Protein AF-A0A8H7IG07-F1 (afdb_monomer)

Foldseek 3Di:
DPDPVPPQPPDWDKDKDKDKDKDAQLVVLLVVCQPPLWADWDKDDQDPVNFWIKTKTCALSPPNRQAIWIKIFTDDDPVQCVPDDVSWGWDDFFKKKKKWKAAPVRPDTQFMDIDGRDIDIPVRRMDTDSHRDGCCSRAVVDPRCPVRRIIIIMMMMMTDIHRDDPPPPPPADPLVVLLVLLVLCVDQQAAQADEAEDDDPDDDPPPDDDDDDDDDDDDDDDDDDPDPDDPQAQLDPPCVVVQVVPPPDDPDDDDDDDDDDDDDDDDDDDDDDPDDDPDDPDPPPRHHHYDYDYDYLADPLLVSQVVSCVRRVDAAAAARQLQLPVVDPPPPPVPPDPDDDDPPRDDDDDDDDDCPDDCSGSVVVQVVCCVVCVSDRRHYHLLRQCVVDDDPSVVVSLVNLLVSDDLRRLLSVLLGPSCVVDVVSNVSSVVVCVVCVVSNVPDPNNVVSVVCVVVVSGPDDDPPD

Radius of gyration: 32.14 Å; Cα contacts (8 Å, |Δi|>4): 565; chains: 1; bounding box: 87×72×86 Å

Organism: NCBI:txid456999

Solvent-accessible surface area (backbone atoms only — not comparable to full-atom values): 29078 Å² total; per-residue (Å²): 142,86,71,79,81,69,62,72,73,76,53,72,37,62,57,75,48,75,47,79,44,76,48,64,58,42,64,59,52,46,59,73,26,60,92,42,70,47,32,73,76,47,71,54,73,68,36,84,87,58,35,32,30,44,39,35,19,63,15,42,36,48,81,93,30,48,16,21,19,44,29,46,32,52,43,77,46,70,69,44,53,74,70,18,69,92,69,56,29,65,54,87,68,34,30,35,37,34,45,35,35,25,39,75,86,62,84,43,77,73,48,74,51,74,49,70,75,42,64,41,26,66,91,41,30,66,51,69,35,61,74,57,46,47,43,50,72,66,38,71,66,38,64,68,30,56,78,67,25,29,35,25,43,36,40,39,39,31,45,55,72,38,64,74,73,91,72,79,80,74,77,77,71,60,66,68,58,50,48,56,58,53,52,48,74,76,31,67,68,77,32,50,62,39,81,43,63,74,79,82,73,93,71,94,76,92,80,83,89,89,82,90,82,82,89,82,88,78,91,86,83,88,86,91,77,98,78,81,83,90,78,84,61,91,60,50,81,61,53,62,72,68,52,68,69,67,79,64,80,82,76,88,71,88,81,88,80,83,94,76,91,83,82,90,83,86,88,82,85,89,74,91,72,82,80,75,72,82,77,76,78,76,81,80,72,81,38,58,78,61,46,81,42,80,44,84,93,57,42,65,62,52,47,51,40,49,52,44,21,76,78,60,79,48,81,52,65,43,82,62,68,49,70,32,66,80,57,63,71,86,82,58,62,85,77,73,62,93,67,90,79,63,98,78,82,72,87,82,87,78,84,90,76,80,84,72,71,61,70,54,36,67,71,32,43,51,58,51,45,45,75,76,37,75,94,50,79,73,54,24,56,35,66,52,44,39,72,73,41,64,71,70,62,19,51,52,22,48,52,51,56,63,72,64,58,42,76,61,23,41,49,54,46,62,73,12,64,62,27,68,74,33,62,74,57,33,49,53,51,49,54,51,45,65,76,43,35,81,58,30,77,70,32,67,43,39,53,50,51,52,52,40,53,75,67,68,74,54,95,88,73,78,80,88,126

Mean predicted aligned error: 20.65 Å

InterPro domains:
  IPR002083 MATH/TRAF domain [PF22486] (20-157)
  IPR002083 MATH/TRAF domain [PS50144] (16-157)
  IPR002083 MATH/TRAF domain [cd00121] (26-158)
  IPR008974 TRAF-like [G3DSA:2.60.210.10] (15-159)

pLDDT: mean 71.37, std 25.33, range [23.66, 98.62]

Nearest PDB structures (foldseek):
  7liq-assembly1_A  TM=7.367E-01  e=9.498E-09  Homo sapiens
  6i7a-assembly2_G  TM=7.525E-01  e=2.546E-08  Homo sapiens
  2cr2-assembly1_A  TM=7.106E-01  e=3.544E-09  Homo sapiens
  2f1y-assembly1_A  TM=7.865E-01  e=1.369E-07  Homo sapiens
  7d3d-assembly2_B  TM=7.011E-01  e=7.232E-08  Homo sapiens

Structure (mmCIF, N/CA/C/O backbone):
data_AF-A0A8H7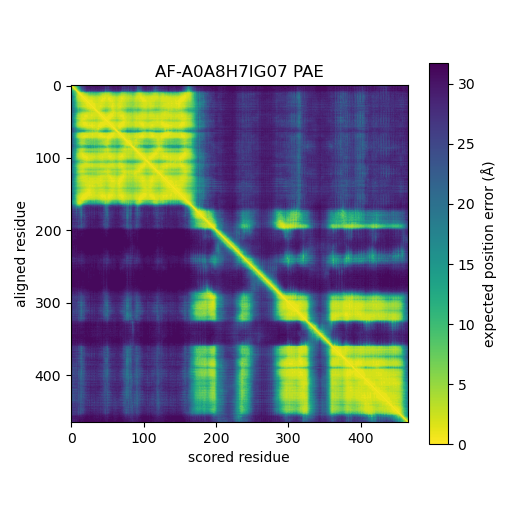IG07-F1
#
_entry.id   AF-A0A8H7IG07-F1
#
loop_
_atom_site.group_PDB
_atom_site.id
_atom_site.type_symbol
_atom_site.label_atom_id
_atom_site.label_alt_id
_atom_site.label_comp_id
_atom_site.label_asym_id
_atom_site.label_entity_id
_atom_site.label_seq_id
_atom_site.pdbx_PDB_ins_code
_atom_site.Cartn_x
_atom_site.Cartn_y
_atom_site.Cartn_z
_atom_site.occupancy
_atom_site.B_iso_or_equiv
_atom_site.auth_seq_id
_atom_site.auth_comp_id
_atom_site.auth_asym_id
_atom_site.auth_atom_id
_atom_site.pdbx_PDB_model_num
ATOM 1 N N . MET A 1 1 ? -15.011 0.284 -35.427 1.00 37.91 1 MET A N 1
ATOM 2 C CA . MET A 1 1 ? -14.727 0.721 -34.041 1.00 37.91 1 MET A CA 1
ATOM 3 C C . MET A 1 1 ? -16.047 0.909 -33.303 1.00 37.91 1 MET A C 1
ATOM 5 O O . MET A 1 1 ? -16.880 1.595 -33.872 1.00 37.91 1 MET A O 1
ATOM 9 N N . ASN A 1 2 ? -16.248 0.264 -32.139 1.00 42.66 2 ASN A N 1
ATOM 10 C CA . ASN A 1 2 ? -17.258 0.547 -31.077 1.00 42.66 2 ASN A CA 1
ATOM 11 C C . ASN A 1 2 ? -17.817 -0.690 -30.333 1.00 42.66 2 ASN A C 1
ATOM 13 O O . ASN A 1 2 ? -18.790 -0.558 -29.605 1.00 42.66 2 ASN A O 1
ATOM 17 N N . GLN A 1 3 ? -17.201 -1.876 -30.432 1.00 34.91 3 GLN A N 1
ATOM 18 C CA . GLN A 1 3 ? -17.557 -3.014 -29.554 1.00 34.91 3 GLN A CA 1
ATOM 19 C C . GLN A 1 3 ? -16.507 -3.352 -28.482 1.00 34.91 3 GLN A C 1
ATOM 21 O O . GLN A 1 3 ? -16.844 -4.011 -27.507 1.00 34.91 3 GLN A O 1
ATOM 26 N N . ALA A 1 4 ? -15.271 -2.851 -28.588 1.00 35.69 4 ALA A N 1
ATOM 27 C CA . ALA A 1 4 ? -14.198 -3.187 -27.641 1.00 35.69 4 ALA A CA 1
ATOM 28 C C . ALA A 1 4 ? -14.240 -2.404 -26.308 1.00 35.69 4 ALA A C 1
ATOM 30 O O . ALA A 1 4 ? -13.655 -2.853 -25.333 1.00 35.69 4 ALA A O 1
ATOM 31 N N . ASN A 1 5 ? -14.955 -1.273 -26.234 1.00 36.12 5 ASN A N 1
ATOM 32 C CA . ASN A 1 5 ? -15.073 -0.488 -24.994 1.00 36.12 5 ASN A CA 1
ATOM 33 C C . ASN A 1 5 ? -16.273 -0.884 -24.113 1.00 36.12 5 ASN A C 1
ATOM 35 O O . ASN A 1 5 ? -16.402 -0.358 -23.013 1.00 36.12 5 ASN A O 1
ATOM 39 N N . SER A 1 6 ? -17.148 -1.792 -24.565 1.00 37.44 6 SER A N 1
ATOM 40 C CA . SER A 1 6 ? -18.324 -2.221 -23.785 1.00 37.44 6 SER A CA 1
ATOM 41 C C . SER A 1 6 ? -18.088 -3.456 -22.913 1.00 37.44 6 SER A C 1
ATOM 43 O O . SER A 1 6 ? -18.926 -3.748 -22.068 1.00 37.44 6 SER A O 1
ATOM 45 N N . THR A 1 7 ? -16.977 -4.176 -23.083 1.00 41.03 7 THR A N 1
ATOM 46 C CA . THR A 1 7 ? -16.694 -5.421 -22.343 1.00 41.03 7 THR A CA 1
ATOM 47 C C . THR A 1 7 ? -15.873 -5.207 -21.066 1.00 41.03 7 THR A C 1
ATOM 49 O O . THR A 1 7 ? -15.825 -6.090 -20.217 1.00 41.03 7 THR A O 1
ATOM 52 N N . MET A 1 8 ? -15.264 -4.029 -20.869 1.00 48.16 8 MET A N 1
ATOM 53 C CA . MET A 1 8 ? -14.426 -3.731 -19.692 1.00 48.16 8 MET A CA 1
ATOM 54 C C . MET A 1 8 ? -15.207 -3.511 -18.382 1.00 48.16 8 MET A C 1
ATOM 56 O O . MET A 1 8 ? -14.598 -3.402 -17.321 1.00 48.16 8 MET A O 1
ATOM 60 N N . THR A 1 9 ? -16.540 -3.453 -18.432 1.00 55.50 9 THR A N 1
ATOM 61 C CA . THR A 1 9 ? -17.418 -3.295 -17.259 1.00 55.50 9 THR A CA 1
ATOM 62 C C . THR A 1 9 ? -18.153 -4.570 -16.845 1.00 55.50 9 THR A C 1
ATOM 64 O O . THR A 1 9 ? -18.842 -4.542 -15.829 1.00 55.50 9 THR A O 1
ATOM 67 N N . GLU A 1 10 ? -18.041 -5.676 -17.590 1.00 77.69 10 GLU A N 1
ATOM 68 C CA . GLU A 1 10 ? -18.831 -6.888 -17.312 1.00 77.69 10 GLU A CA 1
ATOM 69 C C . GLU A 1 10 ? -18.384 -7.607 -16.031 1.00 77.69 10 GLU A C 1
ATOM 71 O O . GLU A 1 10 ? -19.215 -8.093 -15.265 1.00 77.69 10 GLU A O 1
ATOM 76 N N . PHE A 1 11 ? -17.078 -7.628 -15.762 1.00 81.31 11 PHE A N 1
ATOM 77 C CA . PHE A 1 11 ? -16.510 -8.321 -14.611 1.00 81.31 11 PHE A CA 1
ATOM 78 C C . PHE A 1 11 ? -15.809 -7.325 -13.693 1.00 81.31 11 PHE A C 1
ATOM 80 O O . PHE A 1 11 ? -14.910 -6.599 -14.116 1.00 81.31 11 PHE A O 1
ATOM 87 N N . GLN A 1 12 ? -16.213 -7.308 -12.424 1.00 85.44 12 GLN A N 1
ATOM 88 C CA . GLN A 1 12 ? -15.554 -6.542 -11.373 1.00 85.44 12 GLN A CA 1
ATOM 89 C C . GLN A 1 12 ? -15.166 -7.465 -10.222 1.00 85.44 12 GLN A C 1
ATOM 91 O O . GLN A 1 12 ? -15.944 -8.313 -9.791 1.00 85.44 12 GLN A O 1
ATOM 96 N N . GLU A 1 13 ? -13.960 -7.269 -9.716 1.00 85.00 13 GLU A N 1
ATOM 97 C CA . GLU A 1 13 ? -13.409 -7.921 -8.544 1.00 85.00 13 GLU A CA 1
ATOM 98 C C . GLU A 1 13 ? -13.219 -6.881 -7.437 1.00 85.00 13 GLU A C 1
ATOM 100 O O . GLU A 1 13 ? -12.776 -5.757 -7.673 1.00 85.00 13 GLU A O 1
ATOM 105 N N . SER A 1 14 ? -13.539 -7.258 -6.204 1.00 89.25 14 SER A N 1
ATOM 106 C CA . SER A 1 14 ? -13.213 -6.481 -5.010 1.00 89.25 14 SER A CA 1
ATOM 107 C C . SER A 1 14 ? -12.652 -7.414 -3.954 1.00 89.25 14 SER A C 1
ATOM 109 O O . SER A 1 14 ? -13.151 -8.528 -3.788 1.00 89.25 14 SER A O 1
ATOM 111 N N . GLN A 1 15 ? -11.663 -6.951 -3.198 1.00 90.12 15 GLN A N 1
ATOM 112 C CA . GLN A 1 15 ? -11.088 -7.721 -2.106 1.00 90.12 15 GLN A CA 1
ATOM 113 C C . GLN A 1 15 ? -11.613 -7.208 -0.774 1.00 90.12 15 GLN A C 1
ATOM 115 O O . GLN A 1 15 ? -11.520 -6.016 -0.474 1.00 90.12 15 GLN A O 1
ATOM 120 N N . THR A 1 16 ? -12.115 -8.129 0.045 1.00 95.12 16 THR A N 1
ATOM 121 C CA . THR A 1 16 ? -12.517 -7.848 1.421 1.00 95.12 16 THR A CA 1
ATOM 122 C C . THR A 1 16 ? -11.581 -8.555 2.389 1.00 95.12 16 THR A C 1
ATOM 124 O O . THR A 1 16 ? -11.369 -9.762 2.296 1.00 95.12 16 THR A O 1
ATOM 127 N N . VAL A 1 17 ? -11.055 -7.808 3.356 1.00 96.06 17 VAL A N 1
ATOM 128 C CA . VAL A 1 17 ? -10.328 -8.351 4.504 1.00 96.06 17 VAL A CA 1
ATOM 129 C C . VAL A 1 17 ? -11.085 -8.030 5.785 1.00 96.06 17 VAL A C 1
ATOM 131 O O . VAL A 1 17 ? -11.533 -6.900 5.983 1.00 96.06 17 VAL A O 1
ATOM 134 N N . THR A 1 18 ? -11.195 -9.022 6.665 1.00 97.56 18 THR A N 1
ATOM 135 C CA . THR A 1 18 ? -11.856 -8.879 7.963 1.00 97.56 18 THR A CA 1
ATOM 136 C C . THR A 1 18 ? -10.893 -9.252 9.082 1.00 97.56 18 THR A C 1
ATOM 138 O O . THR A 1 18 ? -10.340 -10.349 9.093 1.00 97.56 18 THR A O 1
ATOM 141 N N . LEU A 1 19 ? -10.705 -8.339 10.032 1.00 98.12 19 LEU A N 1
ATOM 142 C CA . LEU A 1 19 ? -10.056 -8.598 11.311 1.00 98.12 19 LEU A CA 1
ATOM 143 C C . LEU A 1 19 ? -11.124 -8.736 12.393 1.00 98.12 19 LEU A C 1
ATOM 145 O O . LEU A 1 19 ? -11.940 -7.836 12.576 1.00 98.12 19 LEU A O 1
ATOM 149 N N . GLU A 1 20 ? -11.044 -9.805 13.177 1.00 97.88 20 GLU A N 1
ATOM 150 C CA . GLU A 1 20 ? -11.753 -9.919 14.448 1.00 97.88 20 GLU A CA 1
ATOM 151 C C . GLU A 1 20 ? -10.750 -9.869 15.598 1.00 97.88 20 GLU A C 1
ATOM 153 O O . GLU A 1 20 ? -9.912 -10.756 15.762 1.00 97.88 20 GLU A O 1
ATOM 158 N N . TRP A 1 21 ? -10.832 -8.824 16.413 1.00 98.38 21 TRP A N 1
ATOM 159 C CA . TRP A 1 21 ? -9.922 -8.601 17.524 1.00 98.38 21 TRP A CA 1
ATOM 160 C C . TRP A 1 21 ? -10.671 -8.649 18.852 1.00 98.38 21 TRP A C 1
ATOM 162 O O . TRP A 1 21 ? -11.457 -7.761 19.178 1.00 98.38 21 TRP A O 1
ATOM 172 N N . THR A 1 22 ? -10.405 -9.688 19.646 1.00 98.31 22 THR A N 1
ATOM 173 C CA . THR A 1 22 ? -10.890 -9.760 21.031 1.00 98.31 22 THR A CA 1
ATOM 174 C C . THR A 1 22 ? -10.006 -8.897 21.926 1.00 98.31 22 THR A C 1
ATOM 176 O O . THR A 1 22 ? -8.850 -9.243 22.179 1.00 98.31 22 THR A O 1
ATOM 179 N N . VAL A 1 23 ? -10.553 -7.794 22.430 1.00 97.88 23 VAL A N 1
ATOM 180 C CA . VAL A 1 23 ? -9.875 -6.935 23.406 1.00 97.88 23 VAL A CA 1
ATOM 181 C C . VAL A 1 23 ? -10.180 -7.467 24.796 1.00 97.88 23 VAL A C 1
ATOM 183 O O . VAL A 1 23 ? -11.347 -7.583 25.160 1.00 97.88 23 VAL A O 1
ATOM 186 N N . ARG A 1 24 ? -9.137 -7.799 25.559 1.00 97.38 24 ARG A N 1
ATOM 187 C CA . ARG A 1 24 ? -9.229 -8.325 26.930 1.00 97.38 24 ARG A CA 1
ATOM 188 C C . ARG A 1 24 ? -8.694 -7.324 27.946 1.00 97.38 24 ARG A C 1
ATOM 190 O O . ARG A 1 24 ? -8.076 -6.331 27.563 1.00 97.38 24 ARG A O 1
ATOM 197 N N . ASN A 1 25 ? -8.896 -7.626 29.227 1.00 97.06 25 ASN A N 1
ATOM 198 C CA . ASN A 1 25 ? -8.464 -6.801 30.356 1.00 97.06 25 ASN A CA 1
ATOM 199 C C . ASN A 1 25 ? -9.086 -5.397 30.299 1.00 97.06 25 ASN A C 1
ATOM 201 O O . ASN A 1 25 ? -8.432 -4.390 30.588 1.00 97.06 25 ASN A O 1
ATOM 205 N N . LEU A 1 26 ? -10.349 -5.319 29.867 1.00 97.12 26 LEU A N 1
ATOM 206 C CA . LEU A 1 26 ? -11.045 -4.054 29.652 1.00 97.12 26 LEU A CA 1
ATOM 207 C C . LEU A 1 26 ? -11.116 -3.228 30.931 1.00 97.12 26 LEU A C 1
ATOM 209 O O . LEU A 1 26 ? -10.896 -2.019 30.877 1.00 97.12 26 LEU A O 1
ATOM 213 N N . LYS A 1 27 ? -11.350 -3.864 32.081 1.00 96.38 27 LYS A N 1
ATOM 214 C CA . LYS A 1 27 ? -11.355 -3.211 33.388 1.00 96.38 27 LYS A CA 1
ATOM 215 C C . LYS A 1 27 ? -10.092 -2.388 33.597 1.00 96.38 27 LYS A C 1
ATOM 217 O O . LYS A 1 27 ? -10.182 -1.190 33.860 1.00 96.38 27 LYS A O 1
ATOM 222 N N . GLN A 1 28 ? -8.935 -3.020 33.414 1.00 97.06 28 GLN A N 1
ATOM 223 C CA . GLN A 1 28 ? -7.634 -2.384 33.582 1.00 97.06 28 GLN A CA 1
ATOM 224 C C . GLN A 1 28 ? -7.436 -1.253 32.566 1.00 97.06 28 GLN A C 1
ATOM 226 O O . GLN A 1 28 ? -7.008 -0.163 32.937 1.00 97.06 28 GLN A O 1
ATOM 231 N N . LEU A 1 29 ? -7.786 -1.480 31.295 1.00 96.25 29 LEU A N 1
ATOM 232 C CA . LEU A 1 29 ? -7.673 -0.464 30.244 1.00 96.25 29 LEU A CA 1
ATOM 233 C C . LEU A 1 29 ? -8.526 0.777 30.543 1.00 96.25 29 LEU A C 1
ATOM 235 O O . LEU A 1 29 ? -8.069 1.908 30.369 1.00 96.25 29 LEU A O 1
ATOM 239 N N . PHE A 1 30 ? -9.757 0.585 31.019 1.00 95.31 30 PHE A N 1
ATOM 240 C CA . PHE A 1 30 ? -10.647 1.688 31.358 1.00 95.31 30 PHE A CA 1
ATOM 241 C C . PHE A 1 30 ? -10.229 2.399 32.645 1.00 95.31 30 PHE A C 1
ATOM 243 O O . PHE A 1 30 ? -10.248 3.628 32.667 1.00 95.31 30 PHE A O 1
ATOM 250 N N . GLU A 1 31 ? -9.828 1.669 33.687 1.00 94.12 31 GLU A N 1
ATOM 251 C CA . GLU A 1 31 ? -9.377 2.243 34.960 1.00 94.12 31 GLU A CA 1
ATOM 252 C C . GLU A 1 31 ? -8.090 3.053 34.803 1.00 94.12 31 GLU A C 1
ATOM 254 O O . GLU A 1 31 ? -8.051 4.195 35.256 1.00 94.12 31 GLU A O 1
ATOM 259 N N . ASN A 1 32 ? -7.098 2.527 34.079 1.00 94.19 32 ASN A N 1
ATOM 260 C CA . ASN A 1 32 ? -5.829 3.221 33.833 1.00 94.19 32 ASN A CA 1
ATOM 261 C C . ASN A 1 32 ? -6.001 4.519 33.037 1.00 94.19 32 ASN A C 1
ATOM 263 O O . ASN A 1 32 ? -5.160 5.403 33.117 1.00 94.19 32 ASN A O 1
ATOM 267 N N . SER A 1 33 ? -7.089 4.636 32.277 1.00 92.50 33 SER A N 1
ATOM 268 C CA . SER A 1 33 ? -7.378 5.826 31.477 1.00 92.50 33 SER A CA 1
ATOM 269 C C . SER A 1 33 ? -8.215 6.890 32.198 1.00 92.50 33 SER A C 1
ATOM 271 O O . SER A 1 33 ? -8.574 7.903 31.589 1.00 92.50 33 SER A O 1
ATOM 273 N N . LYS A 1 34 ? -8.601 6.663 33.464 1.00 88.56 34 LYS A N 1
ATOM 274 C CA . LYS A 1 34 ? -9.370 7.635 34.256 1.00 88.56 34 LYS A CA 1
ATOM 275 C C . LYS A 1 34 ? -8.500 8.842 34.597 1.00 88.56 34 LYS A C 1
ATOM 277 O O . LYS A 1 34 ? -7.366 8.696 35.029 1.00 88.56 34 LYS A O 1
ATOM 282 N N . GLY A 1 35 ? -9.053 10.040 34.425 1.00 85.56 35 GLY A N 1
ATOM 283 C CA . GLY A 1 35 ? -8.333 11.295 34.664 1.00 85.56 35 GLY A CA 1
ATOM 284 C C . GLY A 1 35 ? -7.355 11.686 33.551 1.00 85.56 35 GLY A C 1
ATOM 285 O O . GLY A 1 35 ? -6.919 12.833 33.515 1.00 85.56 35 GLY A O 1
ATOM 286 N N . GLU A 1 36 ? -7.053 10.789 32.606 1.00 88.75 36 GLU A N 1
ATOM 287 C CA . GLU A 1 36 ? -6.271 11.135 31.420 1.00 88.75 36 GLU A CA 1
ATOM 288 C C . GLU A 1 36 ? -7.107 11.989 30.455 1.00 88.75 36 GLU A C 1
ATOM 290 O O . GLU A 1 36 ? -8.288 11.712 30.216 1.00 88.75 36 GLU A O 1
ATOM 295 N N . GLN A 1 37 ? -6.479 12.997 29.839 1.00 88.69 37 GLN A N 1
ATOM 296 C CA . GLN A 1 37 ? -7.124 13.770 28.773 1.00 88.69 37 GLN A CA 1
ATOM 297 C C . GLN A 1 37 ? -7.402 12.926 27.529 1.00 88.69 37 GLN A C 1
ATOM 299 O O . GLN A 1 37 ? -8.303 13.262 26.784 1.00 88.69 37 GLN A O 1
ATOM 304 N N . LYS A 1 38 ? -6.638 11.859 27.284 1.00 92.88 38 LYS A N 1
ATOM 305 C CA . LYS A 1 38 ? -6.854 10.850 26.239 1.00 92.88 38 LYS A CA 1
ATOM 306 C C . LYS A 1 38 ? -6.009 9.635 26.600 1.00 92.88 38 LYS A C 1
ATOM 308 O O . LYS A 1 38 ? -4.894 9.809 27.086 1.00 92.88 38 LYS A O 1
ATOM 313 N N . SER A 1 39 ? -6.509 8.426 26.358 1.00 95.50 39 SER A N 1
ATOM 314 C CA . SER A 1 39 ? -5.756 7.227 26.722 1.00 95.50 39 SER A CA 1
ATOM 315 C C . SER A 1 39 ? -4.550 7.016 25.825 1.00 95.50 39 SER A C 1
ATOM 317 O O . SER A 1 39 ? -4.529 7.430 24.661 1.00 95.50 39 SER A O 1
ATOM 319 N N . LYS A 1 40 ? -3.596 6.224 26.315 1.00 95.62 40 LYS A N 1
ATOM 320 C CA . LYS A 1 40 ? -2.674 5.514 25.425 1.00 95.62 40 LYS A CA 1
ATOM 321 C C . LYS A 1 40 ? -3.453 4.646 24.432 1.00 95.62 40 LYS A C 1
ATOM 323 O O . LYS A 1 40 ? -4.551 4.161 24.719 1.00 95.62 40 LYS A O 1
ATOM 328 N N . VAL A 1 41 ? -2.875 4.482 23.246 1.00 96.56 41 VAL A N 1
ATOM 329 C CA . VAL A 1 41 ? -3.438 3.637 22.192 1.00 96.56 41 VAL A CA 1
ATOM 330 C C . VAL A 1 41 ? -3.149 2.169 22.484 1.00 96.56 41 VAL A C 1
ATOM 332 O O . VAL A 1 41 ? -2.024 1.806 22.821 1.00 96.56 41 VAL A O 1
ATOM 335 N N . VAL A 1 42 ? -4.157 1.324 22.309 1.00 97.94 42 VAL A N 1
ATOM 336 C CA . VAL A 1 42 ? -4.013 -0.128 22.227 1.00 97.94 42 VAL A CA 1
ATOM 337 C C . VAL A 1 42 ? -4.100 -0.503 20.754 1.00 97.94 42 VAL A C 1
ATOM 339 O O . VAL A 1 42 ? -5.028 -0.090 20.060 1.00 97.94 42 VAL A O 1
ATOM 342 N N . LYS A 1 43 ? -3.122 -1.255 20.258 1.00 98.00 43 LYS A N 1
ATOM 343 C CA . LYS A 1 43 ? -3.005 -1.587 18.836 1.00 98.00 43 LYS A CA 1
ATOM 344 C C . LYS A 1 43 ? -3.364 -3.048 18.597 1.00 98.00 43 LYS A C 1
ATOM 346 O O . LYS A 1 43 ? -2.975 -3.907 19.387 1.00 98.00 43 LYS A O 1
ATOM 351 N N . SER A 1 44 ? -4.061 -3.333 17.502 1.00 98.19 44 SER A N 1
ATOM 352 C CA . SER A 1 44 ? -4.215 -4.707 17.023 1.00 98.19 44 SER A CA 1
ATOM 353 C C . SER A 1 44 ? -2.908 -5.233 16.420 1.00 98.19 44 SER A C 1
ATOM 355 O O . SER A 1 44 ? -1.970 -4.476 16.146 1.00 98.19 44 SER A O 1
ATOM 357 N N . ALA A 1 45 ? -2.880 -6.532 16.115 1.00 95.62 45 ALA A N 1
ATOM 358 C CA . ALA A 1 45 ? -1.927 -7.058 15.144 1.00 95.62 45 ALA A CA 1
ATOM 359 C C . ALA A 1 45 ? -2.091 -6.344 13.790 1.00 95.62 45 ALA A C 1
ATOM 361 O O . ALA A 1 45 ? -3.183 -5.864 13.458 1.00 95.62 45 ALA A O 1
ATOM 362 N N . ILE A 1 46 ? -1.007 -6.281 13.021 1.00 93.50 46 ILE A N 1
ATOM 363 C CA . ILE A 1 46 ? -1.051 -5.804 11.639 1.00 93.50 46 ILE A CA 1
ATOM 364 C C . ILE A 1 46 ? -1.644 -6.925 10.774 1.00 93.50 46 ILE A C 1
ATOM 366 O O . ILE A 1 46 ? -1.297 -8.093 10.948 1.00 93.50 46 ILE A O 1
ATOM 370 N N . PHE A 1 47 ? -2.553 -6.592 9.860 1.00 94.62 47 PHE A N 1
ATOM 371 C CA . PHE A 1 47 ? -3.301 -7.562 9.059 1.00 94.62 47 PHE A CA 1
ATOM 372 C C . PHE A 1 47 ? -3.450 -7.123 7.595 1.00 94.62 47 PHE A C 1
ATOM 374 O O . PHE A 1 47 ? -2.974 -6.063 7.182 1.00 94.62 47 PHE A O 1
ATOM 381 N N . GLY A 1 48 ? -4.061 -7.990 6.780 1.00 91.12 48 GLY A N 1
ATOM 382 C CA . GLY A 1 48 ? -4.274 -7.755 5.348 1.00 91.12 48 GLY A CA 1
ATOM 383 C C . GLY A 1 48 ? -2.981 -7.629 4.541 1.00 91.12 48 GLY A C 1
ATOM 384 O O . GLY A 1 48 ? -2.926 -6.821 3.616 1.00 91.12 48 GLY A O 1
ATOM 385 N N . GLY A 1 49 ? -1.951 -8.403 4.901 1.00 86.44 49 GLY A N 1
ATOM 386 C CA . GLY A 1 49 ? -0.639 -8.380 4.244 1.00 86.44 49 GLY A CA 1
ATOM 387 C C . GLY A 1 49 ? 0.278 -7.259 4.736 1.00 86.44 49 GLY A C 1
ATOM 388 O O . GLY A 1 49 ? 1.000 -6.676 3.942 1.00 86.44 49 GLY A O 1
ATOM 389 N N . GLY A 1 50 ? 0.212 -6.907 6.025 1.00 88.62 50 GLY A N 1
ATOM 390 C CA . GLY A 1 50 ? 1.051 -5.841 6.590 1.00 88.62 50 GLY A CA 1
ATOM 391 C C . GLY A 1 50 ? 0.512 -4.425 6.362 1.00 88.62 50 GLY A C 1
ATOM 392 O O . GLY A 1 50 ? 1.206 -3.455 6.631 1.00 88.62 50 GLY A O 1
ATOM 393 N N . ARG A 1 51 ? -0.716 -4.307 5.850 1.00 92.06 51 ARG A N 1
ATOM 394 C CA . ARG A 1 51 ? -1.278 -3.066 5.302 1.00 92.06 51 ARG A CA 1
ATOM 395 C C . ARG A 1 51 ? -2.130 -2.271 6.280 1.00 92.06 51 ARG A C 1
ATOM 397 O O . ARG A 1 51 ? -2.331 -1.076 6.061 1.00 92.06 51 ARG A O 1
ATOM 404 N N . TRP A 1 52 ? -2.668 -2.932 7.300 1.00 96.38 52 TRP A N 1
ATOM 405 C CA . TRP A 1 52 ? -3.713 -2.377 8.153 1.00 96.38 52 TRP A CA 1
ATOM 406 C C . TRP A 1 52 ? -3.456 -2.679 9.621 1.00 96.38 52 TRP A C 1
ATOM 408 O O . TRP A 1 52 ? -3.029 -3.779 9.970 1.00 96.38 52 TRP A O 1
ATOM 418 N N . GLN A 1 53 ? -3.784 -1.728 10.488 1.00 97.94 53 GLN A N 1
ATOM 419 C CA . GLN A 1 53 ? -3.781 -1.903 11.936 1.00 97.94 53 GLN A CA 1
ATOM 420 C C . GLN A 1 53 ? -4.951 -1.132 12.551 1.00 97.94 53 GLN A C 1
ATOM 422 O O . GLN A 1 53 ? -5.255 -0.015 12.147 1.00 97.94 53 GLN A O 1
ATOM 427 N N . VAL A 1 54 ? -5.617 -1.713 13.546 1.00 98.50 54 VAL A N 1
ATOM 428 C CA . VAL A 1 54 ? -6.676 -1.034 14.298 1.00 98.50 54 VAL A CA 1
ATOM 429 C C . VAL A 1 54 ? -6.077 -0.371 15.533 1.00 98.50 54 VAL A C 1
ATOM 431 O O . VAL A 1 54 ? -5.342 -0.997 16.300 1.00 98.50 54 VAL A O 1
ATOM 434 N N . LEU A 1 55 ? -6.418 0.899 15.733 1.00 98.50 55 LEU A N 1
ATOM 435 C CA . LEU A 1 55 ? -6.039 1.699 16.890 1.00 98.50 55 LEU A CA 1
ATOM 436 C C . LEU A 1 55 ? -7.263 1.904 17.782 1.00 98.50 55 LEU A C 1
ATOM 438 O O . LEU A 1 55 ? -8.229 2.562 17.391 1.00 98.50 55 LEU A O 1
ATOM 442 N N . PHE A 1 56 ? -7.207 1.362 18.991 1.00 98.44 56 PHE A N 1
ATOM 443 C CA . PHE A 1 56 ? -8.250 1.487 19.998 1.00 98.44 56 PHE A CA 1
ATOM 444 C C . PHE A 1 56 ? -7.805 2.425 21.118 1.00 98.44 56 PHE A C 1
ATOM 446 O O . PHE A 1 56 ? -6.737 2.256 21.705 1.00 98.44 56 PHE A O 1
ATOM 453 N N . TYR A 1 57 ? -8.648 3.401 21.437 1.00 97.75 57 TYR A N 1
ATOM 454 C CA . TYR A 1 57 ? -8.457 4.290 22.578 1.00 97.75 57 TYR A CA 1
ATOM 455 C C . TYR A 1 57 ? -9.573 4.038 23.597 1.00 97.75 57 TYR A C 1
ATOM 457 O O . TYR A 1 57 ? -10.715 4.436 23.339 1.00 97.75 57 TYR A O 1
ATOM 465 N N . PRO A 1 58 ? -9.270 3.406 24.750 1.00 97.19 58 PRO A N 1
ATOM 466 C CA . PRO A 1 58 ? -10.216 3.265 25.857 1.00 97.19 58 PRO A CA 1
ATOM 467 C C . PRO A 1 58 ? -10.802 4.597 26.339 1.00 97.19 58 PRO A C 1
ATOM 469 O O . PRO A 1 58 ? -11.931 4.623 26.819 1.00 97.19 58 PRO A O 1
ATOM 472 N N . ASN A 1 59 ? -10.048 5.691 26.201 1.00 95.81 59 ASN A N 1
ATOM 473 C CA . ASN A 1 59 ? -10.474 7.055 26.484 1.00 95.81 59 ASN A CA 1
ATOM 474 C C . ASN A 1 59 ? -10.232 7.947 25.269 1.00 95.81 59 ASN A C 1
ATOM 476 O O . ASN A 1 59 ? -9.084 8.243 24.936 1.00 95.81 59 ASN A O 1
ATOM 480 N N . SER A 1 60 ? -11.306 8.426 24.647 1.00 92.44 60 SER A N 1
ATOM 481 C CA . SER A 1 60 ? -11.215 9.344 23.511 1.00 92.44 60 SER A CA 1
ATOM 482 C C . SER A 1 60 ? -10.747 10.755 23.867 1.00 92.44 60 SER A C 1
ATOM 484 O O . SER A 1 60 ? -10.307 11.486 22.982 1.00 92.44 60 SER A O 1
ATOM 486 N N . GLY A 1 61 ? -10.885 11.151 25.133 1.00 88.56 61 GLY A N 1
ATOM 487 C CA . GLY A 1 61 ? -10.706 12.521 25.600 1.00 88.56 61 GLY A CA 1
ATOM 488 C C . GLY A 1 61 ? -11.901 13.448 25.428 1.00 88.56 61 GLY A C 1
ATOM 489 O O . GLY A 1 61 ? -11.875 14.588 25.883 1.00 88.56 61 GLY A O 1
ATOM 490 N N . HIS A 1 62 ? -12.985 12.963 24.823 1.00 84.06 62 HIS A N 1
ATOM 491 C CA . HIS A 1 62 ? -14.221 13.727 24.692 1.00 84.06 62 HIS A CA 1
ATOM 492 C C . HIS A 1 62 ? -15.161 13.503 25.878 1.00 84.06 62 HIS A C 1
ATOM 494 O O . HIS A 1 62 ? -15.253 12.389 26.394 1.00 84.06 62 HIS A O 1
ATOM 500 N N . GLU A 1 63 ? -15.889 14.556 26.270 1.00 82.88 63 GLU A N 1
ATOM 501 C CA . GLU A 1 63 ? -16.885 14.542 27.359 1.00 82.88 63 GLU A CA 1
ATOM 502 C C . GLU A 1 63 ? -16.341 13.914 28.655 1.00 82.88 63 GLU A C 1
ATOM 504 O O . GLU A 1 63 ? -16.892 12.946 29.176 1.00 82.88 63 GLU A O 1
ATOM 509 N N . GLY A 1 64 ? -15.189 14.399 29.138 1.00 78.50 64 GLY A N 1
ATOM 510 C CA . GLY A 1 64 ? -14.546 13.847 30.341 1.00 78.50 64 GLY A CA 1
ATOM 511 C C . GLY A 1 64 ? -14.085 12.392 30.179 1.00 78.50 64 GLY A C 1
ATOM 512 O O . GLY A 1 64 ? -13.924 11.669 31.160 1.00 78.50 64 GLY A O 1
ATOM 513 N N . GLY A 1 65 ? -13.911 11.947 28.934 1.00 81.06 65 GLY A N 1
ATOM 514 C CA . GLY A 1 65 ? -13.552 10.586 28.582 1.00 81.06 65 GLY A CA 1
ATOM 515 C C . GLY A 1 65 ? -14.735 9.628 28.480 1.00 81.06 65 GLY A C 1
ATOM 516 O O . GLY A 1 65 ? -14.526 8.427 28.540 1.00 81.06 65 GLY A O 1
ATOM 517 N N . GLY A 1 66 ? -15.969 10.087 28.286 1.00 92.00 66 GLY A N 1
ATOM 518 C CA . GLY A 1 66 ? -17.146 9.210 28.202 1.00 92.00 66 GLY A CA 1
ATOM 519 C C . GLY A 1 66 ? -17.169 8.211 27.031 1.00 92.00 66 GLY A C 1
ATOM 520 O O . GLY A 1 66 ? -18.005 7.304 27.029 1.00 92.00 66 GLY A O 1
ATOM 521 N N . TYR A 1 67 ? -16.264 8.330 26.053 1.00 96.44 67 TYR A N 1
ATOM 522 C CA . TYR A 1 67 ? -16.258 7.516 24.832 1.00 96.44 67 TYR A CA 1
ATOM 523 C C . TYR A 1 67 ? -14.960 6.743 24.630 1.00 96.44 67 TYR A C 1
ATOM 525 O O . TYR A 1 67 ? -13.892 7.143 25.099 1.00 96.44 67 TYR A O 1
ATOM 533 N N . ILE A 1 68 ? -15.079 5.670 23.853 1.00 97.56 68 ILE A N 1
ATOM 534 C CA . ILE A 1 68 ? -13.960 5.022 23.177 1.00 97.56 68 ILE A CA 1
ATOM 535 C C . ILE A 1 68 ? -13.790 5.563 21.756 1.00 97.56 68 ILE A C 1
ATOM 537 O O . ILE A 1 68 ? -14.762 5.996 21.127 1.00 97.56 68 ILE A O 1
ATOM 541 N N . SER A 1 69 ? -12.572 5.464 21.228 1.00 98.06 69 SER A N 1
ATOM 542 C CA . SER A 1 69 ? -12.281 5.736 19.816 1.00 98.06 69 SER A CA 1
ATOM 543 C C . SER A 1 69 ? -11.746 4.503 19.102 1.00 98.06 69 SER A C 1
ATOM 545 O O . SER A 1 69 ? -11.003 3.714 19.689 1.00 98.06 69 SER A O 1
ATOM 547 N N . LEU A 1 70 ? -12.073 4.390 17.816 1.00 98.44 70 LEU A N 1
ATOM 548 C CA . LEU A 1 70 ? -11.507 3.398 16.905 1.00 98.44 70 LEU A CA 1
ATOM 549 C C . LEU A 1 70 ? -11.022 4.088 15.638 1.00 98.44 70 LEU A C 1
ATOM 551 O O . LEU A 1 70 ? -11.760 4.880 15.050 1.00 98.44 70 LEU A O 1
ATOM 555 N N . TYR A 1 71 ? -9.804 3.755 15.222 1.00 98.31 71 TYR A N 1
ATOM 556 C CA . TYR A 1 71 ? -9.214 4.218 13.973 1.00 98.31 71 TYR A CA 1
ATOM 557 C C . TYR A 1 71 ? -8.616 3.057 13.197 1.00 98.31 71 TYR A C 1
ATOM 559 O O . TYR A 1 71 ? -8.058 2.125 13.776 1.00 98.31 71 TYR A O 1
ATOM 567 N N . LEU A 1 72 ? -8.721 3.145 11.879 1.00 98.25 72 LEU A N 1
ATOM 568 C CA . LEU A 1 72 ? -7.964 2.337 10.947 1.00 98.25 72 LEU A CA 1
ATOM 569 C C . LEU A 1 72 ? -6.668 3.082 10.618 1.00 98.25 72 LEU A C 1
ATOM 571 O O . LEU A 1 72 ? -6.716 4.214 10.135 1.00 98.25 72 LEU A O 1
ATOM 575 N N . SER A 1 73 ? -5.535 2.449 10.910 1.00 97.31 73 SER A N 1
ATOM 576 C CA . SER A 1 73 ? -4.202 2.849 10.459 1.00 97.31 73 SER A CA 1
ATOM 577 C C . SER A 1 73 ? -3.862 2.089 9.186 1.00 97.31 73 SER A C 1
ATOM 579 O O . SER A 1 73 ? -3.962 0.859 9.136 1.00 97.31 73 SER A O 1
ATOM 581 N N . CYS A 1 74 ? -3.460 2.829 8.165 1.00 95.38 74 CYS A N 1
ATOM 582 C CA . CYS A 1 74 ? -2.875 2.313 6.945 1.00 95.38 74 CYS A CA 1
ATOM 583 C C . CYS A 1 74 ? -1.352 2.360 7.073 1.00 95.38 74 CYS A C 1
ATOM 585 O O . CYS A 1 74 ? -0.752 3.435 7.067 1.00 95.38 74 CYS A O 1
ATOM 587 N N . GLU A 1 75 ? -0.739 1.183 7.159 1.00 88.88 75 GLU A N 1
ATOM 588 C CA . GLU A 1 75 ? 0.713 1.036 7.195 1.00 88.88 75 GLU A CA 1
ATOM 589 C C . GLU A 1 75 ? 1.240 0.954 5.755 1.00 88.88 75 GLU A C 1
ATOM 591 O O . GLU A 1 75 ? 0.775 0.088 5.000 1.00 88.88 75 GLU A O 1
ATOM 596 N N . PRO A 1 76 ? 2.168 1.836 5.336 1.00 88.62 76 PRO A N 1
ATOM 597 C CA . PRO A 1 76 ? 2.747 1.764 4.002 1.00 88.62 76 PRO A CA 1
ATOM 598 C C . PRO A 1 76 ? 3.616 0.511 3.859 1.00 88.62 76 PRO A C 1
ATOM 600 O O . PRO A 1 76 ? 4.466 0.220 4.708 1.00 88.62 76 PRO A O 1
ATOM 603 N N . THR A 1 77 ? 3.406 -0.214 2.764 1.00 84.62 77 THR A N 1
ATOM 604 C CA . THR A 1 77 ? 4.233 -1.353 2.343 1.00 84.62 77 THR A CA 1
ATOM 605 C C . THR A 1 77 ? 5.652 -0.900 1.991 1.00 84.62 77 THR A C 1
ATOM 607 O O . THR A 1 77 ? 5.889 0.289 1.774 1.00 84.62 77 THR A O 1
ATOM 610 N N . SER A 1 78 ? 6.609 -1.832 1.936 1.00 79.50 78 SER A N 1
ATOM 611 C CA . SER A 1 78 ? 7.983 -1.520 1.514 1.00 79.50 78 SER A CA 1
ATOM 612 C C . SER A 1 78 ? 8.002 -0.869 0.130 1.00 79.50 78 SER A C 1
ATOM 614 O O . SER A 1 78 ? 8.556 0.214 -0.014 1.00 79.50 78 SER A O 1
ATOM 616 N N . ASP A 1 79 ? 7.267 -1.431 -0.829 1.00 78.69 79 ASP A N 1
ATOM 617 C CA . ASP A 1 79 ? 7.136 -0.886 -2.182 1.00 78.69 79 ASP A CA 1
ATOM 618 C C . ASP A 1 79 ? 6.545 0.537 -2.196 1.00 78.69 79 ASP A C 1
ATOM 620 O O . ASP A 1 79 ? 6.996 1.397 -2.949 1.00 78.69 79 ASP A O 1
ATOM 624 N N . GLU A 1 80 ? 5.529 0.816 -1.367 1.00 83.94 80 GLU A N 1
ATOM 625 C CA . GLU A 1 80 ? 4.946 2.163 -1.239 1.00 83.94 80 GLU A CA 1
ATOM 626 C C . GLU A 1 80 ? 5.933 3.153 -0.605 1.00 83.94 80 GLU A C 1
ATOM 628 O O . GLU A 1 80 ? 5.906 4.332 -0.952 1.00 83.94 80 GLU A O 1
ATOM 633 N N . LYS A 1 81 ? 6.801 2.697 0.310 1.00 81.62 81 LYS A N 1
ATOM 634 C CA . LYS A 1 81 ? 7.866 3.522 0.903 1.00 81.62 81 LYS A CA 1
ATOM 635 C C . LYS A 1 81 ? 8.982 3.807 -0.096 1.00 81.62 81 LYS A C 1
ATOM 637 O O . LYS A 1 81 ? 9.438 4.940 -0.157 1.00 81.62 81 LYS A O 1
ATOM 642 N N . GLU A 1 82 ? 9.392 2.812 -0.877 1.00 80.50 82 GLU A N 1
ATOM 643 C CA . GLU A 1 82 ? 10.432 2.952 -1.903 1.00 80.50 82 GLU A CA 1
ATOM 644 C C . GLU A 1 82 ? 9.994 3.897 -3.026 1.00 80.50 82 GLU A C 1
ATOM 646 O O . GLU A 1 82 ? 10.773 4.731 -3.477 1.00 80.50 82 GLU A O 1
ATOM 651 N N . LYS A 1 83 ? 8.716 3.844 -3.418 1.00 76.94 83 LYS A N 1
ATOM 652 C CA . LYS A 1 83 ? 8.132 4.764 -4.408 1.00 76.94 83 LYS A CA 1
ATOM 653 C C . LYS A 1 83 ? 7.825 6.158 -3.848 1.00 76.94 83 LYS A C 1
ATOM 655 O O . LYS A 1 83 ? 7.453 7.055 -4.606 1.00 76.94 83 LYS A O 1
ATOM 660 N N . ALA A 1 84 ? 7.915 6.364 -2.533 1.00 81.88 84 ALA A N 1
ATOM 661 C CA . ALA A 1 84 ? 7.524 7.622 -1.910 1.00 81.88 84 ALA A CA 1
ATOM 662 C C . ALA A 1 84 ? 8.586 8.712 -2.106 1.00 81.88 84 ALA A C 1
ATOM 664 O O . ALA A 1 84 ? 9.614 8.735 -1.432 1.00 81.88 84 ALA A O 1
ATOM 665 N N . MET A 1 85 ? 8.277 9.713 -2.929 1.00 71.44 85 MET A N 1
ATOM 666 C CA . MET A 1 85 ? 9.094 10.925 -3.042 1.00 71.44 85 MET A CA 1
ATOM 667 C C . MET A 1 85 ? 9.041 11.719 -1.725 1.00 71.44 85 MET A C 1
ATOM 669 O O . MET A 1 85 ? 7.970 12.155 -1.292 1.00 71.44 85 MET A O 1
ATOM 673 N N . ASN A 1 86 ? 10.185 11.906 -1.061 1.00 77.75 86 ASN A N 1
ATOM 674 C CA . ASN A 1 86 ? 10.299 12.586 0.240 1.00 77.75 86 ASN A CA 1
ATOM 675 C C . ASN A 1 86 ? 9.383 11.998 1.338 1.00 77.75 86 ASN A C 1
ATOM 677 O O . ASN A 1 86 ? 8.820 12.739 2.146 1.00 77.75 86 ASN A O 1
ATOM 681 N N . GLY A 1 87 ? 9.168 10.675 1.339 1.00 78.75 87 GLY A N 1
ATOM 682 C CA . GLY A 1 87 ? 8.327 9.985 2.330 1.00 78.75 87 GLY A CA 1
ATOM 683 C C . GLY A 1 87 ? 6.815 10.195 2.160 1.00 78.75 87 GLY A C 1
ATOM 684 O O . GLY A 1 87 ? 6.025 9.755 2.999 1.00 78.75 87 GLY A O 1
ATOM 685 N N . LYS A 1 88 ? 6.385 10.847 1.072 1.00 87.75 88 LYS A N 1
ATOM 686 C CA . LYS A 1 88 ? 4.980 11.164 0.782 1.00 87.75 88 LYS A CA 1
ATOM 687 C C . LYS A 1 88 ? 4.261 10.026 0.052 1.00 87.75 88 LYS A C 1
ATOM 689 O O . LYS A 1 88 ? 3.863 10.174 -1.0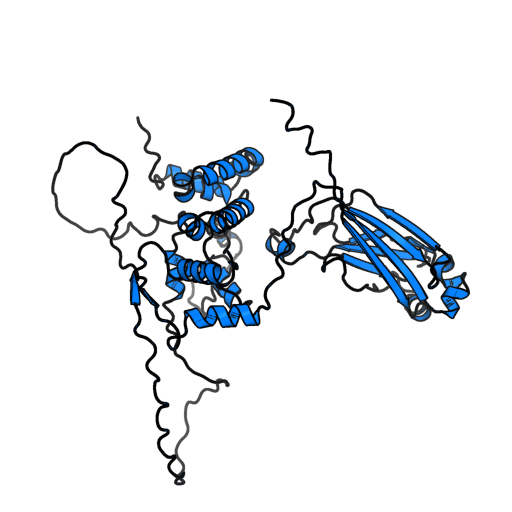98 1.00 87.75 88 LYS A O 1
ATOM 694 N N . TRP A 1 89 ? 4.076 8.893 0.721 1.00 89.88 89 TRP A N 1
ATOM 695 C CA . TRP A 1 89 ? 3.384 7.738 0.141 1.00 89.88 89 TRP A CA 1
ATOM 696 C C . TRP A 1 89 ? 1.871 7.971 -0.017 1.00 89.88 89 TRP A C 1
ATOM 698 O O . TRP A 1 89 ? 1.240 8.697 0.761 1.00 89.88 89 TRP A O 1
ATOM 708 N N . GLN A 1 90 ? 1.269 7.301 -0.997 1.00 89.44 90 GLN A N 1
ATOM 709 C CA . GLN A 1 90 ? -0.177 7.233 -1.183 1.00 89.44 90 GLN A CA 1
ATOM 710 C C . GLN A 1 90 ? -0.561 5.818 -1.604 1.00 89.44 90 GLN A C 1
ATOM 712 O O . GLN A 1 90 ? 0.075 5.245 -2.484 1.00 89.44 90 GLN A O 1
ATOM 717 N N . ARG A 1 91 ? -1.595 5.263 -0.968 1.00 90.19 91 ARG A N 1
ATOM 718 C CA . ARG A 1 91 ? -2.133 3.959 -1.344 1.00 90.19 91 ARG A CA 1
ATOM 719 C C . ARG A 1 91 ? -3.136 4.132 -2.468 1.00 90.19 91 ARG A C 1
ATOM 721 O O . ARG A 1 91 ? -4.060 4.940 -2.364 1.00 90.19 91 ARG A O 1
ATOM 728 N N . GLU A 1 92 ? -2.950 3.351 -3.518 1.00 86.62 92 GLU A N 1
ATOM 729 C CA . GLU A 1 92 ? -3.856 3.333 -4.654 1.00 86.62 92 GLU A CA 1
ATOM 730 C C . GLU A 1 92 ? -5.229 2.763 -4.262 1.00 86.62 92 GLU A C 1
ATOM 732 O O . GLU A 1 92 ? -5.346 1.855 -3.428 1.00 86.62 92 GLU A O 1
ATOM 737 N N . GLY A 1 93 ? -6.273 3.312 -4.882 1.00 87.81 93 GLY A N 1
ATOM 738 C CA . GLY A 1 93 ? -7.652 2.876 -4.712 1.00 87.81 93 GLY A CA 1
ATOM 739 C C . GLY A 1 93 ? -8.408 3.578 -3.587 1.00 87.81 93 GLY A C 1
ATOM 740 O O . GLY A 1 93 ? -7.861 4.314 -2.762 1.00 87.81 93 GLY A O 1
ATOM 741 N N . LEU A 1 94 ? -9.716 3.339 -3.581 1.00 91.31 94 LEU A N 1
ATOM 742 C CA . LEU A 1 94 ? -10.625 3.802 -2.543 1.00 91.31 94 LEU A CA 1
ATOM 743 C C . LEU A 1 94 ? -11.092 2.610 -1.719 1.00 91.31 94 LEU A C 1
ATOM 745 O O . LEU A 1 94 ? -11.284 1.514 -2.240 1.00 91.31 94 LEU A O 1
ATOM 749 N N . TYR A 1 95 ? -11.303 2.830 -0.428 1.00 94.56 95 TYR A N 1
ATOM 750 C CA . TYR A 1 95 ? -11.660 1.769 0.500 1.00 94.56 95 TYR A CA 1
ATOM 751 C C . TYR A 1 95 ? -12.974 2.102 1.195 1.00 94.56 95 TYR A C 1
ATOM 753 O O . TYR A 1 95 ? -13.179 3.215 1.690 1.00 94.56 95 TYR A O 1
ATOM 761 N N . LYS A 1 96 ? -13.860 1.107 1.255 1.00 95.88 96 LYS A N 1
ATOM 762 C CA . LYS A 1 96 ? -14.942 1.061 2.235 1.00 95.88 96 LYS A CA 1
ATOM 763 C C . LYS A 1 96 ? -14.417 0.326 3.458 1.00 95.88 96 LYS A C 1
ATOM 765 O O . LYS A 1 96 ? -13.839 -0.748 3.313 1.00 95.88 96 LYS A O 1
ATOM 770 N N . PHE A 1 97 ? -14.653 0.842 4.655 1.00 97.31 97 PHE A N 1
ATOM 771 C CA . PHE A 1 97 ? -14.408 0.053 5.856 1.00 97.31 97 PHE A CA 1
ATOM 772 C C . PHE A 1 97 ? -15.458 0.267 6.931 1.00 97.31 97 PHE A C 1
ATOM 774 O O . PHE A 1 97 ? -16.065 1.331 7.039 1.00 97.31 97 PHE A O 1
ATOM 781 N N . THR A 1 98 ? -15.641 -0.766 7.741 1.00 98.25 98 THR A N 1
ATOM 782 C CA . THR A 1 98 ? -16.641 -0.839 8.797 1.00 98.25 98 THR A CA 1
ATOM 783 C C . THR A 1 98 ? -15.961 -1.271 10.085 1.00 98.25 98 THR A C 1
ATOM 785 O O . THR A 1 98 ? -15.193 -2.234 10.092 1.00 98.25 98 THR A O 1
ATOM 788 N N . PHE A 1 99 ? -16.257 -0.569 11.176 1.00 98.62 99 PHE A N 1
ATOM 789 C CA . PHE A 1 99 ? -16.015 -1.057 12.527 1.00 98.62 99 PHE A CA 1
ATOM 790 C C . PHE A 1 99 ? -17.336 -1.472 13.154 1.00 98.62 99 PHE A C 1
ATOM 792 O O . PHE A 1 99 ? -18.282 -0.685 13.198 1.00 98.62 99 PHE A O 1
ATOM 799 N N . GLU A 1 100 ? -17.363 -2.674 13.705 1.00 98.31 100 GLU A N 1
ATOM 800 C CA . GLU A 1 100 ? -18.446 -3.167 14.541 1.00 98.31 100 GLU A CA 1
ATOM 801 C C . GLU A 1 100 ? -17.882 -3.610 15.895 1.00 98.31 100 GLU A C 1
ATOM 803 O O . GLU A 1 100 ? -16.858 -4.288 15.970 1.00 98.31 100 GLU A O 1
ATOM 808 N N . LEU A 1 101 ? -18.556 -3.233 16.980 1.00 98.06 101 LEU A N 1
ATOM 809 C CA . LEU A 1 101 ? -18.226 -3.679 18.327 1.00 98.06 101 LEU A CA 1
ATOM 810 C C . LEU A 1 101 ? -19.268 -4.681 18.807 1.00 98.06 101 LEU A C 1
ATOM 812 O O . LEU A 1 101 ? -20.450 -4.351 18.871 1.00 98.06 101 LEU A O 1
ATOM 816 N N . ARG A 1 102 ? -18.836 -5.882 19.189 1.00 96.94 102 ARG A N 1
ATOM 817 C CA . ARG A 1 102 ? -19.724 -6.982 19.585 1.00 96.94 102 ARG A CA 1
ATOM 818 C C . ARG A 1 102 ? -19.345 -7.582 20.929 1.00 96.94 102 ARG A C 1
ATOM 820 O O . ARG A 1 102 ? -18.212 -7.462 21.394 1.00 96.94 102 ARG A O 1
ATOM 827 N N . SER A 1 103 ? -20.287 -8.290 21.538 1.00 94.38 103 SER A N 1
ATOM 828 C CA . SER A 1 103 ? -19.999 -9.213 22.638 1.00 94.38 103 SER A CA 1
ATOM 829 C C . SER A 1 103 ? -19.122 -10.384 22.164 1.00 94.38 103 SER A C 1
ATOM 831 O O . SER A 1 103 ? -19.071 -10.687 20.972 1.00 94.38 103 SER A O 1
ATOM 833 N N . ILE A 1 104 ? -18.456 -11.093 23.084 1.00 94.06 104 ILE A N 1
ATOM 834 C CA . ILE A 1 104 ? -17.568 -12.224 22.730 1.00 94.06 104 ILE A CA 1
ATOM 835 C C . ILE A 1 104 ? -18.314 -13.349 22.016 1.00 94.06 104 ILE A C 1
ATOM 837 O O . ILE A 1 104 ? -17.821 -13.904 21.040 1.00 94.06 104 ILE A O 1
ATOM 841 N N . ASN A 1 105 ? -19.528 -13.663 22.467 1.00 90.25 105 ASN A N 1
ATOM 842 C CA . ASN A 1 105 ? -20.389 -14.645 21.806 1.00 90.25 105 ASN A CA 1
ATOM 843 C C . ASN A 1 105 ? -20.988 -14.131 20.482 1.00 90.25 105 ASN A C 1
ATOM 845 O O . ASN A 1 105 ? -21.781 -14.835 19.867 1.00 90.25 105 ASN A O 1
ATOM 849 N N . LYS A 1 106 ? -20.666 -12.894 20.076 1.00 87.75 106 LYS A N 1
ATOM 850 C CA . LYS A 1 106 ? -21.166 -12.191 18.888 1.00 87.75 106 LYS A CA 1
ATOM 851 C C . LYS A 1 106 ? -22.690 -12.031 18.822 1.00 87.75 106 LYS A C 1
ATOM 853 O O . LYS A 1 106 ? -23.194 -11.564 17.805 1.00 87.75 106 LYS A O 1
ATOM 858 N N . GLY A 1 107 ? -23.425 -12.350 19.888 1.00 85.75 107 GLY A N 1
ATOM 859 C CA . GLY A 1 107 ? -24.888 -12.249 19.938 1.00 85.75 107 GLY A CA 1
ATOM 860 C C . GLY A 1 107 ? -25.417 -10.820 20.098 1.00 85.75 107 GLY A C 1
ATOM 861 O O . GLY A 1 107 ? -26.566 -10.558 19.761 1.00 85.75 107 GLY A O 1
ATOM 862 N N . THR A 1 108 ? -24.591 -9.886 20.577 1.00 92.56 108 THR A N 1
ATOM 863 C CA . THR A 1 108 ? -24.959 -8.476 20.764 1.00 92.56 108 THR A CA 1
ATOM 864 C C . THR A 1 108 ? -23.995 -7.584 19.990 1.00 92.56 108 THR A C 1
ATOM 866 O O . THR A 1 108 ? -22.782 -7.724 20.141 1.00 92.56 108 THR A O 1
ATOM 869 N N . SER A 1 109 ? -24.532 -6.663 19.186 1.00 95.88 109 SER A N 1
ATOM 870 C CA . SER A 1 109 ? -23.785 -5.575 18.543 1.00 95.88 109 SER A CA 1
ATOM 871 C C . SER A 1 109 ? -24.032 -4.289 19.328 1.00 95.88 109 SER A C 1
ATOM 873 O O . SER A 1 109 ? -25.181 -3.909 19.548 1.00 95.88 109 SER A O 1
ATOM 875 N N . PHE A 1 110 ? -22.966 -3.658 19.815 1.00 96.12 110 PHE A N 1
ATOM 876 C CA . PHE A 1 110 ? -23.045 -2.447 20.632 1.00 96.12 110 PHE A CA 1
ATOM 877 C C . PHE A 1 110 ? -23.034 -1.181 19.784 1.00 96.12 110 PHE A C 1
ATOM 879 O O . PHE A 1 110 ? -23.713 -0.213 20.114 1.00 96.12 110 PHE A O 1
ATOM 886 N N . ASN A 1 111 ? -22.229 -1.167 18.720 1.00 97.75 111 ASN A N 1
ATOM 887 C CA . ASN A 1 111 ? -22.245 -0.099 17.735 1.00 97.75 111 ASN A CA 1
ATOM 888 C C . ASN A 1 111 ? -21.586 -0.543 16.429 1.00 97.75 111 ASN A C 1
ATOM 890 O O . ASN A 1 111 ? -20.618 -1.302 16.456 1.00 97.75 111 ASN A O 1
ATOM 894 N N . THR A 1 112 ? -22.060 0.005 15.313 1.00 98.06 112 THR A N 1
ATOM 895 C CA . THR A 1 112 ? -21.463 -0.168 13.987 1.00 98.06 112 THR A CA 1
ATOM 896 C C . THR A 1 112 ? -21.338 1.191 13.310 1.00 98.06 112 THR A C 1
ATOM 898 O O . THR A 1 112 ? -22.295 1.963 13.290 1.00 98.06 112 THR A O 1
ATOM 901 N N . LYS A 1 113 ? -20.166 1.493 12.748 1.00 98.00 113 LYS A N 1
ATOM 902 C CA . LYS A 1 113 ? -19.962 2.657 11.876 1.00 98.00 113 LYS A CA 1
ATOM 903 C C . LYS A 1 113 ? -19.155 2.257 10.656 1.00 98.00 113 LYS A C 1
ATOM 905 O O . LYS A 1 113 ? -18.281 1.398 10.734 1.00 98.00 113 LYS A O 1
ATOM 910 N N . GLU A 1 114 ? -19.435 2.911 9.542 1.00 97.44 114 GLU A N 1
ATOM 911 C CA . GLU A 1 114 ? -18.773 2.652 8.272 1.00 97.44 114 GLU A CA 1
ATOM 912 C C . GLU A 1 114 ? -18.409 3.946 7.557 1.00 97.44 114 GLU A C 1
ATOM 914 O O . GLU A 1 114 ? -19.023 4.996 7.764 1.00 97.44 114 GLU A O 1
ATOM 919 N N . ALA A 1 115 ? -17.374 3.850 6.737 1.00 94.81 115 ALA A N 1
ATOM 920 C CA . ALA A 1 115 ? -16.823 4.938 5.964 1.00 94.81 115 ALA A CA 1
ATOM 921 C C . ALA A 1 115 ? -16.656 4.473 4.512 1.00 94.81 115 ALA A C 1
ATOM 923 O O . ALA A 1 115 ? -16.296 3.321 4.257 1.00 94.81 115 ALA A O 1
ATOM 924 N N . TYR A 1 116 ? -16.934 5.368 3.567 1.00 92.75 116 TYR A N 1
ATOM 925 C CA . TYR A 1 116 ? -16.973 5.080 2.135 1.00 92.75 116 TYR A CA 1
ATOM 926 C C . TYR A 1 116 ? -15.938 5.911 1.392 1.00 92.75 116 TYR A C 1
ATOM 928 O O . TYR A 1 116 ? -15.645 7.033 1.797 1.00 92.75 116 TYR A O 1
ATOM 936 N N . ASN A 1 117 ? -15.447 5.384 0.270 1.00 88.81 117 ASN A N 1
ATOM 937 C CA . ASN A 1 117 ? -14.590 6.110 -0.666 1.00 88.81 117 ASN A CA 1
ATOM 938 C C . ASN A 1 117 ? -13.369 6.770 0.001 1.00 88.81 117 ASN A C 1
ATOM 940 O O . ASN A 1 117 ? -12.988 7.886 -0.347 1.00 88.81 117 ASN A O 1
ATOM 944 N N . HIS A 1 118 ? -12.762 6.092 0.979 1.00 90.88 118 HIS A N 1
ATOM 945 C CA . HIS A 1 118 ? -11.613 6.631 1.699 1.00 90.88 118 HIS A CA 1
ATOM 946 C C . HIS A 1 118 ? -10.299 6.296 1.004 1.00 90.88 118 HIS A C 1
ATOM 948 O O . HIS A 1 118 ? -10.037 5.138 0.686 1.00 90.88 118 HIS A O 1
ATOM 954 N N . ALA A 1 119 ? -9.455 7.314 0.837 1.00 92.06 119 ALA A N 1
ATOM 955 C CA . ALA A 1 119 ? -8.076 7.180 0.388 1.00 92.06 119 ALA A CA 1
ATOM 956 C C . ALA A 1 119 ? -7.109 7.337 1.571 1.00 92.06 119 ALA A C 1
ATOM 958 O O . ALA A 1 119 ? -7.290 8.205 2.433 1.00 92.06 119 ALA A O 1
ATOM 959 N N . PHE A 1 120 ? -6.052 6.526 1.579 1.00 93.81 120 PHE A N 1
ATOM 960 C CA . PHE A 1 120 ? -5.012 6.559 2.604 1.00 93.81 120 PHE A CA 1
ATOM 961 C C . PHE A 1 120 ? -3.698 7.069 2.018 1.00 93.81 120 PHE A C 1
ATOM 963 O O . PHE A 1 120 ? -3.301 6.713 0.909 1.00 93.81 120 PHE A O 1
ATOM 970 N N . SER A 1 121 ? -3.027 7.935 2.768 1.00 92.62 121 SER A N 1
ATOM 971 C CA . SER A 1 121 ? -1.774 8.566 2.358 1.00 92.62 121 SER A CA 1
ATOM 972 C C . SER A 1 121 ? -0.948 8.955 3.573 1.00 92.62 121 SER A C 1
ATOM 974 O O . SER A 1 121 ? -1.438 8.913 4.701 1.00 92.62 121 SER A O 1
ATOM 976 N N . TRP A 1 122 ? 0.261 9.457 3.348 1.00 88.56 122 TRP A N 1
ATOM 977 C CA . TRP A 1 122 ? 1.099 10.041 4.393 1.00 88.56 122 TRP A CA 1
ATOM 978 C C . TRP A 1 122 ? 0.398 11.138 5.221 1.00 88.56 122 TRP A C 1
ATOM 980 O O . TRP A 1 122 ? 0.700 11.288 6.403 1.00 88.56 122 TRP A O 1
ATOM 990 N N . LYS A 1 123 ? -0.558 11.890 4.645 1.00 89.75 123 LYS A N 1
ATOM 991 C CA . LYS A 1 123 ? -1.357 12.893 5.384 1.00 89.75 123 LYS A CA 1
ATOM 992 C C . LYS A 1 123 ? -2.514 12.274 6.161 1.00 89.75 123 LYS A C 1
ATOM 994 O O . LYS A 1 123 ? -2.936 12.812 7.180 1.00 89.75 123 LYS A O 1
ATOM 999 N N . THR A 1 124 ? -3.060 11.177 5.652 1.00 91.12 124 THR A N 1
ATOM 1000 C CA . THR A 1 124 ? -4.304 10.553 6.120 1.00 91.12 124 THR A CA 1
ATOM 1001 C C . THR A 1 124 ? -4.095 9.070 6.394 1.00 91.12 124 THR A C 1
ATOM 1003 O O . THR A 1 124 ? -4.879 8.229 5.967 1.00 91.12 124 THR A O 1
ATOM 1006 N N . ALA A 1 125 ? -3.013 8.740 7.102 1.00 93.12 125 ALA A N 1
ATOM 1007 C CA . ALA A 1 125 ? -2.675 7.354 7.419 1.00 93.12 125 ALA A CA 1
ATOM 1008 C C . ALA A 1 125 ? -3.672 6.749 8.415 1.00 93.12 125 ALA A C 1
ATOM 1010 O O . ALA A 1 125 ? -3.996 5.571 8.333 1.00 93.12 125 ALA A O 1
ATOM 1011 N N . ASN A 1 126 ? -4.187 7.580 9.326 1.00 95.50 126 ASN A N 1
ATOM 1012 C CA . ASN A 1 126 ? -5.130 7.188 10.362 1.00 95.50 126 ASN A CA 1
ATOM 1013 C C . ASN A 1 126 ? -6.484 7.847 10.120 1.00 95.50 126 ASN A C 1
ATOM 1015 O O . ASN A 1 126 ? -6.568 9.075 10.052 1.00 95.50 126 ASN A O 1
ATOM 1019 N N . TRP A 1 127 ? -7.549 7.052 10.067 1.00 96.44 127 TRP A N 1
ATOM 1020 C CA . TRP A 1 127 ? -8.910 7.575 9.977 1.00 96.44 127 TRP A CA 1
ATOM 1021 C C . TRP A 1 127 ? -9.879 6.755 10.819 1.00 96.44 127 TRP A C 1
ATOM 1023 O O . TRP A 1 127 ? -9.771 5.536 10.908 1.00 96.44 127 TRP A O 1
ATOM 1033 N N . GLY A 1 128 ? -10.834 7.414 11.468 1.00 96.88 128 GLY A N 1
ATOM 1034 C CA . GLY A 1 128 ? -11.800 6.736 12.320 1.00 96.88 128 GLY A CA 1
ATOM 1035 C C . GLY A 1 128 ? -12.672 7.692 13.106 1.00 96.88 128 GLY A C 1
ATOM 1036 O O . GLY A 1 128 ? -12.764 8.881 12.807 1.00 96.88 128 GLY A O 1
ATOM 1037 N N . TRP A 1 129 ? -13.296 7.165 14.153 1.00 97.62 129 TRP A N 1
ATOM 1038 C CA . TRP A 1 129 ? -14.255 7.903 14.963 1.00 97.62 129 TRP A CA 1
ATOM 1039 C C . TRP A 1 129 ? -13.701 8.148 16.361 1.00 97.62 129 TRP A C 1
ATOM 1041 O O . TRP A 1 129 ? -13.548 7.217 17.154 1.00 97.62 129 TRP A O 1
ATOM 1051 N N . ALA A 1 130 ? -13.468 9.423 16.684 1.00 95.31 130 ALA A N 1
ATOM 1052 C CA . ALA A 1 130 ? -13.069 9.851 18.025 1.00 95.31 130 ALA A CA 1
ATOM 1053 C C . ALA A 1 130 ? -14.136 9.492 19.073 1.00 95.31 130 ALA A C 1
ATOM 1055 O O . ALA A 1 130 ? -13.822 8.993 20.148 1.00 95.31 130 ALA A O 1
ATOM 1056 N N . GLN A 1 131 ? -15.410 9.675 18.737 1.00 96.31 131 GLN A N 1
ATOM 1057 C CA . GLN A 1 131 ? -16.545 9.230 19.540 1.00 96.31 131 GLN A CA 1
ATOM 1058 C C . GLN A 1 131 ? -17.187 8.025 18.848 1.00 96.31 131 GLN A C 1
ATOM 1060 O O . GLN A 1 131 ? -18.213 8.133 18.165 1.00 96.31 131 GLN A O 1
ATOM 1065 N N . PHE A 1 132 ? -16.526 6.868 18.944 1.00 97.94 132 PHE A N 1
ATOM 1066 C CA . PHE A 1 132 ? -17.054 5.650 18.344 1.00 97.94 132 PHE A CA 1
ATOM 1067 C C . PHE A 1 132 ? -18.253 5.150 19.148 1.00 97.94 132 PHE A C 1
ATOM 1069 O O . PHE A 1 132 ? -19.340 5.066 18.593 1.00 97.94 132 PHE A O 1
ATOM 1076 N N . ALA A 1 133 ? -18.097 4.891 20.449 1.00 97.44 133 ALA A N 1
ATOM 1077 C CA . ALA A 1 133 ? -19.185 4.446 21.322 1.00 97.44 133 ALA A CA 1
ATOM 1078 C C . ALA A 1 133 ? -18.983 4.929 22.766 1.00 97.44 133 ALA A C 1
ATOM 1080 O O . ALA A 1 133 ? -17.853 5.186 23.187 1.00 97.44 133 ALA A O 1
ATOM 1081 N N . ARG A 1 134 ? -20.073 5.054 23.535 1.00 96.50 134 ARG A N 1
ATOM 1082 C CA . ARG A 1 134 ? -20.006 5.419 24.960 1.00 96.50 134 ARG A CA 1
ATOM 1083 C C . ARG A 1 134 ? -19.446 4.255 25.771 1.00 96.50 134 ARG A C 1
ATOM 1085 O O . ARG A 1 134 ? -19.926 3.134 25.622 1.00 96.50 134 ARG A O 1
ATOM 1092 N N . ARG A 1 135 ? -18.499 4.521 26.678 1.00 95.25 135 ARG A N 1
ATOM 1093 C CA . ARG A 1 135 ? -17.931 3.500 27.584 1.00 95.25 135 ARG A CA 1
ATOM 1094 C C . ARG A 1 135 ? -19.000 2.795 28.402 1.00 95.25 135 ARG A C 1
ATOM 1096 O O . ARG A 1 135 ? -18.925 1.590 28.617 1.00 95.25 135 ARG A O 1
ATOM 1103 N N . ASP A 1 136 ? -19.987 3.565 28.845 1.00 94.69 136 ASP A N 1
ATOM 1104 C CA . ASP A 1 136 ? -21.112 3.048 29.611 1.00 94.69 136 ASP A CA 1
ATOM 1105 C C . ASP A 1 136 ? -21.865 1.961 28.837 1.00 94.69 136 ASP A C 1
ATOM 1107 O O . ASP A 1 136 ? -21.983 0.835 29.309 1.00 94.69 136 ASP A O 1
ATOM 1111 N N . ALA A 1 137 ? -22.233 2.247 27.587 1.00 95.38 137 ALA A N 1
ATOM 1112 C CA . ALA A 1 137 ? -22.979 1.325 26.738 1.00 95.38 137 ALA A CA 1
ATOM 1113 C C . ALA A 1 137 ? -22.197 0.054 26.365 1.00 95.38 137 ALA A C 1
ATOM 1115 O O . ALA A 1 137 ? -22.801 -0.999 26.183 1.00 95.38 137 ALA A O 1
ATOM 1116 N N . VAL A 1 138 ? -20.868 0.143 26.236 1.00 95.31 138 VAL A N 1
ATOM 1117 C CA . VAL A 1 138 ? -20.044 -0.973 25.735 1.00 95.31 138 VAL A CA 1
ATOM 1118 C C . VAL A 1 138 ? -19.377 -1.796 26.832 1.00 95.31 138 VAL A C 1
ATOM 1120 O O . VAL A 1 138 ? -18.981 -2.925 26.569 1.00 95.31 138 VAL A O 1
ATOM 1123 N N . TYR A 1 139 ? -19.228 -1.249 28.042 1.00 95.25 139 TYR A N 1
ATOM 1124 C CA . TYR A 1 139 ? -18.528 -1.915 29.142 1.00 95.25 139 TYR A CA 1
ATOM 1125 C C . TYR A 1 139 ? -19.294 -1.860 30.465 1.00 95.25 139 TYR A C 1
ATOM 1127 O O . TYR A 1 139 ? -19.519 -2.907 31.058 1.00 95.25 139 TYR A O 1
ATOM 1135 N N . TYR A 1 140 ? -19.721 -0.690 30.954 1.00 94.69 140 TYR A N 1
ATOM 1136 C CA . TYR A 1 140 ? -20.287 -0.608 32.313 1.00 94.69 140 TYR A CA 1
ATOM 1137 C C . TYR A 1 140 ? -21.720 -1.156 32.421 1.00 94.69 140 TYR A C 1
ATOM 1139 O O . TYR A 1 140 ? -22.022 -1.875 33.379 1.00 94.69 140 TYR A O 1
ATOM 1147 N N . ALA A 1 141 ? -22.582 -0.900 31.439 1.00 95.56 141 ALA A N 1
ATOM 1148 C CA . ALA A 1 141 ? -23.950 -1.408 31.424 1.00 95.56 141 ALA A CA 1
ATOM 1149 C C . ALA A 1 141 ? -24.030 -2.928 31.143 1.00 95.56 141 ALA A C 1
ATOM 1151 O O . ALA A 1 141 ? -24.717 -3.628 31.895 1.00 95.56 141 ALA A O 1
ATOM 1152 N N . PRO A 1 142 ? -23.319 -3.504 30.146 1.00 94.12 142 PRO A N 1
ATOM 1153 C CA . PRO A 1 142 ? -23.446 -4.929 29.836 1.00 94.12 142 PRO A CA 1
ATOM 1154 C C . PRO A 1 142 ? -22.735 -5.830 30.863 1.00 94.12 142 PRO A C 1
ATOM 1156 O O . PRO A 1 142 ? -21.508 -5.936 30.890 1.00 94.12 142 PRO A O 1
ATOM 1159 N N . ASN A 1 143 ? -23.507 -6.561 31.679 1.00 93.38 143 ASN A N 1
ATOM 1160 C CA . ASN A 1 143 ? -22.967 -7.512 32.667 1.00 93.38 143 ASN A CA 1
ATOM 1161 C C . ASN A 1 143 ? -22.051 -8.575 32.036 1.00 93.38 143 ASN A C 1
ATOM 1163 O O . ASN A 1 143 ? -21.032 -8.938 32.618 1.00 93.38 143 ASN A O 1
ATOM 1167 N N . THR A 1 144 ? -22.398 -9.066 30.844 1.00 93.19 144 THR A N 1
ATOM 1168 C CA . THR A 1 144 ? -21.638 -10.106 30.135 1.00 93.19 144 THR A CA 1
ATOM 1169 C C . THR A 1 144 ? -20.230 -9.644 29.773 1.00 93.19 144 THR A C 1
ATOM 1171 O O . THR A 1 144 ? -19.279 -10.385 30.007 1.00 93.19 144 THR A O 1
ATOM 1174 N N . VAL A 1 145 ? -20.080 -8.406 29.291 1.00 95.38 145 VAL A N 1
ATOM 1175 C CA . VAL A 1 145 ? -18.773 -7.818 28.956 1.00 95.38 145 VAL A CA 1
ATOM 1176 C C . VAL A 1 145 ? -17.922 -7.635 30.208 1.00 95.38 145 VAL A C 1
ATOM 1178 O O . VAL A 1 145 ? -16.740 -7.955 30.169 1.00 95.38 145 VAL A O 1
ATOM 1181 N N . ARG A 1 146 ? -18.501 -7.189 31.334 1.00 95.50 146 ARG A N 1
ATOM 1182 C CA . ARG A 1 146 ? -17.755 -7.060 32.602 1.00 95.50 146 ARG A CA 1
ATOM 1183 C C . ARG A 1 146 ? -17.309 -8.399 33.170 1.00 95.50 146 ARG A C 1
ATOM 1185 O O . ARG A 1 146 ? -16.187 -8.502 33.645 1.00 95.50 146 ARG A O 1
ATOM 1192 N N . MET A 1 147 ? -18.174 -9.413 33.135 1.00 95.38 147 MET A N 1
ATOM 1193 C CA . MET A 1 147 ? -17.833 -10.750 33.638 1.00 95.38 147 MET A CA 1
ATOM 1194 C C . MET A 1 147 ? -16.755 -11.425 32.791 1.00 95.38 147 MET A C 1
ATOM 1196 O O . MET A 1 147 ? -15.892 -12.107 33.330 1.00 95.38 147 MET A O 1
ATOM 1200 N N . GLN A 1 148 ? -16.805 -11.244 31.471 1.00 95.81 148 GLN A N 1
ATOM 1201 C CA . GLN A 1 148 ? -15.811 -11.803 30.552 1.00 95.81 148 GLN A CA 1
ATOM 1202 C C . GLN A 1 148 ? -14.571 -10.913 30.390 1.00 95.81 148 GLN A C 1
ATOM 1204 O O . GLN A 1 148 ? -13.592 -11.332 29.773 1.00 95.81 148 GLN A O 1
ATOM 1209 N N . ASP A 1 149 ? -14.644 -9.689 30.911 1.00 97.44 149 ASP A N 1
ATOM 1210 C CA . ASP A 1 149 ? -13.656 -8.617 30.809 1.00 97.44 149 ASP A CA 1
ATOM 1211 C C . ASP A 1 149 ? -13.120 -8.389 29.383 1.00 97.44 149 ASP A C 1
ATOM 1213 O O . ASP A 1 149 ? -11.927 -8.153 29.159 1.00 97.44 149 ASP A O 1
ATOM 1217 N N . ALA A 1 150 ? -14.013 -8.525 28.396 1.00 97.50 150 ALA A N 1
ATOM 1218 C CA . ALA A 1 150 ? -13.659 -8.480 26.985 1.00 97.50 150 ALA A CA 1
ATOM 1219 C C . ALA A 1 150 ? -14.849 -8.215 26.046 1.00 97.50 150 ALA A C 1
ATOM 1221 O O . ALA A 1 150 ? -15.992 -8.577 26.323 1.00 97.50 150 ALA A O 1
ATOM 1222 N N . PHE A 1 151 ? -14.545 -7.624 24.889 1.00 97.88 151 PHE A N 1
ATOM 1223 C CA . PHE A 1 151 ? -15.438 -7.481 23.735 1.00 97.88 151 PHE A CA 1
ATOM 1224 C C . PHE A 1 151 ? -14.667 -7.782 22.444 1.00 97.88 151 PHE A C 1
ATOM 1226 O O . PHE A 1 151 ? -13.442 -7.924 22.459 1.00 97.88 151 PHE A O 1
ATOM 1233 N N . VAL A 1 152 ? -15.368 -7.843 21.313 1.00 98.38 152 VAL A N 1
ATOM 1234 C CA . VAL A 1 152 ? -14.765 -8.061 19.992 1.00 98.38 152 VAL A CA 1
ATOM 1235 C C . VAL A 1 152 ? -14.931 -6.813 19.135 1.00 98.38 152 VAL A C 1
ATOM 1237 O O . VAL A 1 152 ? -16.043 -6.319 18.968 1.00 98.38 152 VAL A O 1
ATOM 1240 N N . ILE A 1 153 ? -13.827 -6.315 18.580 1.00 98.62 153 ILE A N 1
ATOM 1241 C CA . ILE A 1 153 ? -13.828 -5.332 17.494 1.00 98.62 153 ILE A CA 1
ATOM 1242 C C . ILE A 1 153 ? -13.726 -6.102 16.184 1.00 98.62 153 ILE A C 1
ATOM 1244 O O . ILE A 1 153 ? -12.765 -6.839 15.971 1.00 98.62 153 ILE A O 1
ATOM 1248 N N . VAL A 1 154 ? -14.692 -5.908 15.301 1.00 98.44 154 VAL A N 1
ATOM 1249 C CA . VAL A 1 154 ? -14.663 -6.411 13.931 1.00 98.44 154 VAL A CA 1
ATOM 1250 C C . VAL A 1 154 ? -14.344 -5.239 13.014 1.00 98.44 154 VAL A C 1
ATOM 1252 O O . VAL A 1 154 ? -15.030 -4.219 13.043 1.00 98.44 154 VAL A O 1
ATOM 1255 N N . CYS A 1 155 ? -13.282 -5.365 12.228 1.00 98.50 155 CYS A N 1
ATOM 1256 C CA . CYS A 1 155 ? -12.907 -4.409 11.196 1.00 98.50 155 CYS A CA 1
ATOM 1257 C C . CYS A 1 155 ? -12.992 -5.096 9.844 1.00 98.50 155 CYS A C 1
ATOM 1259 O O . CYS A 1 155 ? -12.256 -6.047 9.601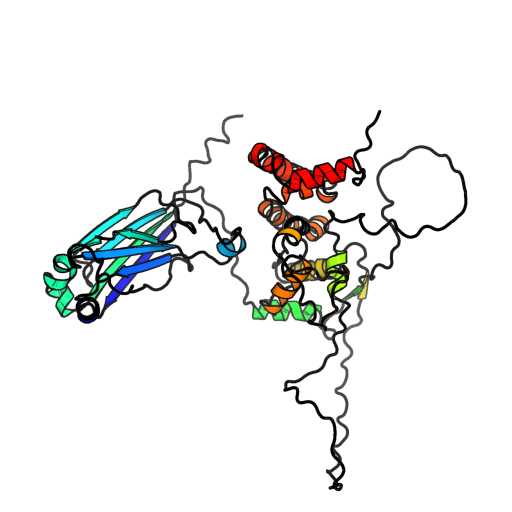 1.00 98.50 155 CYS A O 1
ATOM 1261 N N . GLN A 1 156 ? -13.864 -4.612 8.971 1.00 98.19 156 GLN A N 1
ATOM 1262 C CA . GLN A 1 156 ? -13.984 -5.107 7.607 1.00 98.19 156 GLN A CA 1
ATOM 1263 C C . GLN A 1 156 ? -13.572 -4.003 6.645 1.00 98.19 156 GLN A C 1
ATOM 1265 O O . GLN A 1 156 ? -14.062 -2.885 6.761 1.00 98.19 156 GLN A O 1
ATOM 1270 N N . ILE A 1 157 ? -12.684 -4.304 5.704 1.00 97.25 157 ILE A N 1
ATOM 1271 C CA . ILE A 1 157 ? -12.155 -3.356 4.719 1.00 97.25 157 ILE A CA 1
ATOM 1272 C C . ILE A 1 157 ? -12.372 -3.969 3.346 1.00 97.25 157 ILE A C 1
ATOM 1274 O O . ILE A 1 157 ? -12.002 -5.117 3.126 1.00 97.25 157 ILE A O 1
ATOM 1278 N N . THR A 1 158 ? -12.979 -3.220 2.435 1.00 95.88 158 THR A N 1
ATOM 1279 C CA . THR A 1 158 ? -13.274 -3.642 1.066 1.00 95.88 158 THR A CA 1
ATOM 1280 C C . THR A 1 158 ? -12.686 -2.629 0.095 1.00 95.88 158 THR A C 1
ATOM 1282 O O . THR A 1 158 ? -12.959 -1.432 0.217 1.00 95.88 158 THR A O 1
ATOM 1285 N N . SER A 1 159 ? -11.858 -3.095 -0.839 1.00 91.81 159 SER A N 1
ATOM 1286 C CA . SER A 1 159 ? -11.338 -2.257 -1.921 1.00 91.81 159 SER A CA 1
ATOM 1287 C C . SER A 1 159 ? -12.456 -1.869 -2.889 1.00 91.81 159 SER A C 1
ATOM 1289 O O . SER A 1 159 ? -13.429 -2.607 -3.061 1.00 91.81 159 SER A O 1
ATOM 1291 N N . SER A 1 160 ? -12.314 -0.724 -3.550 1.00 87.12 160 SER A N 1
ATOM 1292 C CA . SER A 1 160 ? -13.166 -0.360 -4.678 1.00 87.12 160 SER A CA 1
ATOM 1293 C C . SER A 1 160 ? -13.115 -1.455 -5.751 1.00 87.12 160 SER A C 1
ATOM 1295 O O . SER A 1 160 ? -12.022 -1.968 -6.011 1.00 87.12 160 SER A O 1
ATOM 1297 N N . PRO A 1 161 ? -14.253 -1.807 -6.375 1.00 85.50 161 PRO A N 1
ATOM 1298 C CA . PRO A 1 161 ? -14.272 -2.783 -7.455 1.00 85.50 161 PRO A CA 1
ATOM 1299 C C . PRO A 1 161 ? -13.364 -2.364 -8.620 1.00 85.50 161 PRO A C 1
ATOM 1301 O O . PRO A 1 161 ? -13.397 -1.209 -9.049 1.00 85.50 161 PRO A O 1
ATOM 1304 N N . SER A 1 162 ? -12.570 -3.299 -9.134 1.00 82.44 162 SER A N 1
ATOM 1305 C CA . SER A 1 162 ? -11.687 -3.127 -10.294 1.00 82.44 162 SER A CA 1
ATOM 1306 C C . SER A 1 162 ? -11.826 -4.307 -11.253 1.00 82.44 162 SER A C 1
ATOM 1308 O O . SER A 1 162 ? -12.332 -5.357 -10.867 1.00 82.44 162 SER A O 1
ATOM 1310 N N . ALA A 1 163 ? -11.391 -4.169 -12.506 1.00 81.19 163 ALA A N 1
ATOM 1311 C CA . ALA A 1 163 ? -11.365 -5.309 -13.424 1.00 81.19 163 ALA A CA 1
ATOM 1312 C C . ALA A 1 163 ? -10.479 -6.440 -12.843 1.00 81.19 163 ALA A C 1
ATOM 1314 O O . ALA A 1 163 ? -9.414 -6.125 -12.300 1.00 81.19 163 ALA A O 1
ATOM 1315 N N . PRO A 1 164 ? -10.889 -7.724 -12.930 1.00 78.88 164 PRO A N 1
ATOM 1316 C CA . PRO A 1 164 ? -10.086 -8.841 -12.447 1.00 78.88 164 PRO A CA 1
ATOM 1317 C C . PRO A 1 164 ? -8.716 -8.848 -13.123 1.00 78.88 164 PRO A C 1
ATOM 1319 O O . PRO A 1 164 ? -8.623 -8.822 -14.352 1.00 78.88 164 PRO A O 1
ATOM 1322 N N . VAL A 1 165 ? -7.652 -8.903 -12.325 1.00 68.50 165 VAL A N 1
ATOM 1323 C CA . VAL A 1 165 ? -6.282 -9.047 -12.828 1.00 68.50 165 VAL A CA 1
ATOM 1324 C C . VAL A 1 165 ? -5.850 -10.501 -12.676 1.00 68.50 165 VAL A C 1
ATOM 1326 O O . VAL A 1 165 ? -5.891 -11.067 -11.585 1.00 68.50 165 VAL A O 1
ATOM 1329 N N . SER A 1 166 ? -5.438 -11.140 -13.771 1.00 55.44 166 SER A N 1
ATOM 1330 C CA . SER A 1 166 ? -4.901 -12.501 -13.730 1.00 55.44 166 SER A CA 1
ATOM 1331 C C . SER A 1 166 ? -3.508 -12.487 -13.093 1.00 55.44 166 SER A C 1
ATOM 1333 O O . SER A 1 166 ? -2.497 -12.382 -13.786 1.00 55.44 166 SER A O 1
ATOM 1335 N N . ASN A 1 167 ? -3.443 -12.577 -11.768 1.00 50.59 167 ASN A N 1
ATOM 1336 C CA . ASN A 1 167 ? -2.181 -12.768 -11.065 1.00 50.59 167 ASN A CA 1
ATOM 1337 C C . ASN A 1 167 ? -1.819 -14.256 -11.130 1.00 50.59 167 ASN A C 1
ATOM 1339 O O . ASN A 1 167 ? -2.382 -15.070 -10.398 1.00 50.59 167 ASN A O 1
ATOM 1343 N N . MET A 1 168 ? -0.887 -14.622 -12.015 1.00 39.22 168 MET A N 1
ATOM 1344 C CA . MET A 1 168 ? -0.214 -15.920 -11.937 1.00 39.22 168 MET A CA 1
ATOM 1345 C C . MET A 1 168 ? 0.465 -15.988 -10.567 1.00 39.22 168 MET A C 1
ATOM 1347 O O . MET A 1 168 ? 1.366 -15.207 -10.265 1.00 39.22 168 MET A O 1
ATOM 1351 N N . ASN A 1 169 ? -0.039 -16.859 -9.698 1.00 39.88 169 ASN A N 1
ATOM 1352 C CA . ASN A 1 169 ? 0.438 -17.015 -8.334 1.00 39.88 169 ASN A CA 1
ATOM 1353 C C . ASN A 1 169 ? 1.831 -17.665 -8.389 1.00 39.88 169 ASN A C 1
ATOM 1355 O O . ASN A 1 169 ? 1.947 -18.888 -8.388 1.00 39.88 169 ASN A O 1
ATOM 1359 N N . VAL A 1 170 ? 2.889 -16.860 -8.503 1.00 43.34 170 VAL A N 1
ATOM 1360 C CA . VAL A 1 170 ? 4.270 -17.350 -8.438 1.00 43.34 170 VAL A CA 1
ATOM 1361 C C . VAL A 1 170 ? 4.524 -17.760 -6.989 1.00 43.34 170 VAL A C 1
ATOM 1363 O O . VAL A 1 170 ? 4.799 -16.928 -6.124 1.00 43.34 170 VAL A O 1
ATOM 1366 N N . GLN A 1 171 ? 4.362 -19.050 -6.689 1.00 42.66 171 GLN A N 1
ATOM 1367 C CA . GLN A 1 171 ? 4.881 -19.633 -5.456 1.00 42.66 171 GLN A CA 1
ATOM 1368 C C . GLN A 1 171 ? 6.382 -19.337 -5.426 1.00 42.66 171 GLN A C 1
ATOM 1370 O O . GLN A 1 171 ? 7.129 -19.851 -6.255 1.00 42.66 171 GLN A O 1
ATOM 1375 N N . SER A 1 172 ? 6.824 -18.462 -4.518 1.00 47.03 172 SER A N 1
ATOM 1376 C CA . SER A 1 172 ? 8.243 -18.134 -4.435 1.00 47.03 172 SER A CA 1
ATOM 1377 C C . SER A 1 172 ? 9.006 -19.366 -3.962 1.00 47.03 172 SER A C 1
ATOM 1379 O O . SER A 1 172 ? 8.750 -19.918 -2.888 1.00 47.03 172 SER A O 1
ATOM 1381 N N . VAL A 1 173 ? 9.918 -19.828 -4.812 1.00 50.72 173 VAL A N 1
ATOM 1382 C CA . VAL A 1 173 ? 10.848 -20.909 -4.500 1.00 50.72 173 VAL A CA 1
ATOM 1383 C C . VAL A 1 173 ? 11.614 -20.529 -3.221 1.00 50.72 173 VAL A C 1
ATOM 1385 O O . VAL A 1 173 ? 12.028 -19.371 -3.089 1.00 50.72 173 VAL A O 1
ATOM 1388 N N . PRO A 1 174 ? 11.791 -21.449 -2.248 1.00 60.09 174 PRO A N 1
ATOM 1389 C CA . PRO A 1 174 ? 12.542 -21.171 -1.028 1.00 60.09 174 PRO A CA 1
ATOM 1390 C C . PRO A 1 174 ? 13.902 -20.537 -1.338 1.00 60.09 174 PRO A C 1
ATOM 1392 O O . PRO A 1 174 ? 14.688 -21.071 -2.114 1.00 60.09 174 PRO A O 1
ATOM 1395 N N . ARG A 1 175 ? 14.178 -19.382 -0.726 1.00 58.44 175 ARG A N 1
ATOM 1396 C CA . ARG A 1 175 ? 15.318 -18.515 -1.084 1.00 58.44 175 ARG A CA 1
ATOM 1397 C C . ARG A 1 175 ? 16.679 -19.195 -0.936 1.00 58.44 175 ARG A C 1
ATOM 1399 O O . ARG A 1 175 ? 17.577 -18.913 -1.714 1.00 58.44 175 ARG A O 1
ATOM 1406 N N . SER A 1 176 ? 16.810 -20.119 0.014 1.00 62.81 176 SER A N 1
ATOM 1407 C CA . SER A 1 176 ? 18.018 -20.932 0.175 1.00 62.81 176 SER A CA 1
ATOM 1408 C C . SER A 1 176 ? 18.278 -21.825 -1.036 1.00 62.81 176 SER A C 1
ATOM 1410 O O . SER A 1 176 ? 19.421 -21.968 -1.443 1.00 62.81 176 SER A O 1
ATOM 1412 N N . LEU A 1 177 ? 17.228 -22.376 -1.651 1.00 65.44 177 LEU A N 1
ATOM 1413 C CA . LEU A 1 177 ? 17.358 -23.197 -2.851 1.00 65.44 177 LEU A CA 1
ATOM 1414 C C . LEU A 1 177 ? 17.815 -22.350 -4.043 1.00 65.44 177 LEU A C 1
ATOM 1416 O O . LEU A 1 177 ? 18.686 -22.764 -4.794 1.00 65.44 177 LEU A O 1
ATOM 1420 N N . MET A 1 178 ? 17.275 -21.139 -4.168 1.00 64.44 178 MET A N 1
ATOM 1421 C CA . MET A 1 178 ? 17.640 -20.184 -5.220 1.00 64.44 178 MET A CA 1
ATOM 1422 C C . MET A 1 178 ? 19.087 -19.707 -5.081 1.00 64.44 178 MET A C 1
ATOM 1424 O O . MET A 1 178 ? 19.799 -19.602 -6.075 1.00 64.44 178 MET A O 1
ATOM 1428 N N . ALA A 1 179 ? 19.536 -19.470 -3.846 1.00 64.81 179 ALA A N 1
ATOM 1429 C CA . ALA A 1 179 ? 20.925 -19.143 -3.547 1.00 64.81 179 ALA A CA 1
ATOM 1430 C C . ALA A 1 179 ? 21.868 -20.318 -3.855 1.00 64.81 179 ALA A C 1
ATOM 1432 O O . ALA A 1 179 ? 22.877 -20.113 -4.518 1.00 64.81 179 ALA A O 1
ATOM 1433 N N . SER A 1 180 ? 21.521 -21.548 -3.452 1.00 67.75 180 SER A N 1
ATOM 1434 C CA . SER A 1 180 ? 22.330 -22.741 -3.746 1.00 67.75 180 SER A CA 1
ATOM 1435 C C . SER A 1 180 ? 22.420 -23.050 -5.243 1.00 67.75 180 SER A C 1
ATOM 1437 O O . SER A 1 180 ? 23.484 -23.419 -5.726 1.00 67.75 180 SER A O 1
ATOM 1439 N N . VAL A 1 181 ? 21.325 -22.886 -5.993 1.00 66.81 181 VAL A N 1
ATOM 1440 C CA . VAL A 1 181 ? 21.339 -23.052 -7.456 1.00 66.81 181 VAL A CA 1
ATOM 1441 C C . VAL A 1 181 ? 22.153 -21.938 -8.116 1.00 66.81 181 VAL A C 1
ATOM 1443 O O . VAL A 1 181 ? 22.945 -22.220 -9.007 1.00 66.81 181 VAL A O 1
ATOM 1446 N N . GLY A 1 182 ? 22.026 -20.694 -7.645 1.00 64.56 182 GLY A N 1
ATOM 1447 C CA . GLY A 1 182 ? 22.846 -19.579 -8.117 1.00 64.56 182 GLY A CA 1
ATOM 1448 C C . GLY A 1 182 ? 24.341 -19.778 -7.852 1.00 64.56 182 GLY A C 1
ATOM 1449 O O . GLY A 1 182 ? 25.144 -19.510 -8.737 1.00 64.56 182 GLY A O 1
ATOM 1450 N N . SER A 1 183 ? 24.727 -20.307 -6.682 1.00 67.44 183 SER A N 1
ATOM 1451 C CA . SER A 1 183 ? 26.139 -20.559 -6.352 1.00 67.44 183 SER A CA 1
ATOM 1452 C C . SER A 1 183 ? 26.785 -21.646 -7.210 1.00 67.44 183 SER A C 1
ATOM 1454 O O . SER A 1 183 ? 28.000 -21.638 -7.361 1.00 67.44 183 SER A O 1
ATOM 1456 N N . LEU A 1 184 ? 25.996 -22.558 -7.797 1.00 67.88 184 LEU A N 1
ATOM 1457 C CA . LEU A 1 184 ? 26.522 -23.565 -8.726 1.00 67.88 184 LEU A CA 1
ATOM 1458 C C . LEU A 1 184 ? 27.042 -22.947 -10.030 1.00 67.88 184 LEU A C 1
ATOM 1460 O O . LEU A 1 184 ? 27.875 -23.568 -10.678 1.00 67.88 184 LEU A O 1
ATOM 1464 N N . LEU A 1 185 ? 26.587 -21.745 -10.410 1.00 66.94 185 LEU A N 1
ATOM 1465 C CA . LEU A 1 185 ? 27.079 -21.059 -11.612 1.00 66.94 185 LEU A CA 1
ATOM 1466 C C . LEU A 1 185 ? 28.571 -20.719 -11.510 1.00 66.94 185 LEU A C 1
ATOM 1468 O O . LEU A 1 185 ? 29.283 -20.779 -12.510 1.00 66.94 185 LEU A O 1
ATOM 1472 N N . ASP A 1 186 ? 29.033 -20.417 -10.296 1.00 66.50 186 ASP A N 1
ATOM 1473 C CA . ASP A 1 186 ? 30.403 -19.990 -10.009 1.00 66.50 186 ASP A CA 1
ATOM 1474 C C . ASP A 1 186 ? 31.251 -21.133 -9.394 1.00 66.50 186 ASP A C 1
ATOM 1476 O O . ASP A 1 186 ? 32.382 -20.892 -8.973 1.00 66.50 186 ASP A O 1
ATOM 1480 N N . ASP A 1 187 ? 30.742 -22.377 -9.328 1.00 71.12 187 ASP A N 1
ATOM 1481 C CA . ASP A 1 187 ? 31.465 -23.510 -8.730 1.00 71.12 187 ASP A CA 1
ATOM 1482 C C . ASP A 1 187 ? 32.377 -24.213 -9.761 1.00 71.12 187 ASP A C 1
ATOM 1484 O O . ASP A 1 187 ? 31.900 -24.970 -10.618 1.00 71.12 187 ASP A O 1
ATOM 1488 N N . PRO A 1 188 ? 33.713 -24.041 -9.672 1.00 69.38 188 PRO A N 1
ATOM 1489 C CA . PRO A 1 188 ? 34.651 -24.609 -10.638 1.00 69.38 188 PRO A CA 1
ATOM 1490 C C . PRO A 1 188 ? 34.688 -26.144 -10.633 1.00 69.38 188 PRO A C 1
ATOM 1492 O O . PRO A 1 188 ? 35.271 -26.734 -11.543 1.00 69.38 188 PRO A O 1
ATOM 1495 N N . ILE A 1 189 ? 34.109 -26.800 -9.621 1.00 74.44 189 ILE A N 1
ATOM 1496 C CA . ILE A 1 189 ? 34.054 -28.262 -9.522 1.00 74.44 189 ILE A CA 1
ATOM 1497 C C . ILE A 1 189 ? 32.980 -28.834 -10.459 1.00 74.44 189 ILE A C 1
ATOM 1499 O O . ILE A 1 189 ? 33.154 -29.944 -10.965 1.00 74.44 189 ILE A O 1
ATOM 1503 N N . TYR A 1 190 ? 31.898 -28.090 -10.716 1.00 72.38 190 TYR A N 1
ATOM 1504 C CA . TYR A 1 190 ? 30.743 -28.576 -11.483 1.00 72.38 190 TYR A CA 1
ATOM 1505 C C . TYR A 1 190 ? 30.554 -27.887 -12.839 1.00 72.38 190 TYR A C 1
ATOM 1507 O O . TYR A 1 190 ? 29.896 -28.464 -13.704 1.00 72.38 190 TYR A O 1
ATOM 1515 N N . SER A 1 191 ? 31.133 -26.702 -13.049 1.00 75.62 191 SER A N 1
ATOM 1516 C CA . SER A 1 191 ? 30.968 -25.941 -14.293 1.00 75.62 191 SER A CA 1
ATOM 1517 C C . SER A 1 191 ? 31.789 -26.511 -15.456 1.00 75.62 191 SER A C 1
ATOM 1519 O O . SER A 1 191 ? 33.015 -26.580 -15.403 1.00 75.62 191 SER A O 1
ATOM 1521 N N . ASP A 1 192 ? 31.109 -26.867 -16.544 1.00 79.44 192 ASP A N 1
ATOM 1522 C CA . ASP A 1 192 ? 31.662 -27.355 -17.815 1.00 79.44 192 ASP A CA 1
ATOM 1523 C C . ASP A 1 192 ? 31.817 -26.251 -18.884 1.00 79.44 192 ASP A C 1
ATOM 1525 O O . ASP A 1 192 ? 32.402 -26.476 -19.950 1.00 79.44 192 ASP A O 1
ATOM 1529 N N . VAL A 1 193 ? 31.351 -25.035 -18.590 1.00 79.19 193 VAL A N 1
ATOM 1530 C CA . VAL A 1 193 ? 31.429 -23.843 -19.448 1.00 79.19 193 VAL A CA 1
ATOM 1531 C C . VAL A 1 193 ? 32.101 -22.695 -18.694 1.00 79.19 193 VAL A C 1
ATOM 1533 O O . VAL A 1 193 ? 31.875 -22.503 -17.502 1.00 79.19 193 VAL A O 1
ATOM 1536 N N . GLU A 1 194 ? 32.922 -21.915 -19.397 1.00 82.06 194 GLU A N 1
ATOM 1537 C CA . GLU A 1 194 ? 33.550 -20.694 -18.888 1.00 82.06 194 GLU A CA 1
ATOM 1538 C C . GLU A 1 194 ? 33.186 -19.514 -19.789 1.00 82.06 194 GLU A C 1
ATOM 1540 O O . GLU A 1 194 ? 33.497 -19.517 -20.980 1.00 82.06 194 GLU A O 1
ATOM 1545 N N . PHE A 1 195 ? 32.525 -18.501 -19.229 1.00 82.12 195 PHE A N 1
ATOM 1546 C CA . PHE A 1 195 ? 32.207 -17.277 -19.958 1.00 82.12 195 PHE A CA 1
ATOM 1547 C C . PHE A 1 195 ? 33.345 -16.271 -19.801 1.00 82.12 195 PHE A C 1
ATOM 1549 O O . PHE A 1 195 ? 33.669 -15.852 -18.693 1.00 82.12 195 PHE A O 1
ATOM 1556 N N . ILE A 1 196 ? 33.944 -15.880 -20.919 1.00 81.94 196 ILE A N 1
ATOM 1557 C CA . ILE A 1 196 ? 35.018 -14.893 -20.977 1.00 81.94 196 ILE A CA 1
ATOM 1558 C C . ILE A 1 196 ? 34.396 -13.568 -21.401 1.00 81.94 196 ILE A C 1
ATOM 1560 O O . ILE A 1 196 ? 33.927 -13.434 -22.531 1.00 81.94 196 ILE A O 1
ATOM 1564 N N . ILE A 1 197 ? 34.407 -12.596 -20.496 1.00 80.75 197 ILE A N 1
ATOM 1565 C CA . ILE A 1 197 ? 33.931 -11.237 -20.754 1.00 80.75 197 ILE A CA 1
ATOM 1566 C C . ILE A 1 197 ? 35.171 -10.347 -20.836 1.00 80.75 197 ILE A C 1
ATOM 1568 O O . ILE A 1 197 ? 35.835 -10.155 -19.816 1.00 80.75 197 ILE A O 1
ATOM 1572 N N . PRO A 1 198 ? 35.562 -9.876 -22.033 1.00 75.81 198 PRO A N 1
ATOM 1573 C CA . PRO A 1 198 ? 36.715 -8.999 -22.174 1.00 75.81 198 PRO A CA 1
ATOM 1574 C C . PRO A 1 198 ? 36.456 -7.699 -21.404 1.00 75.81 198 PRO A C 1
ATOM 1576 O O . PRO A 1 198 ? 35.444 -7.044 -21.640 1.00 75.81 198 PRO A O 1
ATOM 1579 N N . GLN A 1 199 ? 37.359 -7.307 -20.503 1.00 56.88 199 GLN A N 1
ATOM 1580 C CA . GLN A 1 199 ? 37.351 -5.945 -19.968 1.00 56.88 199 GLN A CA 1
ATOM 1581 C C . GLN A 1 199 ? 37.753 -5.002 -21.106 1.00 56.88 199 GLN A C 1
ATOM 1583 O O . GLN A 1 199 ? 38.846 -5.131 -21.661 1.00 56.88 199 GLN A O 1
ATOM 1588 N N . GLY A 1 200 ? 36.845 -4.114 -21.508 1.00 48.69 200 GLY A N 1
ATOM 1589 C CA . GLY A 1 200 ? 37.084 -3.161 -22.585 1.00 48.69 200 GLY A CA 1
ATOM 1590 C C . GLY A 1 200 ? 38.183 -2.167 -22.214 1.00 48.69 200 GLY A C 1
ATOM 1591 O O . GLY A 1 200 ? 37.941 -1.212 -21.487 1.00 48.69 200 GLY A O 1
ATOM 1592 N N . GLY A 1 201 ? 39.390 -2.374 -22.743 1.00 37.75 201 GLY A N 1
ATOM 1593 C CA . GLY A 1 201 ? 40.266 -1.266 -23.112 1.00 37.75 201 GLY A CA 1
ATOM 1594 C C . GLY A 1 201 ? 39.737 -0.687 -24.421 1.00 37.75 201 GLY A C 1
ATOM 1595 O O . GLY A 1 201 ? 39.465 -1.450 -25.347 1.00 37.75 201 GLY A O 1
ATOM 1596 N N . GLY A 1 202 ? 39.520 0.627 -24.463 1.00 41.38 202 GLY A N 1
ATOM 1597 C CA . GLY A 1 202 ? 38.808 1.302 -25.546 1.00 41.38 202 GLY A CA 1
ATOM 1598 C C . GLY A 1 202 ? 39.322 0.968 -26.948 1.00 41.38 202 GLY A C 1
ATOM 1599 O O . GLY A 1 202 ? 40.446 1.305 -27.298 1.00 41.38 202 GLY A O 1
ATOM 1600 N N . GLU A 1 203 ? 38.449 0.383 -27.762 1.00 30.09 203 GLU A N 1
ATOM 1601 C CA . GLU A 1 203 ? 38.409 0.604 -29.204 1.00 30.09 203 GLU A CA 1
ATOM 1602 C C . GLU A 1 203 ? 36.939 0.693 -29.621 1.00 30.09 203 GLU A C 1
ATOM 1604 O O . GLU A 1 203 ? 36.138 -0.218 -29.399 1.00 30.09 203 GLU A O 1
ATOM 1609 N N . GLU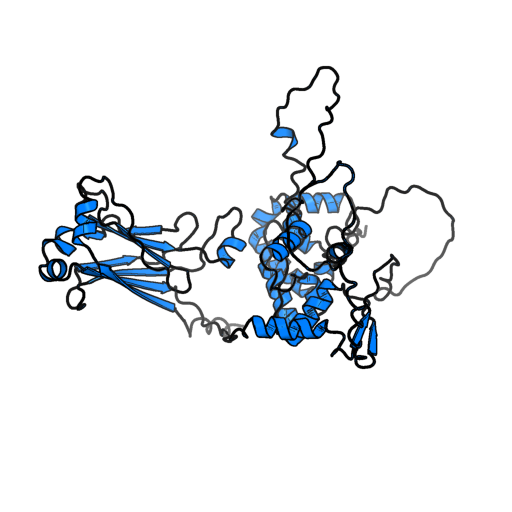 A 1 204 ? 36.587 1.833 -30.207 1.00 44.88 204 GLU A N 1
ATOM 1610 C CA . GLU A 1 204 ? 35.310 2.088 -30.857 1.00 44.88 204 GLU A CA 1
ATOM 1611 C C . GLU A 1 204 ? 35.046 1.027 -31.941 1.00 44.88 204 GLU A C 1
ATOM 1613 O O . GLU A 1 204 ? 35.682 1.016 -32.992 1.00 44.88 204 GLU A O 1
ATOM 1618 N N . MET A 1 205 ? 34.069 0.144 -31.724 1.00 29.95 205 MET A N 1
ATOM 1619 C CA . MET A 1 205 ? 33.524 -0.724 -32.780 1.00 29.95 205 MET A CA 1
ATOM 1620 C C . MET A 1 205 ? 32.014 -0.544 -32.975 1.00 29.95 205 MET A C 1
ATOM 1622 O O . MET A 1 205 ? 31.307 -1.472 -33.365 1.00 29.95 205 MET A O 1
ATOM 1626 N N . PHE A 1 206 ? 31.510 0.685 -32.829 1.00 34.41 206 PHE A N 1
ATOM 1627 C CA . PHE A 1 206 ? 30.230 1.072 -33.433 1.00 34.41 206 PHE A CA 1
ATOM 1628 C C . PHE A 1 206 ? 30.429 1.493 -34.895 1.00 34.41 206 PHE A C 1
ATOM 1630 O O . PHE A 1 206 ? 30.156 2.618 -35.292 1.00 34.41 206 PHE A O 1
ATOM 1637 N N . SER A 1 207 ? 30.885 0.554 -35.724 1.00 31.56 207 SER A N 1
ATOM 1638 C CA . SER A 1 207 ? 30.712 0.639 -37.175 1.00 31.56 207 SER A CA 1
ATOM 1639 C C . SER A 1 207 ? 30.164 -0.682 -37.691 1.00 31.56 207 SER A C 1
ATOM 1641 O O . SER A 1 207 ? 30.877 -1.541 -38.200 1.00 31.56 207 SER A O 1
ATOM 1643 N N . SER A 1 208 ? 28.856 -0.866 -37.528 1.00 29.38 208 SER A N 1
ATOM 1644 C CA . SER A 1 208 ? 28.069 -1.606 -38.512 1.00 29.38 208 SER A CA 1
ATOM 1645 C C . SER A 1 208 ? 26.584 -1.262 -38.388 1.00 29.38 208 SER A C 1
ATOM 1647 O O . SER A 1 208 ? 25.878 -1.745 -37.510 1.00 29.38 208 SER A O 1
ATOM 1649 N N . GLY A 1 209 ? 26.106 -0.443 -39.332 1.00 25.80 209 GLY A N 1
ATOM 1650 C CA . GLY A 1 209 ? 24.723 -0.539 -39.798 1.00 25.80 209 GLY A CA 1
ATOM 1651 C C . GLY A 1 209 ? 23.862 0.722 -39.758 1.00 25.80 209 GLY A C 1
ATOM 1652 O O . GLY A 1 209 ? 22.817 0.674 -39.127 1.00 25.80 209 GLY A O 1
ATOM 1653 N N . PHE A 1 210 ? 24.229 1.788 -40.484 1.00 25.39 210 PHE A N 1
ATOM 1654 C CA . PHE A 1 210 ? 23.355 2.440 -41.487 1.00 25.39 210 PHE A CA 1
ATOM 1655 C C . PHE A 1 210 ? 24.070 3.638 -42.144 1.00 25.39 210 PHE A C 1
ATOM 1657 O O . PHE A 1 210 ? 24.311 4.631 -41.471 1.00 25.39 210 PHE A O 1
ATOM 1664 N N . ALA A 1 211 ? 24.389 3.527 -43.439 1.00 27.02 211 ALA A N 1
ATOM 1665 C CA . ALA A 1 211 ? 24.386 4.578 -44.474 1.00 27.02 211 ALA A CA 1
ATOM 1666 C C . ALA A 1 211 ? 25.422 4.258 -45.564 1.00 27.02 211 ALA A C 1
ATOM 1668 O O . ALA A 1 211 ? 26.632 4.393 -45.407 1.00 27.02 211 ALA A O 1
ATOM 1669 N N . GLU A 1 212 ? 24.891 3.797 -46.685 1.00 26.27 212 GLU A N 1
ATOM 1670 C CA . GLU A 1 212 ? 25.533 3.737 -47.987 1.00 26.27 212 GLU A CA 1
ATOM 1671 C C . GLU A 1 212 ? 25.678 5.174 -48.533 1.00 26.27 212 GLU A C 1
ATOM 1673 O O . GLU A 1 212 ? 24.701 5.921 -48.517 1.00 26.27 212 GLU A O 1
ATOM 1678 N N . GLY A 1 213 ? 26.855 5.559 -49.045 1.00 23.66 213 GLY A N 1
ATOM 1679 C CA . GLY A 1 213 ? 26.974 6.694 -49.975 1.00 23.66 213 GLY A CA 1
ATOM 1680 C C . GLY A 1 213 ? 28.130 7.683 -49.762 1.00 23.66 213 GLY A C 1
ATOM 1681 O O . GLY A 1 213 ? 28.077 8.531 -48.887 1.00 23.66 213 GLY A O 1
ATOM 1682 N N . ALA A 1 214 ? 29.069 7.650 -50.716 1.00 26.41 214 ALA A N 1
ATOM 1683 C CA . ALA A 1 214 ? 29.938 8.745 -51.181 1.00 26.41 214 ALA A CA 1
ATOM 1684 C C . ALA A 1 214 ? 31.224 9.117 -50.396 1.00 26.41 214 ALA A C 1
ATOM 1686 O O . ALA A 1 214 ? 31.253 9.914 -49.471 1.00 26.41 214 ALA A O 1
ATOM 1687 N N . SER A 1 215 ? 32.320 8.573 -50.935 1.00 24.98 215 SER A N 1
ATOM 1688 C CA . SER A 1 215 ? 33.685 9.114 -51.075 1.00 24.98 215 SER A CA 1
ATOM 1689 C C . SER A 1 215 ? 33.888 10.630 -50.882 1.00 24.98 215 SER A C 1
ATOM 1691 O O . SER A 1 215 ? 33.235 11.424 -51.553 1.00 24.98 215 SER A O 1
ATOM 1693 N N . LEU A 1 216 ? 34.926 11.014 -50.125 1.00 25.28 216 LEU A N 1
ATOM 1694 C CA . LEU A 1 216 ? 36.205 11.561 -50.627 1.00 25.28 216 LEU A CA 1
ATOM 1695 C C . LEU A 1 216 ? 37.168 11.791 -49.447 1.00 25.28 216 LEU A C 1
ATOM 1697 O O . LEU A 1 216 ? 36.763 12.267 -48.393 1.00 25.28 216 LEU A O 1
ATOM 1701 N N . GLY A 1 217 ? 38.432 11.398 -49.617 1.00 24.28 217 GLY A N 1
ATOM 1702 C CA . GLY A 1 217 ? 39.451 11.462 -48.569 1.00 24.28 217 GLY A CA 1
ATOM 1703 C C . GLY A 1 217 ? 40.152 12.812 -48.441 1.00 24.28 217 GLY A C 1
ATOM 1704 O O . GLY A 1 217 ? 40.109 13.631 -49.355 1.00 24.28 217 GLY A O 1
ATOM 1705 N N . ALA A 1 218 ? 40.864 12.978 -47.329 1.00 25.86 218 ALA A N 1
ATOM 1706 C CA . ALA A 1 218 ? 42.119 13.715 -47.240 1.00 25.86 218 ALA A CA 1
ATOM 1707 C C . ALA A 1 218 ? 42.794 13.387 -45.899 1.00 25.86 218 ALA A C 1
ATOM 1709 O O . ALA A 1 218 ? 42.190 13.546 -44.841 1.00 25.86 218 ALA A O 1
ATOM 1710 N N . ASP A 1 219 ? 44.043 12.933 -45.979 1.00 25.48 219 ASP A N 1
ATOM 1711 C CA . ASP A 1 219 ? 45.014 12.943 -44.887 1.00 25.48 219 ASP A CA 1
ATOM 1712 C C . ASP A 1 219 ? 45.159 14.360 -44.304 1.00 25.48 219 ASP A C 1
ATOM 1714 O O . ASP A 1 219 ? 45.096 15.321 -45.069 1.00 25.48 219 ASP A O 1
ATOM 1718 N N . LEU A 1 220 ? 45.424 14.490 -42.996 1.00 25.72 220 LEU A N 1
ATOM 1719 C CA . LEU A 1 220 ? 46.549 15.264 -42.441 1.00 25.72 220 LEU A CA 1
ATOM 1720 C C . LEU A 1 220 ? 46.682 15.069 -40.911 1.00 25.72 220 LEU A C 1
ATOM 1722 O O . LEU A 1 220 ? 45.723 14.791 -40.201 1.00 25.72 220 LEU A O 1
ATOM 1726 N N . VAL A 1 221 ? 47.935 15.187 -40.475 1.00 26.73 221 VAL A N 1
ATOM 1727 C CA . VAL A 1 221 ? 48.601 14.748 -39.236 1.00 26.73 221 VAL A CA 1
ATOM 1728 C C . VAL A 1 221 ? 48.396 15.691 -38.026 1.00 26.73 221 VAL A C 1
ATOM 1730 O O . VAL A 1 221 ? 48.323 16.900 -38.219 1.00 26.73 221 VAL A O 1
ATOM 1733 N N . GLU A 1 222 ? 48.340 15.074 -36.831 1.00 27.33 222 GLU A N 1
ATOM 1734 C CA . GLU A 1 222 ? 48.680 15.466 -35.429 1.00 27.33 222 GLU A CA 1
ATOM 1735 C C . GLU A 1 222 ? 48.793 16.956 -35.015 1.00 27.33 222 GLU A C 1
ATOM 1737 O O . GLU A 1 222 ? 49.508 17.721 -35.655 1.00 27.33 222 GLU A O 1
ATOM 1742 N N . ASP A 1 223 ? 48.197 17.336 -33.865 1.00 25.50 223 ASP A N 1
ATOM 1743 C CA . ASP A 1 223 ? 48.924 17.702 -32.616 1.00 25.50 223 ASP A CA 1
ATOM 1744 C C . ASP A 1 223 ? 47.965 18.091 -31.451 1.00 25.50 223 ASP A C 1
ATOM 1746 O O . ASP A 1 223 ? 46.843 18.558 -31.658 1.00 25.50 223 ASP A O 1
ATOM 1750 N N . ASP A 1 224 ? 48.446 17.867 -30.227 1.00 30.39 224 ASP A N 1
ATOM 1751 C CA . ASP A 1 224 ? 47.821 17.856 -28.898 1.00 30.39 224 ASP A CA 1
ATOM 1752 C C . ASP A 1 224 ? 46.962 19.072 -28.476 1.00 30.39 224 ASP A C 1
ATOM 1754 O O . ASP A 1 224 ? 47.399 20.224 -28.461 1.00 30.39 224 ASP A O 1
ATOM 1758 N N . SER A 1 225 ? 45.776 18.788 -27.919 1.00 27.00 225 SER A N 1
ATOM 1759 C CA . SER A 1 225 ? 45.274 19.476 -26.714 1.00 27.00 225 SER A CA 1
ATOM 1760 C C . SER A 1 225 ? 44.242 18.611 -25.983 1.00 27.00 225 SER A C 1
ATOM 1762 O O . SER A 1 225 ? 43.037 18.619 -26.232 1.00 27.00 225 SER A O 1
ATOM 1764 N N . ASP A 1 226 ? 44.778 17.842 -25.048 1.00 32.62 226 ASP A N 1
ATOM 1765 C CA . ASP A 1 226 ? 44.113 16.855 -24.212 1.00 32.62 226 ASP A CA 1
ATOM 1766 C C . ASP A 1 226 ? 43.272 17.520 -23.100 1.00 32.62 226 ASP A C 1
ATOM 1768 O O . ASP A 1 226 ? 43.675 17.572 -21.944 1.00 32.62 226 ASP A O 1
ATOM 1772 N N . VAL A 1 227 ? 42.121 18.120 -23.445 1.00 29.00 227 VAL A N 1
ATOM 1773 C CA . VAL A 1 227 ? 41.081 18.558 -22.482 1.00 29.00 227 VAL A CA 1
ATOM 1774 C C . VAL A 1 227 ? 39.700 18.580 -23.167 1.00 29.00 227 VAL A C 1
ATOM 1776 O O . VAL A 1 227 ? 39.103 19.640 -23.349 1.00 29.00 227 VAL A O 1
ATOM 1779 N N . GLY A 1 228 ? 39.174 17.429 -23.604 1.00 28.19 228 GLY A N 1
ATOM 1780 C CA . GLY A 1 228 ? 37.925 17.426 -24.392 1.00 28.19 228 GLY A CA 1
ATOM 1781 C C . GLY A 1 228 ? 36.940 16.271 -24.207 1.00 28.19 228 GLY A C 1
ATOM 1782 O O . GLY A 1 228 ? 35.751 16.473 -24.436 1.00 28.19 228 GLY A O 1
ATOM 1783 N N . SER A 1 229 ? 37.365 15.089 -23.752 1.00 27.22 229 SER A N 1
ATOM 1784 C CA . SER A 1 229 ? 36.561 13.865 -23.953 1.00 27.22 229 SER A CA 1
ATOM 1785 C C . SER A 1 229 ? 35.835 13.309 -22.711 1.00 27.22 229 SER A C 1
ATOM 1787 O O . SER A 1 229 ? 35.373 12.176 -22.708 1.00 27.22 229 SER A O 1
ATOM 1789 N N . LEU A 1 230 ? 35.699 14.083 -21.627 1.00 28.38 230 LEU A N 1
ATOM 1790 C CA . LEU A 1 230 ? 35.203 13.568 -20.331 1.00 28.38 230 LEU A CA 1
ATOM 1791 C C . LEU A 1 230 ? 33.697 13.765 -20.054 1.00 28.38 230 LEU A C 1
ATOM 1793 O O . LEU A 1 230 ? 33.245 13.518 -18.940 1.00 28.38 230 LEU A O 1
ATOM 1797 N N . TYR A 1 231 ? 32.894 14.196 -21.034 1.00 32.41 231 TYR A N 1
ATOM 1798 C CA . TYR A 1 231 ? 31.458 14.473 -20.824 1.00 32.41 231 TYR A CA 1
ATOM 1799 C C . TYR A 1 231 ? 30.535 14.006 -21.963 1.00 32.41 231 TYR A C 1
ATOM 1801 O O . TYR A 1 231 ? 29.467 14.585 -22.157 1.00 32.41 231 TYR A O 1
ATOM 1809 N N . MET A 1 232 ? 30.911 12.964 -22.709 1.00 34.09 232 MET A N 1
ATOM 1810 C CA . MET A 1 232 ? 30.173 12.520 -23.903 1.00 34.09 232 MET A CA 1
ATOM 1811 C C . MET A 1 232 ? 29.518 11.137 -23.770 1.00 34.09 232 MET A C 1
ATOM 1813 O O . MET A 1 232 ? 29.548 10.380 -24.722 1.00 34.09 232 MET A O 1
ATOM 1817 N N . ASN A 1 233 ? 28.914 10.801 -22.617 1.00 37.59 233 ASN A N 1
ATOM 1818 C CA . ASN A 1 233 ? 28.066 9.595 -22.463 1.00 37.59 233 ASN A CA 1
ATOM 1819 C C . ASN A 1 233 ? 27.095 9.640 -21.255 1.00 37.59 233 ASN A C 1
ATOM 1821 O O . ASN A 1 233 ? 26.650 8.614 -20.746 1.00 37.59 233 ASN A O 1
ATOM 1825 N N . ALA A 1 234 ? 26.731 10.827 -20.751 1.00 38.94 234 ALA A N 1
ATOM 1826 C CA . ALA A 1 234 ? 25.999 10.944 -19.478 1.00 38.94 234 ALA A CA 1
ATOM 1827 C C . ALA A 1 234 ? 24.549 10.401 -19.488 1.00 38.94 234 ALA A C 1
ATOM 1829 O O . ALA A 1 234 ? 23.969 10.218 -18.416 1.00 38.94 234 ALA A O 1
ATOM 1830 N N . HIS A 1 235 ? 23.974 10.126 -20.667 1.00 43.38 235 HIS A N 1
ATOM 1831 C CA . HIS A 1 235 ? 22.555 9.764 -20.825 1.00 43.38 235 HIS A CA 1
ATOM 1832 C C . HIS A 1 235 ? 22.309 8.368 -21.396 1.00 43.38 235 HIS A C 1
ATOM 1834 O O . HIS A 1 235 ? 21.150 7.960 -21.503 1.00 43.38 235 HIS A O 1
ATOM 1840 N N . ASP A 1 236 ? 23.365 7.627 -21.741 1.00 46.16 236 ASP A N 1
ATOM 1841 C CA . ASP A 1 236 ? 23.237 6.191 -21.957 1.00 46.16 236 ASP A CA 1
ATOM 1842 C C . ASP A 1 236 ? 23.499 5.486 -20.621 1.00 46.16 236 ASP A C 1
ATOM 1844 O O . ASP A 1 236 ? 24.467 5.791 -19.919 1.00 46.16 236 ASP A O 1
ATOM 1848 N N . ASP A 1 237 ? 22.620 4.557 -20.241 1.00 52.00 237 ASP A N 1
ATOM 1849 C CA . ASP A 1 237 ? 22.892 3.609 -19.153 1.00 52.00 237 ASP A CA 1
ATOM 1850 C C . ASP A 1 237 ? 23.916 2.590 -19.692 1.00 52.00 237 ASP A C 1
ATOM 1852 O O . ASP A 1 237 ? 23.598 1.404 -19.815 1.00 52.00 237 ASP A O 1
ATOM 1856 N N . SER A 1 238 ? 25.100 3.081 -20.096 1.00 45.94 238 SER A N 1
ATOM 1857 C CA . SER A 1 238 ? 26.256 2.249 -20.409 1.00 45.94 238 SER A CA 1
ATOM 1858 C C . SER A 1 238 ? 26.547 1.434 -19.159 1.00 45.94 238 SER A C 1
ATOM 1860 O O . SER A 1 238 ? 26.664 1.956 -18.047 1.00 45.94 238 SER A O 1
ATOM 1862 N N . ASP A 1 239 ? 26.571 0.133 -19.358 1.00 49.22 239 ASP A N 1
ATOM 1863 C CA . ASP A 1 239 ? 26.819 -0.899 -18.371 1.00 49.22 239 ASP A CA 1
ATOM 1864 C C . ASP A 1 239 ? 28.273 -0.895 -17.853 1.00 49.22 239 ASP A C 1
ATOM 1866 O O . ASP A 1 239 ? 28.603 -1.648 -16.938 1.00 49.22 239 ASP A O 1
ATOM 1870 N N . GLU A 1 240 ? 29.112 0.009 -18.365 1.00 45.38 240 GLU A N 1
ATOM 1871 C CA . GLU A 1 240 ? 30.502 0.234 -17.956 1.00 45.38 240 GLU A CA 1
ATOM 1872 C C . GLU A 1 240 ? 30.644 0.809 -16.534 1.00 45.38 240 GLU A C 1
ATOM 1874 O O . GLU A 1 240 ? 31.552 0.412 -15.810 1.00 45.38 240 GLU A O 1
ATOM 1879 N N . GLU A 1 241 ? 29.728 1.668 -16.059 1.00 43.16 241 GLU A N 1
ATOM 1880 C CA . GLU A 1 241 ? 29.789 2.173 -14.668 1.00 43.16 241 GLU A CA 1
ATOM 1881 C C . GLU A 1 241 ? 29.460 1.082 -13.630 1.00 43.16 241 GLU A C 1
ATOM 1883 O O . GLU A 1 241 ? 29.906 1.161 -12.483 1.00 43.16 241 GLU A O 1
ATOM 1888 N N . ASP A 1 242 ? 28.689 0.060 -14.025 1.00 44.59 242 ASP A N 1
ATOM 1889 C CA . ASP A 1 242 ? 28.422 -1.111 -13.183 1.00 44.59 242 ASP A CA 1
ATOM 1890 C C . ASP A 1 242 ? 29.659 -2.057 -13.164 1.00 44.59 242 ASP A C 1
ATOM 1892 O O . ASP A 1 242 ? 29.813 -2.827 -12.218 1.00 44.59 242 ASP A O 1
ATOM 1896 N N . ALA A 1 243 ? 30.573 -1.962 -14.147 1.00 44.53 243 ALA A N 1
ATOM 1897 C CA . ALA A 1 243 ? 31.814 -2.747 -14.233 1.00 44.53 243 ALA A CA 1
ATOM 1898 C C . ALA A 1 243 ? 32.983 -2.171 -13.402 1.00 44.53 243 ALA A C 1
ATOM 1900 O O . ALA A 1 243 ? 33.849 -2.923 -12.961 1.00 44.53 243 ALA A O 1
ATOM 1901 N N . GLU A 1 244 ? 32.999 -0.863 -13.108 1.00 43.44 244 GLU A N 1
ATOM 1902 C CA . GLU A 1 244 ? 34.016 -0.240 -12.232 1.00 43.44 244 GLU A CA 1
ATOM 1903 C C . GLU A 1 244 ? 33.943 -0.711 -10.762 1.00 43.44 244 GLU A C 1
ATOM 1905 O O . GLU A 1 244 ? 34.836 -0.425 -9.961 1.00 43.44 244 GLU A O 1
ATOM 1910 N N . LEU A 1 245 ? 32.877 -1.419 -10.370 1.00 45.34 245 LEU A N 1
ATOM 1911 C CA . LEU A 1 245 ? 32.714 -1.961 -9.017 1.00 45.34 245 LEU A CA 1
ATOM 1912 C C . LEU A 1 245 ? 33.593 -3.207 -8.770 1.00 45.34 245 LEU A C 1
ATOM 1914 O O . LEU A 1 245 ? 33.871 -3.526 -7.614 1.00 45.34 245 LEU A O 1
ATOM 1918 N N . ASP A 1 246 ? 34.072 -3.853 -9.840 1.00 41.12 246 ASP A N 1
ATOM 1919 C CA . ASP A 1 246 ? 34.861 -5.093 -9.798 1.00 41.12 246 ASP A CA 1
ATOM 1920 C C . ASP A 1 246 ? 36.374 -4.873 -9.563 1.00 41.12 246 ASP A C 1
ATOM 1922 O O . ASP A 1 246 ? 37.089 -5.836 -9.284 1.00 41.12 246 ASP A O 1
ATOM 1926 N N . ASP A 1 247 ? 36.885 -3.632 -9.606 1.00 36.09 247 ASP A N 1
ATOM 1927 C CA . ASP A 1 247 ? 38.327 -3.338 -9.435 1.00 36.09 247 ASP A CA 1
ATOM 1928 C C . ASP A 1 247 ? 38.795 -3.336 -7.957 1.00 36.09 247 ASP A C 1
ATOM 1930 O O . ASP A 1 247 ? 39.933 -2.998 -7.622 1.00 36.09 247 ASP A O 1
ATOM 1934 N N . ILE A 1 248 ? 37.926 -3.750 -7.026 1.00 29.83 248 ILE A N 1
ATOM 1935 C CA . ILE A 1 248 ? 38.310 -4.041 -5.639 1.00 29.83 248 ILE A CA 1
ATOM 1936 C C . ILE A 1 248 ? 38.595 -5.539 -5.527 1.00 29.83 248 ILE A C 1
ATOM 1938 O O . ILE A 1 248 ? 37.704 -6.371 -5.366 1.00 29.83 248 ILE A O 1
ATOM 1942 N N . THR A 1 249 ? 39.882 -5.860 -5.599 1.00 26.83 249 THR A N 1
ATOM 1943 C CA . THR A 1 249 ? 40.459 -7.180 -5.333 1.00 26.83 249 THR A CA 1
ATOM 1944 C C . THR A 1 249 ? 39.896 -7.809 -4.050 1.00 26.83 249 THR A C 1
ATOM 1946 O O . THR A 1 249 ? 40.099 -7.324 -2.936 1.00 26.83 249 THR A O 1
ATOM 1949 N N . TRP A 1 250 ? 39.198 -8.936 -4.205 1.00 28.03 250 TRP A N 1
ATOM 1950 C CA . TRP A 1 250 ? 38.814 -9.818 -3.107 1.00 28.03 250 TRP A CA 1
ATOM 1951 C C . TRP A 1 250 ? 40.046 -10.587 -2.618 1.00 28.03 250 TRP A C 1
ATOM 1953 O O . TRP A 1 250 ? 40.345 -11.679 -3.101 1.00 28.03 250 TRP A O 1
ATOM 1963 N N . GLU A 1 251 ? 40.766 -10.045 -1.635 1.00 24.92 251 GLU A N 1
ATOM 1964 C CA . GLU A 1 251 ? 41.607 -10.896 -0.794 1.00 24.92 251 GLU A CA 1
ATOM 1965 C C . GLU A 1 251 ? 40.696 -11.785 0.057 1.00 24.92 251 GLU A C 1
ATOM 1967 O O . GLU A 1 251 ? 40.029 -11.342 0.995 1.00 24.92 251 GLU A O 1
ATOM 1972 N N . VAL A 1 252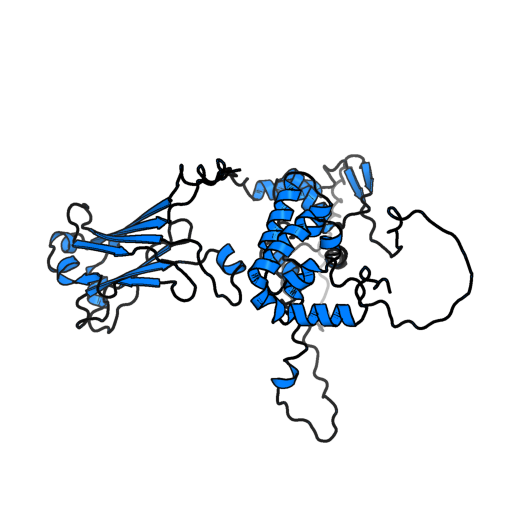 ? 40.661 -13.072 -0.289 1.00 28.94 252 VAL A N 1
ATOM 1973 C CA . VAL A 1 252 ? 40.081 -14.120 0.547 1.00 28.94 252 VAL A CA 1
ATOM 1974 C C . VAL A 1 252 ? 40.872 -14.163 1.852 1.00 28.94 252 VAL A C 1
ATOM 1976 O O . VAL A 1 252 ? 41.949 -14.751 1.917 1.00 28.94 252 VAL A O 1
ATOM 1979 N N . THR A 1 253 ? 40.328 -13.570 2.912 1.00 26.67 253 THR A N 1
ATOM 1980 C CA . THR A 1 253 ? 40.733 -13.900 4.278 1.00 26.67 253 THR A CA 1
ATOM 1981 C C . THR A 1 253 ? 39.507 -14.340 5.060 1.00 26.67 253 THR A C 1
ATOM 1983 O O . THR A 1 253 ? 38.583 -13.590 5.365 1.00 26.67 253 THR A O 1
ATOM 1986 N N . SER A 1 254 ? 39.485 -15.642 5.309 1.00 30.80 254 SER A N 1
ATOM 1987 C CA . SER A 1 254 ? 38.643 -16.269 6.304 1.00 30.80 254 SER A CA 1
ATOM 1988 C C . SER A 1 254 ? 38.971 -15.720 7.691 1.00 30.80 254 SER A C 1
ATOM 1990 O O . SER A 1 254 ? 40.138 -15.674 8.079 1.00 30.80 254 SER A O 1
ATOM 1992 N N . ASP A 1 255 ? 37.903 -15.497 8.445 1.00 26.28 255 ASP A N 1
ATOM 1993 C CA . ASP A 1 255 ? 37.810 -15.544 9.903 1.00 26.28 255 ASP A CA 1
ATOM 1994 C C . ASP A 1 255 ? 37.877 -14.230 10.700 1.00 26.28 255 ASP A C 1
ATOM 1996 O O . ASP A 1 255 ? 38.575 -13.265 10.402 1.00 26.28 255 ASP A O 1
ATOM 2000 N N . ALA A 1 256 ? 37.029 -14.211 11.725 1.00 28.84 256 ALA A N 1
ATOM 2001 C CA . ALA A 1 256 ? 36.629 -13.060 12.512 1.00 28.84 256 ALA A CA 1
ATOM 2002 C C . ALA A 1 256 ? 37.715 -12.530 13.468 1.00 28.84 256 ALA A C 1
ATOM 2004 O O . ALA A 1 256 ? 38.411 -13.303 14.119 1.00 28.84 256 ALA A O 1
ATOM 2005 N N . GLY A 1 257 ? 37.711 -11.210 13.706 1.00 25.70 257 GLY A N 1
ATOM 2006 C CA . GLY A 1 257 ? 38.091 -10.652 15.012 1.00 25.70 257 GLY A CA 1
ATOM 2007 C C . GLY A 1 257 ? 39.001 -9.417 15.020 1.00 25.70 257 GLY A C 1
ATOM 2008 O O . GLY A 1 257 ? 40.178 -9.503 14.716 1.00 25.70 257 GLY A O 1
ATOM 2009 N N . ILE A 1 258 ? 38.432 -8.305 15.504 1.00 27.70 258 ILE A N 1
ATOM 2010 C CA . ILE A 1 258 ? 39.015 -7.314 16.436 1.00 27.70 258 ILE A CA 1
ATOM 2011 C C . ILE A 1 258 ? 40.379 -6.690 16.064 1.00 27.70 258 ILE A C 1
ATOM 2013 O O . ILE A 1 258 ? 41.443 -7.270 16.245 1.00 27.70 258 ILE A O 1
ATOM 2017 N N . ILE A 1 259 ? 40.336 -5.401 15.708 1.00 25.62 259 ILE A N 1
ATOM 2018 C CA . ILE A 1 259 ? 41.502 -4.517 15.570 1.00 25.62 259 ILE A CA 1
ATOM 2019 C C . ILE A 1 259 ? 41.967 -4.047 16.958 1.00 25.62 259 ILE A C 1
ATOM 2021 O O . ILE A 1 259 ? 41.258 -3.290 17.622 1.00 25.62 259 ILE A O 1
ATOM 2025 N N . VAL A 1 260 ? 43.192 -4.402 17.354 1.00 25.16 260 VAL A N 1
ATOM 2026 C CA . VAL A 1 260 ? 43.996 -3.628 18.316 1.00 25.16 260 VAL A CA 1
ATOM 2027 C C . VAL A 1 260 ? 45.398 -3.437 17.734 1.00 25.16 260 VAL A C 1
ATOM 2029 O O . VAL A 1 260 ? 46.054 -4.393 17.334 1.00 25.16 260 VAL A O 1
ATOM 2032 N N . ARG A 1 261 ? 45.815 -2.169 17.649 1.00 29.91 261 ARG A N 1
ATOM 2033 C CA . ARG A 1 261 ? 47.112 -1.695 17.142 1.00 29.91 261 ARG A CA 1
ATOM 2034 C C . ARG A 1 261 ? 48.258 -2.110 18.066 1.00 29.91 261 ARG A C 1
ATOM 2036 O O . ARG A 1 261 ? 48.100 -2.031 19.281 1.00 29.91 261 ARG A O 1
ATOM 2043 N N . VAL A 1 262 ? 49.415 -2.441 17.492 1.00 27.92 262 VAL A N 1
ATOM 2044 C CA . VAL A 1 262 ? 50.667 -2.644 18.233 1.00 27.92 262 VAL A CA 1
ATOM 2045 C C . VAL A 1 262 ? 51.791 -1.869 17.546 1.00 27.92 262 VAL A C 1
ATOM 2047 O O . VAL A 1 262 ? 52.204 -2.231 16.450 1.00 27.92 262 VAL A O 1
ATOM 2050 N N . GLU A 1 263 ? 52.282 -0.826 18.211 1.00 29.45 263 GLU A N 1
ATOM 2051 C CA . GLU A 1 263 ? 53.705 -0.483 18.197 1.00 29.45 263 GLU A CA 1
ATOM 2052 C C . GLU A 1 263 ? 54.250 -0.776 19.604 1.00 29.45 263 GLU A C 1
ATOM 2054 O O . GLU A 1 263 ? 53.589 -0.480 20.601 1.00 29.45 263 GLU A O 1
ATOM 2059 N N . ASP A 1 264 ? 55.438 -1.384 19.615 1.00 32.94 264 ASP A N 1
ATOM 2060 C CA . ASP A 1 264 ? 56.408 -1.556 20.702 1.00 32.94 264 ASP A CA 1
ATOM 2061 C C . ASP A 1 264 ? 56.065 -2.449 21.915 1.00 32.94 264 ASP A C 1
ATOM 2063 O O . ASP A 1 264 ? 55.183 -2.156 22.717 1.00 32.94 264 ASP A O 1
ATOM 2067 N N . VAL A 1 265 ? 56.842 -3.537 22.082 1.00 29.77 265 VAL A N 1
ATOM 2068 C CA . VAL A 1 265 ? 57.719 -3.822 23.249 1.00 29.77 265 VAL A CA 1
ATOM 2069 C C . VAL A 1 265 ? 58.368 -5.223 23.123 1.00 29.77 265 VAL A C 1
ATOM 2071 O O . VAL A 1 265 ? 57.721 -6.264 23.191 1.00 29.77 265 VAL A O 1
ATOM 2074 N N . GLU A 1 266 ? 59.681 -5.194 22.893 1.00 29.02 266 GLU A N 1
ATOM 2075 C CA . GLU A 1 266 ? 60.789 -5.966 23.491 1.00 29.02 266 GLU A CA 1
ATOM 2076 C C . GLU A 1 266 ? 60.559 -7.362 24.152 1.00 29.02 266 GLU A C 1
ATOM 2078 O O . GLU A 1 266 ? 59.993 -7.507 25.230 1.00 29.02 266 GLU A O 1
ATOM 2083 N N . THR A 1 267 ? 61.144 -8.376 23.497 1.00 37.12 267 THR A N 1
ATOM 2084 C CA . THR A 1 267 ? 61.859 -9.592 23.971 1.00 37.12 267 THR A CA 1
ATOM 2085 C C . THR A 1 267 ? 61.540 -10.265 25.325 1.00 37.12 267 THR A C 1
ATOM 2087 O O . THR A 1 267 ? 61.939 -9.785 26.383 1.00 37.12 267 THR A O 1
ATOM 2090 N N . ALA A 1 268 ? 61.059 -11.522 25.274 1.00 28.80 268 ALA A N 1
ATOM 2091 C CA . ALA A 1 268 ? 61.335 -12.580 26.271 1.00 28.80 268 ALA A CA 1
ATOM 2092 C C . ALA A 1 268 ? 61.151 -14.005 25.660 1.00 28.80 268 ALA A C 1
ATOM 2094 O O . ALA A 1 268 ? 60.571 -14.122 24.583 1.00 28.80 268 ALA A O 1
ATOM 2095 N N . PRO A 1 269 ? 61.686 -15.087 26.272 1.00 33.53 269 PRO A N 1
ATOM 2096 C CA . PRO A 1 269 ? 62.380 -16.171 25.564 1.00 33.53 269 PRO A CA 1
ATOM 2097 C C . PRO A 1 269 ? 61.515 -17.342 25.059 1.00 33.53 269 PRO A C 1
ATOM 2099 O O . PRO A 1 269 ? 60.445 -17.651 25.576 1.00 33.53 269 PRO A O 1
ATOM 2102 N N . LEU A 1 270 ? 62.070 -18.031 24.055 1.00 31.72 270 LEU A N 1
ATOM 2103 C CA . LEU A 1 270 ? 61.518 -19.167 23.314 1.00 31.72 270 LEU A CA 1
ATOM 2104 C C . LEU A 1 270 ? 61.227 -20.395 24.198 1.00 31.72 270 LEU A C 1
ATOM 2106 O O . LEU A 1 270 ? 62.142 -21.011 24.745 1.00 31.72 270 LEU A O 1
ATOM 2110 N N . ILE A 1 271 ? 59.962 -20.819 24.231 1.00 35.69 271 ILE A N 1
ATOM 2111 C CA . ILE A 1 271 ? 59.558 -22.188 24.582 1.00 35.69 271 ILE A CA 1
ATOM 2112 C C . ILE A 1 271 ? 59.394 -22.960 23.259 1.00 35.69 271 ILE A C 1
ATOM 2114 O O . ILE A 1 271 ? 58.687 -22.464 22.378 1.00 35.69 271 ILE A O 1
ATOM 2118 N N . PRO A 1 272 ? 60.003 -24.148 23.064 1.00 35.31 272 PRO A N 1
ATOM 2119 C CA . PRO A 1 272 ? 59.812 -24.922 21.841 1.00 35.31 272 PRO A CA 1
ATOM 2120 C C . PRO A 1 272 ? 58.373 -25.449 21.768 1.00 35.31 272 PRO A C 1
ATOM 2122 O O . PRO A 1 272 ? 57.986 -26.345 22.518 1.00 35.31 272 PRO A O 1
ATOM 2125 N N . VAL A 1 273 ? 57.577 -24.888 20.861 1.00 36.22 273 VAL A N 1
ATOM 2126 C CA . VAL A 1 273 ? 56.263 -25.422 20.483 1.00 36.22 273 VAL A CA 1
ATOM 2127 C C . VAL A 1 273 ? 56.490 -26.662 19.602 1.00 36.22 273 VAL A C 1
ATOM 2129 O O . VAL A 1 273 ? 57.321 -26.605 18.690 1.00 36.22 273 VAL A O 1
ATOM 2132 N N . PRO A 1 274 ? 55.804 -27.794 19.844 1.00 34.84 274 PRO A N 1
ATOM 2133 C CA . PRO A 1 274 ? 55.939 -28.988 19.015 1.00 34.84 274 PRO A CA 1
ATOM 2134 C C . PRO A 1 274 ? 55.529 -28.681 17.570 1.00 34.84 274 PRO A C 1
ATOM 2136 O O . PRO A 1 274 ? 54.443 -28.159 17.322 1.00 34.84 274 PRO A O 1
ATOM 2139 N N . SER A 1 275 ? 56.409 -29.015 16.622 1.00 33.81 275 SER A N 1
ATOM 2140 C CA . SER A 1 275 ? 56.190 -28.844 15.187 1.00 33.81 275 SER A CA 1
ATOM 2141 C C . SER A 1 275 ? 54.861 -29.466 14.760 1.00 33.81 275 SER A C 1
ATOM 2143 O O . SER A 1 275 ? 54.691 -30.688 14.778 1.00 33.81 275 SER A O 1
ATOM 2145 N N . ALA A 1 276 ? 53.924 -28.613 14.348 1.00 38.56 276 ALA A N 1
ATOM 2146 C CA . ALA A 1 276 ? 52.765 -29.038 13.590 1.00 38.56 276 ALA A CA 1
ATOM 2147 C C . ALA A 1 276 ? 53.264 -29.731 12.315 1.00 38.56 276 ALA A C 1
ATOM 2149 O O . ALA A 1 276 ? 54.083 -29.188 11.572 1.00 38.56 276 ALA A O 1
ATOM 2150 N N . LYS A 1 277 ? 52.801 -30.963 12.089 1.00 38.16 277 LYS A N 1
ATOM 2151 C CA . LYS A 1 277 ? 53.031 -31.670 10.829 1.00 38.16 277 LYS A CA 1
ATOM 2152 C C . LYS A 1 277 ? 52.520 -30.788 9.679 1.00 38.16 277 LYS A C 1
ATOM 2154 O O . LYS A 1 277 ? 51.446 -30.206 9.840 1.00 38.16 277 LYS A O 1
ATOM 2159 N N . PRO A 1 278 ? 53.232 -30.705 8.542 1.00 40.06 278 PRO A N 1
ATOM 2160 C CA . PRO A 1 278 ? 52.726 -30.008 7.367 1.00 40.06 278 PRO A CA 1
ATOM 2161 C C . PRO A 1 278 ? 51.347 -30.572 7.014 1.00 40.06 278 PRO A C 1
ATOM 2163 O O . PRO A 1 278 ? 51.200 -31.775 6.784 1.00 40.06 278 PRO A O 1
ATOM 2166 N N . GLN A 1 279 ? 50.328 -29.711 7.039 1.00 44.38 279 GLN A N 1
ATOM 2167 C CA . GLN A 1 279 ? 49.025 -30.046 6.488 1.00 44.38 279 GLN A CA 1
ATOM 2168 C C . GLN A 1 279 ? 49.224 -30.268 4.990 1.00 44.38 279 GLN A C 1
ATOM 2170 O O . GLN A 1 279 ? 49.674 -29.382 4.267 1.00 44.38 279 GLN A O 1
ATOM 2175 N N . VAL A 1 280 ? 48.956 -31.493 4.552 1.00 43.66 280 VAL A N 1
ATOM 2176 C CA . VAL A 1 280 ? 48.916 -31.852 3.137 1.00 43.66 280 VAL A CA 1
ATOM 2177 C C . VAL A 1 280 ? 47.826 -30.984 2.491 1.00 43.66 280 VAL A C 1
ATOM 2179 O O . VAL A 1 280 ? 46.708 -30.989 3.013 1.00 43.66 280 VAL A O 1
ATOM 2182 N N . PRO A 1 281 ? 48.107 -30.229 1.410 1.00 49.19 281 PRO A N 1
ATOM 2183 C CA . PRO A 1 281 ? 47.058 -29.523 0.685 1.00 49.19 281 PRO A CA 1
ATOM 2184 C C . PRO A 1 281 ? 46.020 -30.549 0.228 1.00 49.19 281 PRO A C 1
ATOM 2186 O O . PRO A 1 281 ? 46.378 -31.605 -0.302 1.00 49.19 281 PRO A O 1
ATOM 2189 N N . ALA A 1 282 ? 44.742 -30.274 0.496 1.00 48.06 282 ALA A N 1
ATOM 2190 C CA . ALA A 1 282 ? 43.652 -31.126 0.044 1.00 48.06 282 ALA A CA 1
ATOM 2191 C C . ALA A 1 282 ? 43.802 -31.385 -1.469 1.00 48.06 282 ALA A C 1
ATOM 2193 O O . ALA A 1 282 ? 44.186 -30.468 -2.202 1.00 48.06 282 ALA A O 1
ATOM 2194 N N . PRO A 1 283 ? 43.556 -32.616 -1.952 1.00 49.25 283 PRO A N 1
ATOM 2195 C CA . PRO A 1 283 ? 43.684 -32.919 -3.368 1.00 49.25 283 PRO A CA 1
ATOM 2196 C C . PRO A 1 283 ? 42.738 -32.010 -4.157 1.00 49.25 283 PRO A C 1
ATOM 2198 O O . PRO A 1 283 ? 41.524 -32.061 -3.968 1.00 49.25 283 PRO A O 1
ATOM 2201 N N . VAL A 1 284 ? 43.305 -31.173 -5.028 1.00 57.84 284 VAL A N 1
ATOM 2202 C CA . VAL A 1 284 ? 42.553 -30.408 -6.026 1.00 57.84 284 VAL A CA 1
ATOM 2203 C C . VAL A 1 284 ? 41.932 -31.439 -6.961 1.00 57.84 284 VAL A C 1
ATOM 2205 O O . VAL A 1 284 ? 42.622 -32.009 -7.803 1.00 57.84 284 VAL A O 1
ATOM 2208 N N . VAL A 1 285 ? 40.656 -31.759 -6.746 1.00 61.31 285 VAL A N 1
ATOM 2209 C CA . VAL A 1 285 ? 39.894 -32.619 -7.653 1.00 61.31 285 VAL A CA 1
ATOM 2210 C C . VAL A 1 285 ? 39.800 -31.858 -8.978 1.00 61.31 285 VAL A C 1
ATOM 2212 O O . VAL A 1 285 ? 39.233 -30.766 -8.983 1.00 61.31 285 VAL A O 1
ATOM 2215 N N . PRO A 1 286 ? 40.383 -32.357 -10.085 1.00 65.81 286 PRO A N 1
ATOM 2216 C CA . PRO A 1 286 ? 40.284 -31.672 -11.365 1.00 65.81 286 PRO A CA 1
ATOM 2217 C C . PRO A 1 286 ? 38.815 -31.674 -11.794 1.00 65.81 286 PRO A C 1
ATOM 2219 O O . PRO A 1 286 ? 38.232 -32.744 -11.974 1.00 65.81 286 PRO A O 1
ATOM 2222 N N . GLY A 1 287 ? 38.216 -30.487 -11.905 1.00 67.12 287 GLY A N 1
ATOM 2223 C CA . GLY A 1 287 ? 36.884 -30.317 -12.482 1.00 67.12 287 GLY A CA 1
ATOM 2224 C C . GLY A 1 287 ? 36.843 -30.736 -13.960 1.00 67.12 287 GLY A C 1
ATOM 2225 O O . GLY A 1 287 ? 37.882 -31.063 -14.549 1.00 67.12 287 GLY A O 1
ATOM 2226 N N . PRO A 1 288 ? 35.654 -30.749 -14.583 1.00 77.25 288 PRO A N 1
ATOM 2227 C CA . PRO A 1 288 ? 35.524 -31.041 -16.006 1.00 77.25 288 PRO A CA 1
ATOM 2228 C C . PRO A 1 288 ? 36.304 -30.028 -16.865 1.00 77.25 288 PRO A C 1
ATOM 2230 O O . PRO A 1 288 ? 36.574 -28.898 -16.457 1.00 77.25 288 PRO A O 1
ATOM 2233 N N . SER A 1 289 ? 36.683 -30.430 -18.083 1.00 77.38 289 SER A N 1
ATOM 2234 C CA . SER A 1 289 ? 37.285 -29.512 -19.055 1.00 77.38 289 SER A CA 1
ATOM 2235 C C . SER A 1 289 ? 36.288 -28.412 -19.413 1.00 77.38 289 SER A C 1
ATOM 2237 O O . SER A 1 289 ? 35.199 -28.720 -19.897 1.00 77.38 289 SER A O 1
ATOM 2239 N N . LYS A 1 290 ? 36.668 -27.149 -19.216 1.00 80.19 290 LYS A N 1
ATOM 2240 C CA . LYS A 1 290 ? 35.788 -26.011 -19.477 1.00 80.19 290 LYS A CA 1
ATOM 2241 C C . LYS A 1 290 ? 35.745 -25.660 -20.963 1.00 80.19 290 LYS A C 1
ATOM 2243 O O . LYS A 1 290 ? 36.787 -25.558 -21.610 1.00 80.19 290 LYS A O 1
ATOM 2248 N N . THR A 1 291 ? 34.547 -25.431 -21.488 1.00 85.56 291 THR A N 1
ATOM 2249 C CA . THR A 1 291 ? 34.337 -24.883 -22.834 1.00 85.56 291 THR A CA 1
ATOM 2250 C C . THR A 1 291 ? 34.292 -23.354 -22.758 1.00 85.56 291 THR A C 1
ATOM 2252 O O . THR A 1 291 ? 33.377 -22.827 -22.124 1.00 85.56 291 THR A O 1
ATOM 2255 N N . PRO A 1 292 ? 35.235 -22.621 -23.379 1.00 83.00 292 PRO A N 1
ATOM 2256 C CA . PRO A 1 292 ? 35.241 -21.164 -23.327 1.00 83.00 292 PRO A CA 1
ATOM 2257 C C . PRO A 1 292 ? 34.196 -20.561 -24.277 1.00 83.00 292 PRO A C 1
ATOM 2259 O O . PRO A 1 292 ? 34.123 -20.926 -25.453 1.00 83.00 292 PRO A O 1
ATOM 2262 N N . VAL A 1 293 ? 33.426 -19.592 -23.786 1.00 84.69 293 VAL A N 1
ATOM 2263 C CA . VAL A 1 293 ? 32.451 -18.805 -24.553 1.00 84.69 293 VAL A CA 1
ATOM 2264 C C . VAL A 1 293 ? 32.745 -17.327 -24.339 1.00 84.69 293 VAL A C 1
ATOM 2266 O O . VAL A 1 293 ? 32.656 -16.832 -23.221 1.00 84.69 293 VAL A O 1
ATOM 2269 N N . VAL A 1 294 ? 33.091 -16.604 -25.403 1.00 85.38 294 VAL A N 1
ATOM 2270 C CA . VAL A 1 294 ? 33.393 -15.168 -25.308 1.00 85.38 294 VAL A CA 1
ATOM 2271 C C . VAL A 1 294 ? 32.113 -14.352 -25.474 1.00 85.38 294 VAL A C 1
ATOM 2273 O O . VAL A 1 294 ? 31.440 -14.474 -26.497 1.00 85.38 294 VAL A O 1
ATOM 2276 N N . VAL A 1 295 ? 31.803 -13.496 -24.500 1.00 83.31 295 VAL A N 1
ATOM 2277 C CA . VAL A 1 295 ? 30.658 -12.572 -24.521 1.00 83.31 295 VAL A CA 1
ATOM 2278 C C . VAL A 1 295 ? 31.201 -11.153 -24.657 1.00 83.31 295 VAL A C 1
ATOM 2280 O O . VAL A 1 295 ? 31.927 -10.697 -23.782 1.00 83.31 295 VAL A O 1
ATOM 2283 N N . ARG A 1 296 ? 30.905 -10.480 -25.777 1.00 81.56 296 ARG A N 1
ATOM 2284 C CA . ARG A 1 296 ? 31.522 -9.185 -26.134 1.00 81.56 296 ARG A CA 1
ATOM 2285 C C . ARG A 1 296 ? 30.621 -7.972 -25.920 1.00 81.56 296 ARG A C 1
ATOM 2287 O O . ARG A 1 296 ? 31.129 -6.897 -25.650 1.00 81.56 296 ARG A O 1
ATOM 2294 N N . ASP A 1 297 ? 29.308 -8.161 -26.005 1.00 79.31 297 ASP A N 1
ATOM 2295 C CA . ASP A 1 297 ? 28.352 -7.053 -26.148 1.00 79.31 297 ASP A CA 1
ATOM 2296 C C . ASP A 1 297 ? 27.499 -6.835 -24.885 1.00 79.31 297 ASP A C 1
ATOM 2298 O O . ASP A 1 297 ? 26.384 -6.315 -24.955 1.00 79.31 297 ASP A O 1
ATOM 2302 N N . VAL A 1 298 ? 27.971 -7.327 -23.732 1.00 81.31 298 VAL A N 1
ATOM 2303 C CA . VAL A 1 298 ? 27.250 -7.277 -22.453 1.00 81.31 298 VAL A CA 1
ATOM 2304 C C . VAL A 1 298 ? 28.243 -7.197 -21.296 1.00 81.31 298 VAL A C 1
ATOM 2306 O O . VAL A 1 298 ? 29.108 -8.067 -21.175 1.00 81.31 298 VAL A O 1
ATOM 2309 N N . ALA A 1 299 ? 28.072 -6.234 -20.390 1.00 82.62 299 ALA A N 1
ATOM 2310 C CA . ALA A 1 299 ? 28.838 -6.190 -19.149 1.00 82.62 299 ALA A CA 1
ATOM 2311 C C . ALA A 1 299 ? 28.571 -7.402 -18.249 1.00 82.62 299 ALA A C 1
ATOM 2313 O O . ALA A 1 299 ? 27.463 -7.953 -18.195 1.00 82.62 299 ALA A O 1
ATOM 2314 N N . TYR A 1 300 ? 29.577 -7.755 -17.449 1.00 79.94 300 TYR A N 1
ATOM 2315 C CA . TYR A 1 300 ? 29.517 -8.891 -16.534 1.00 79.94 300 TYR A CA 1
ATOM 2316 C C . TYR A 1 300 ? 28.318 -8.844 -15.587 1.00 79.94 300 TYR A C 1
ATOM 2318 O O . TYR A 1 300 ? 27.602 -9.836 -15.485 1.00 79.94 300 TYR A O 1
ATOM 2326 N N . VAL A 1 301 ? 28.030 -7.702 -14.957 1.00 79.69 301 VAL A N 1
ATOM 2327 C CA . VAL A 1 301 ? 26.905 -7.572 -14.012 1.00 79.69 301 VAL A CA 1
ATOM 2328 C C . VAL A 1 301 ? 25.561 -7.857 -14.693 1.00 79.69 301 VAL A C 1
ATOM 2330 O O . VAL A 1 301 ? 24.730 -8.600 -14.162 1.00 79.69 301 VAL A O 1
ATOM 2333 N N . THR A 1 302 ? 25.357 -7.328 -15.902 1.00 87.12 302 THR A N 1
ATOM 2334 C CA . THR A 1 302 ? 24.150 -7.576 -16.705 1.00 87.12 302 THR A CA 1
ATOM 2335 C C . THR A 1 302 ? 24.062 -9.042 -17.123 1.00 87.12 302 THR A C 1
ATOM 2337 O O . THR A 1 302 ? 23.002 -9.659 -16.989 1.00 87.12 302 THR A O 1
ATOM 2340 N N . TYR A 1 303 ? 25.169 -9.627 -17.585 1.00 85.62 303 TYR A N 1
ATOM 2341 C CA . TYR A 1 303 ? 25.207 -11.022 -18.015 1.00 85.62 303 TYR A CA 1
ATOM 2342 C C . TYR A 1 303 ? 24.999 -11.991 -16.844 1.00 85.62 303 TYR A C 1
ATOM 2344 O O . TYR A 1 303 ? 24.225 -12.940 -16.950 1.00 85.62 303 TYR A O 1
ATOM 2352 N N . LYS A 1 304 ? 25.601 -11.711 -15.685 1.00 81.75 304 LYS A N 1
ATOM 2353 C CA . LYS A 1 304 ? 25.411 -12.465 -14.442 1.00 81.75 304 LYS A CA 1
ATOM 2354 C C . LYS A 1 304 ? 23.959 -12.417 -13.982 1.00 81.75 304 LYS A C 1
ATOM 2356 O O . LYS A 1 304 ? 23.397 -13.456 -13.645 1.00 81.75 304 LYS A O 1
ATOM 2361 N N . ALA A 1 305 ? 23.324 -11.245 -14.013 1.00 85.00 305 ALA A N 1
ATOM 2362 C CA . ALA A 1 305 ? 21.904 -11.112 -13.694 1.00 85.00 305 ALA A CA 1
ATOM 2363 C C . ALA A 1 305 ? 21.010 -11.867 -14.693 1.00 85.00 305 ALA A C 1
ATOM 2365 O O . ALA A 1 305 ? 20.021 -12.483 -14.292 1.00 85.00 305 ALA A O 1
ATOM 2366 N N . PHE A 1 306 ? 21.371 -11.867 -15.978 1.00 87.56 306 PHE A N 1
ATOM 2367 C CA . PHE A 1 306 ? 20.685 -12.639 -17.011 1.00 87.56 306 PHE A CA 1
ATOM 2368 C C . PHE A 1 306 ? 20.814 -14.153 -16.790 1.00 87.56 306 PHE A C 1
ATOM 2370 O O . PHE A 1 306 ? 19.804 -14.855 -16.806 1.00 87.56 306 PHE A O 1
ATOM 2377 N N . LEU A 1 307 ? 22.018 -14.660 -16.513 1.00 84.25 307 LEU A N 1
ATOM 2378 C CA . LEU A 1 307 ? 22.226 -16.066 -16.162 1.00 84.25 307 LEU A CA 1
ATOM 2379 C C . LEU A 1 307 ? 21.454 -16.428 -14.895 1.00 84.25 307 LEU A C 1
ATOM 2381 O O . LEU A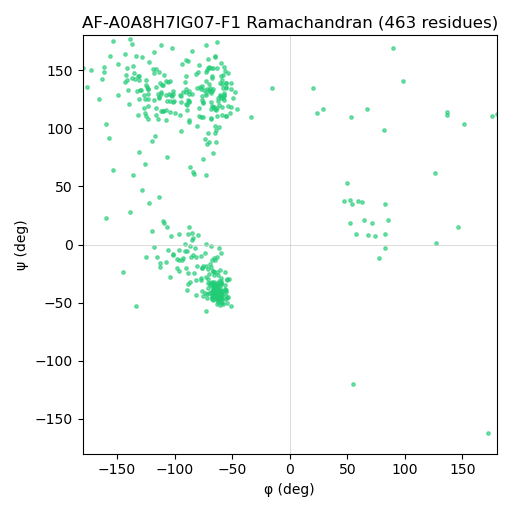 1 307 ? 20.708 -17.400 -14.892 1.00 84.25 307 LEU A O 1
ATOM 2385 N N . TYR A 1 308 ? 21.542 -15.610 -13.846 1.00 81.06 308 TYR A N 1
ATOM 2386 C CA . TYR A 1 308 ? 20.771 -15.824 -12.626 1.00 81.06 308 TYR A CA 1
ATOM 2387 C C . TYR A 1 308 ? 19.270 -15.924 -12.930 1.00 81.06 308 TYR A C 1
ATOM 2389 O O . TYR A 1 308 ? 18.610 -16.852 -12.465 1.00 81.06 308 TYR A O 1
ATOM 2397 N N . TYR A 1 309 ? 18.737 -15.043 -13.781 1.00 85.88 309 TYR A N 1
ATOM 2398 C CA . TYR A 1 309 ? 17.353 -15.116 -14.242 1.00 85.88 309 TYR A CA 1
ATOM 2399 C C . TYR A 1 309 ? 17.035 -16.431 -14.966 1.00 85.88 309 TYR A C 1
ATOM 2401 O O . TYR A 1 309 ? 16.020 -17.044 -14.657 1.00 85.88 309 TYR A O 1
ATOM 2409 N N . LEU A 1 310 ? 17.884 -16.910 -15.879 1.00 84.69 310 LEU A N 1
ATOM 2410 C CA . LEU A 1 310 ? 17.621 -18.162 -16.602 1.00 84.69 310 LEU A CA 1
ATOM 2411 C C . LEU A 1 310 ? 17.479 -19.372 -15.667 1.00 84.69 310 LEU A C 1
ATOM 2413 O O . LEU A 1 310 ? 16.701 -20.280 -15.951 1.00 84.69 310 LEU A O 1
ATOM 2417 N N . TYR A 1 311 ? 18.205 -19.377 -14.549 1.00 77.31 311 TYR A N 1
ATOM 2418 C CA . TYR A 1 311 ? 18.191 -20.480 -13.585 1.00 77.31 311 TYR A CA 1
ATOM 2419 C C . TYR A 1 311 ? 17.112 -20.342 -12.511 1.00 77.31 311 TYR A C 1
ATOM 2421 O O . TYR A 1 311 ? 16.702 -21.336 -11.913 1.00 77.31 311 TYR A O 1
ATOM 2429 N N . THR A 1 312 ? 16.665 -19.119 -12.237 1.00 78.38 312 THR A N 1
ATOM 2430 C CA . THR A 1 312 ? 15.853 -18.817 -11.053 1.00 78.38 312 THR A CA 1
ATOM 2431 C C . THR A 1 312 ? 14.525 -18.126 -11.375 1.00 78.38 312 THR A C 1
ATOM 2433 O O . THR A 1 312 ? 13.682 -17.952 -10.501 1.00 78.38 312 THR A O 1
ATOM 2436 N N . ASP A 1 313 ? 14.329 -17.681 -12.614 1.00 82.62 313 ASP A N 1
ATOM 2437 C CA . ASP A 1 313 ? 13.259 -16.770 -13.043 1.00 82.62 313 ASP A CA 1
ATOM 2438 C C . ASP A 1 313 ? 13.177 -15.470 -12.207 1.00 82.62 313 ASP A C 1
ATOM 2440 O O . ASP A 1 313 ? 12.171 -14.755 -12.197 1.00 82.62 313 ASP A O 1
ATOM 2444 N N . THR A 1 314 ? 14.253 -15.128 -11.490 1.00 82.62 314 THR A N 1
ATOM 2445 C CA . THR A 1 314 ? 14.337 -13.948 -10.626 1.00 82.62 314 THR A CA 1
ATOM 2446 C C . THR A 1 314 ? 15.318 -12.943 -11.204 1.00 82.62 314 THR A C 1
ATOM 2448 O O . THR A 1 314 ? 16.446 -13.277 -11.544 1.00 82.62 314 THR A O 1
ATOM 2451 N N . ILE A 1 315 ? 14.897 -11.684 -11.282 1.00 87.94 315 ILE A N 1
ATOM 2452 C CA . ILE A 1 315 ? 15.761 -10.568 -11.655 1.00 87.94 315 ILE A CA 1
ATOM 2453 C C . ILE A 1 315 ? 15.388 -9.342 -10.833 1.00 87.94 315 ILE A C 1
ATOM 2455 O O . ILE A 1 315 ? 14.218 -9.136 -10.502 1.00 87.94 315 ILE A O 1
ATOM 2459 N N . VAL A 1 316 ? 16.387 -8.534 -10.497 1.00 88.06 316 VAL A N 1
ATOM 2460 C CA . VAL A 1 316 ? 16.198 -7.261 -9.805 1.00 88.06 316 VAL A CA 1
ATOM 2461 C C . VAL A 1 316 ? 16.814 -6.167 -10.663 1.00 88.06 316 VAL A C 1
ATOM 2463 O O . VAL A 1 316 ? 17.923 -6.319 -11.174 1.00 88.06 316 VAL A O 1
ATOM 2466 N N . PHE A 1 317 ? 16.076 -5.075 -10.832 1.00 92.12 317 PHE A N 1
ATOM 2467 C CA . PHE A 1 317 ? 16.523 -3.921 -11.595 1.00 92.12 317 PHE A CA 1
ATOM 2468 C C . PHE A 1 317 ? 16.893 -2.773 -10.661 1.00 92.12 317 PHE A C 1
ATOM 2470 O O . PHE A 1 317 ? 16.202 -2.512 -9.677 1.00 92.12 317 PHE A O 1
ATOM 2477 N N . ALA A 1 318 ? 17.977 -2.083 -10.988 1.00 88.81 318 ALA A N 1
ATOM 2478 C CA . ALA A 1 318 ? 18.367 -0.845 -10.332 1.00 88.81 318 ALA A CA 1
ATOM 2479 C C . ALA A 1 318 ? 17.539 0.349 -10.863 1.00 88.81 318 ALA A C 1
ATOM 2481 O O . ALA A 1 318 ? 17.094 0.320 -12.020 1.00 88.81 318 ALA A O 1
ATOM 2482 N N . PRO A 1 319 ? 17.365 1.429 -10.074 1.00 88.19 319 PRO A N 1
ATOM 2483 C CA . PRO A 1 319 ? 16.722 2.658 -10.543 1.00 88.19 319 PRO A CA 1
ATOM 2484 C C . PRO A 1 319 ? 17.446 3.257 -11.756 1.00 88.19 319 PRO A C 1
ATOM 2486 O O . PRO A 1 319 ? 18.671 3.182 -11.843 1.00 88.19 319 PRO A O 1
ATOM 2489 N N . LEU A 1 320 ? 16.710 3.879 -12.682 1.00 87.12 320 LEU A N 1
ATOM 2490 C CA . LEU A 1 320 ? 17.294 4.489 -13.889 1.00 87.12 320 LEU A CA 1
ATOM 2491 C C . LEU A 1 320 ? 18.328 5.561 -13.514 1.00 87.12 320 LEU A C 1
ATOM 2493 O O . LEU A 1 320 ? 18.079 6.339 -12.590 1.00 87.12 320 LEU A O 1
ATOM 2497 N N . LYS A 1 321 ? 19.446 5.666 -14.249 1.00 83.06 321 LYS A N 1
ATOM 2498 C CA . LYS A 1 321 ? 20.477 6.692 -13.989 1.00 83.06 321 LYS A CA 1
ATOM 2499 C C . LYS A 1 321 ? 19.914 8.111 -14.023 1.00 83.06 321 LYS A C 1
ATOM 2501 O O . LYS A 1 321 ? 20.274 8.931 -13.180 1.00 83.06 321 LYS A O 1
ATOM 2506 N N . SER A 1 322 ? 18.936 8.364 -14.893 1.00 81.94 322 SER A N 1
ATOM 2507 C CA . SER A 1 322 ? 18.207 9.637 -14.979 1.00 81.94 322 SER A CA 1
ATOM 2508 C C . SER A 1 322 ? 17.535 10.075 -13.672 1.00 81.94 322 SER A C 1
ATOM 2510 O O . SER A 1 322 ? 17.340 11.270 -13.460 1.00 81.94 322 SER A O 1
ATOM 2512 N N . GLN A 1 323 ? 17.224 9.151 -12.756 1.00 83.50 323 GLN A N 1
ATOM 2513 C CA . GLN A 1 323 ? 16.658 9.486 -11.442 1.00 83.50 323 GLN A CA 1
ATOM 2514 C C . GL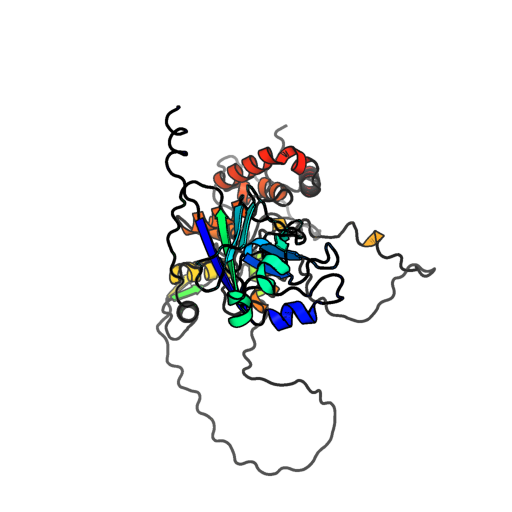N A 1 323 ? 17.683 10.117 -10.489 1.00 83.50 323 GLN A C 1
ATOM 2516 O O . GLN A 1 323 ? 17.295 10.769 -9.523 1.00 83.50 323 GLN A O 1
ATOM 2521 N N . PHE A 1 324 ? 18.980 9.964 -10.764 1.00 82.19 324 PHE A N 1
ATOM 2522 C CA . PHE A 1 324 ? 20.060 10.518 -9.946 1.00 82.19 324 PHE A CA 1
ATOM 2523 C C . PHE A 1 324 ? 20.608 11.847 -10.497 1.00 82.19 324 PHE A C 1
ATOM 2525 O O . PHE A 1 324 ? 21.299 12.563 -9.777 1.00 82.19 324 PHE A O 1
ATOM 2532 N N . LEU A 1 325 ? 20.270 12.223 -11.738 1.00 73.31 325 LEU A N 1
ATOM 2533 C CA . LEU A 1 325 ? 20.812 13.421 -12.401 1.00 73.31 325 LEU A CA 1
ATOM 2534 C C . LEU A 1 325 ? 20.344 14.738 -11.763 1.00 73.31 325 LEU A C 1
ATOM 2536 O O . LEU A 1 325 ? 21.104 15.701 -11.699 1.00 73.31 325 LEU A O 1
ATOM 2540 N N . VAL A 1 326 ? 19.126 14.773 -11.220 1.00 63.25 326 VAL A N 1
ATOM 2541 C CA . VAL A 1 326 ? 18.574 15.967 -10.548 1.00 63.25 326 VAL A CA 1
ATOM 2542 C C . VAL A 1 326 ? 19.067 16.087 -9.094 1.00 63.25 326 VAL A C 1
ATOM 2544 O O . VAL A 1 326 ? 18.932 17.135 -8.465 1.00 63.25 326 VAL A O 1
ATOM 2547 N N . SER A 1 327 ? 19.704 15.040 -8.561 1.00 51.81 327 SER A N 1
ATOM 2548 C CA . SER A 1 327 ? 20.207 14.976 -7.182 1.00 51.81 327 SER A CA 1
ATOM 2549 C C . SER A 1 327 ? 21.598 15.596 -7.001 1.00 51.81 327 SER A C 1
ATOM 2551 O O . SER A 1 327 ? 22.192 15.449 -5.933 1.00 51.81 327 SER A O 1
ATOM 2553 N N . SER A 1 328 ? 22.146 16.295 -8.003 1.00 40.69 328 SER A N 1
ATOM 2554 C CA . SER A 1 328 ? 23.414 17.021 -7.861 1.00 40.69 328 SER A CA 1
ATOM 2555 C C . SER A 1 328 ? 23.162 18.447 -7.332 1.00 40.69 328 SER A C 1
ATOM 2557 O O . SER A 1 328 ? 22.687 19.305 -8.075 1.00 40.69 328 SER A O 1
ATOM 2559 N N . PRO A 1 329 ? 23.456 18.758 -6.051 1.00 39.44 329 PRO A N 1
ATOM 2560 C CA . PRO A 1 329 ? 23.238 20.066 -5.456 1.00 39.44 329 PRO A CA 1
ATOM 2561 C C . PRO A 1 329 ? 24.419 20.980 -5.794 1.00 39.44 329 PRO A C 1
ATOM 2563 O O . PRO A 1 329 ? 25.119 21.458 -4.907 1.00 39.44 329 PRO A O 1
ATOM 2566 N N . SER A 1 330 ? 24.677 21.231 -7.073 1.00 38.00 330 SER A N 1
ATOM 2567 C CA . SER A 1 330 ? 25.714 22.186 -7.482 1.00 38.00 330 SER A CA 1
ATOM 2568 C C . SER A 1 330 ? 25.233 23.644 -7.465 1.00 38.00 330 SER A C 1
ATOM 2570 O O . SER A 1 330 ? 26.047 24.542 -7.649 1.00 38.00 330 SER A O 1
ATOM 2572 N N . ALA A 1 331 ? 23.959 23.919 -7.154 1.00 36.88 331 ALA A N 1
ATOM 2573 C CA . ALA A 1 331 ? 23.436 25.292 -7.112 1.00 36.88 331 ALA A CA 1
ATOM 2574 C C . ALA A 1 331 ? 23.039 25.815 -5.715 1.00 36.88 331 ALA A C 1
ATOM 2576 O O . ALA A 1 331 ? 22.894 27.024 -5.549 1.00 36.88 331 ALA A O 1
ATOM 2577 N N . SER A 1 332 ? 22.876 24.963 -4.692 1.00 34.94 332 SER A N 1
ATOM 2578 C CA . SER A 1 332 ? 22.258 25.391 -3.415 1.00 34.94 332 SER A CA 1
ATOM 2579 C C . SER A 1 332 ? 23.173 25.353 -2.188 1.00 34.94 332 SER A C 1
ATOM 2581 O O . SER A 1 332 ? 22.816 25.913 -1.153 1.00 34.94 332 SER A O 1
ATOM 2583 N N . PHE A 1 333 ? 24.366 24.753 -2.269 1.00 34.34 333 PHE A N 1
ATOM 2584 C CA . PHE A 1 333 ? 25.260 24.662 -1.106 1.00 34.34 333 PHE A CA 1
ATOM 2585 C C . PHE A 1 333 ? 26.000 25.979 -0.807 1.00 34.34 333 PHE A C 1
ATOM 2587 O O . PHE A 1 333 ? 26.246 26.301 0.353 1.00 34.34 333 PHE A O 1
ATOM 2594 N N . ALA A 1 334 ? 26.264 26.801 -1.829 1.00 31.70 334 ALA A N 1
ATOM 2595 C CA . ALA A 1 334 ? 26.943 28.090 -1.666 1.00 31.70 334 ALA A CA 1
ATOM 2596 C C . ALA A 1 334 ? 26.097 29.158 -0.938 1.00 31.70 334 ALA A C 1
ATOM 2598 O O . ALA A 1 334 ? 26.645 30.142 -0.452 1.00 31.70 334 ALA A O 1
ATOM 2599 N N . GLN A 1 335 ? 24.775 28.974 -0.828 1.00 34.12 335 GLN A N 1
ATOM 2600 C CA . GLN A 1 335 ? 23.884 29.920 -0.138 1.00 34.12 335 GLN A CA 1
ATOM 2601 C C . GLN A 1 335 ? 23.584 29.540 1.323 1.00 34.12 335 GLN A C 1
ATOM 2603 O O . GLN A 1 335 ? 23.086 30.382 2.067 1.00 34.12 335 GLN A O 1
ATOM 2608 N N . ALA A 1 336 ? 23.892 28.310 1.755 1.00 32.56 336 ALA A N 1
ATOM 2609 C CA . ALA A 1 336 ? 23.463 27.789 3.058 1.00 32.56 336 ALA A CA 1
ATOM 2610 C C . ALA A 1 336 ? 24.543 27.797 4.159 1.00 32.56 336 ALA A C 1
ATOM 2612 O O . ALA A 1 336 ? 24.219 27.554 5.319 1.00 32.56 336 ALA A O 1
ATOM 2613 N N . LEU A 1 337 ? 25.806 28.106 3.845 1.00 33.22 337 LEU A N 1
ATOM 2614 C CA . LEU A 1 337 ? 26.871 28.241 4.844 1.00 33.22 337 LEU A CA 1
ATOM 2615 C C . LEU A 1 337 ? 27.462 29.651 4.810 1.00 33.22 337 LEU A C 1
ATOM 2617 O O . LEU A 1 337 ? 28.448 29.926 4.135 1.00 33.22 337 LEU A O 1
ATOM 2621 N N . GLN A 1 338 ? 26.860 30.545 5.593 1.00 36.41 338 GLN A N 1
ATOM 2622 C CA . GLN A 1 338 ? 27.510 31.771 6.056 1.00 36.41 338 GLN A CA 1
ATOM 2623 C C . GLN A 1 338 ? 28.648 31.389 7.015 1.00 36.41 338 GLN A C 1
ATOM 2625 O O . GLN A 1 338 ? 28.489 31.427 8.233 1.00 36.41 338 GLN A O 1
ATOM 2630 N N . LEU A 1 339 ? 29.789 30.969 6.470 1.00 34.41 339 LEU A N 1
ATOM 2631 C CA . LEU A 1 339 ? 31.028 30.836 7.232 1.00 34.41 339 LEU A CA 1
ATOM 2632 C C . LEU A 1 339 ? 31.817 32.155 7.140 1.00 34.41 339 LEU A C 1
ATOM 2634 O O . LEU A 1 339 ? 31.842 32.768 6.069 1.00 34.41 339 LEU A O 1
ATOM 2638 N N . PRO A 1 340 ? 32.444 32.626 8.234 1.00 30.53 340 PRO A N 1
ATOM 2639 C CA . PRO A 1 340 ? 33.204 33.867 8.204 1.00 30.53 340 PRO A CA 1
ATOM 2640 C C . PRO A 1 340 ? 34.473 33.700 7.360 1.00 30.53 340 PRO A C 1
ATOM 2642 O O . PRO A 1 340 ? 35.225 32.743 7.532 1.00 30.53 340 PRO A O 1
ATOM 2645 N N . ILE A 1 341 ? 34.706 34.654 6.459 1.00 35.44 341 ILE A N 1
ATOM 2646 C CA . ILE A 1 341 ? 35.891 34.748 5.599 1.00 35.44 341 ILE A CA 1
ATOM 2647 C C . ILE A 1 341 ? 36.984 35.514 6.362 1.00 35.44 341 ILE A C 1
ATOM 2649 O O . ILE A 1 341 ? 36.730 36.605 6.874 1.00 35.44 341 ILE A O 1
ATOM 2653 N N . SER A 1 342 ? 38.199 34.966 6.433 1.00 38.84 342 SER A N 1
ATOM 2654 C CA . SER A 1 342 ? 39.392 35.687 6.906 1.00 38.84 342 SER A CA 1
ATOM 2655 C C . SER A 1 342 ? 39.843 36.718 5.866 1.00 38.84 342 SER A C 1
ATOM 2657 O O . SER A 1 342 ? 39.705 36.482 4.668 1.00 38.84 342 SER A O 1
ATOM 2659 N N . SER A 1 343 ? 40.451 37.825 6.300 1.00 42.34 343 SER A N 1
ATOM 2660 C CA . SER A 1 343 ? 40.793 38.988 5.458 1.00 42.34 343 SER A CA 1
ATOM 2661 C C . SER A 1 343 ? 41.762 38.743 4.289 1.00 42.34 343 SER A C 1
ATOM 2663 O O . SER A 1 343 ? 41.996 39.677 3.534 1.00 42.34 343 SER A O 1
ATOM 2665 N N . ASP A 1 344 ? 42.295 37.530 4.122 1.00 45.72 344 ASP A N 1
ATOM 2666 C CA . ASP A 1 344 ? 43.255 37.171 3.064 1.00 45.72 344 ASP A CA 1
ATOM 2667 C C . ASP A 1 344 ? 42.766 36.058 2.112 1.00 45.72 344 ASP A C 1
ATOM 2669 O O . ASP A 1 344 ? 43.530 35.531 1.311 1.00 45.72 344 ASP A O 1
ATOM 2673 N N . GLY A 1 345 ? 41.479 35.690 2.155 1.00 38.59 345 GLY A N 1
ATOM 2674 C CA . GLY A 1 345 ? 40.831 34.962 1.051 1.00 38.59 345 GLY A CA 1
ATOM 2675 C C . GLY A 1 345 ? 41.272 33.513 0.771 1.00 38.59 345 GLY A C 1
ATOM 2676 O O . GLY A 1 345 ? 40.812 32.948 -0.218 1.00 38.59 345 GLY A O 1
ATOM 2677 N N . ALA A 1 346 ? 42.093 32.872 1.609 1.00 32.47 346 ALA A N 1
ATOM 2678 C CA . ALA A 1 346 ? 42.480 31.465 1.432 1.00 32.47 346 ALA A CA 1
ATOM 2679 C C . ALA A 1 346 ? 41.696 30.507 2.363 1.00 32.47 346 ALA A C 1
ATOM 2681 O O . ALA A 1 346 ? 41.627 30.759 3.572 1.00 32.47 346 ALA A O 1
ATOM 2682 N N . PRO A 1 347 ? 41.128 29.390 1.856 1.00 32.22 347 PRO A N 1
ATOM 2683 C CA . PRO A 1 347 ? 40.498 28.371 2.695 1.00 32.22 347 PRO A CA 1
ATOM 2684 C C . PRO A 1 347 ? 41.547 27.553 3.471 1.00 32.22 347 PRO A C 1
ATOM 2686 O O . PRO A 1 347 ? 42.516 27.049 2.905 1.00 32.22 347 PRO A O 1
ATOM 2689 N N . MET A 1 348 ? 41.344 27.412 4.785 1.00 29.33 348 MET A N 1
ATOM 2690 C CA . MET A 1 348 ? 42.177 26.595 5.675 1.00 29.33 348 MET A CA 1
ATOM 2691 C C . MET A 1 348 ? 41.933 25.096 5.452 1.00 29.33 348 MET A C 1
ATOM 2693 O O . MET A 1 348 ? 40.801 24.619 5.504 1.00 29.33 348 MET A O 1
ATOM 2697 N N . ASN A 1 349 ? 43.025 24.361 5.247 1.00 37.19 349 ASN A N 1
ATOM 2698 C CA . ASN A 1 349 ? 43.077 22.906 5.138 1.00 37.19 349 ASN A CA 1
ATOM 2699 C C . ASN A 1 349 ? 42.755 22.255 6.502 1.00 37.19 349 ASN A C 1
ATOM 2701 O O . ASN A 1 349 ? 43.352 22.627 7.513 1.00 37.19 349 ASN A O 1
ATOM 2705 N N . SER A 1 350 ? 41.835 21.286 6.542 1.00 27.89 350 SER A N 1
ATOM 2706 C CA . SER A 1 350 ? 41.525 20.487 7.739 1.00 27.89 350 SER A CA 1
ATOM 2707 C C . SER A 1 350 ? 41.526 18.991 7.393 1.00 27.89 350 SER A C 1
ATOM 2709 O O . SER A 1 350 ? 41.183 18.634 6.265 1.00 27.89 350 SER A O 1
ATOM 2711 N N . PRO A 1 351 ? 41.966 18.116 8.316 1.00 29.72 351 PRO A N 1
ATOM 2712 C CA . PRO A 1 351 ? 42.503 16.804 7.982 1.00 29.72 351 PRO A CA 1
ATOM 2713 C C . PRO A 1 351 ? 41.419 15.761 7.679 1.00 29.72 351 PRO A C 1
ATOM 2715 O O . PRO A 1 351 ? 40.327 15.781 8.243 1.00 29.72 351 PRO A O 1
ATOM 2718 N N . GLY A 1 352 ? 41.784 14.837 6.785 1.00 31.27 352 GLY A N 1
ATOM 2719 C CA . GLY A 1 352 ? 40.983 13.761 6.198 1.00 31.27 352 GLY A CA 1
ATOM 2720 C C . GLY A 1 352 ? 39.915 13.123 7.087 1.00 31.27 352 GLY A C 1
ATOM 2721 O O . GLY A 1 352 ? 40.208 12.305 7.955 1.00 31.27 352 GLY A O 1
ATOM 2722 N N . ILE A 1 353 ? 38.658 13.408 6.751 1.00 29.67 353 ILE A N 1
ATOM 2723 C CA . ILE A 1 353 ? 37.523 12.512 6.971 1.00 29.67 353 ILE A CA 1
ATOM 2724 C C . ILE A 1 353 ? 37.206 11.917 5.599 1.00 29.67 353 ILE A C 1
ATOM 2726 O O . ILE A 1 353 ? 36.856 12.642 4.668 1.00 29.67 353 ILE A O 1
ATOM 2730 N N . GLY A 1 354 ? 37.412 10.607 5.460 1.00 27.02 354 GLY A N 1
ATOM 2731 C CA . GLY A 1 354 ? 37.194 9.874 4.218 1.00 27.02 354 GLY A CA 1
ATOM 2732 C C . GLY A 1 354 ? 35.777 10.070 3.684 1.00 27.02 354 GLY A C 1
ATOM 2733 O O . GLY A 1 354 ? 34.796 9.993 4.423 1.00 27.02 354 GLY A O 1
ATOM 2734 N N . ILE A 1 355 ? 35.691 10.320 2.381 1.00 31.88 355 ILE A N 1
ATOM 2735 C CA . ILE A 1 355 ? 34.455 10.419 1.610 1.00 31.88 355 ILE A CA 1
ATOM 2736 C C . ILE A 1 355 ? 33.764 9.043 1.638 1.00 31.88 355 ILE A C 1
ATOM 2738 O O . ILE A 1 355 ? 33.990 8.199 0.776 1.00 31.88 355 ILE A O 1
ATOM 2742 N N . MET A 1 356 ? 32.924 8.783 2.645 1.00 30.50 356 MET A N 1
ATOM 2743 C CA . MET A 1 356 ? 31.888 7.752 2.535 1.00 30.50 356 MET A CA 1
ATOM 2744 C C . MET A 1 356 ? 30.902 8.229 1.462 1.00 30.50 356 MET A C 1
ATOM 2746 O O . MET A 1 356 ? 30.336 9.315 1.572 1.00 30.50 356 MET A O 1
ATOM 2750 N N . GLY A 1 357 ? 30.781 7.447 0.385 1.00 33.72 357 GLY A N 1
ATOM 2751 C CA . GLY A 1 357 ? 30.064 7.805 -0.838 1.00 33.72 357 GLY A CA 1
ATOM 2752 C C . GLY A 1 357 ? 28.671 8.381 -0.585 1.00 33.72 357 GLY A C 1
ATOM 2753 O O . GLY A 1 357 ? 27.877 7.815 0.164 1.00 33.72 357 GLY A O 1
ATOM 2754 N N . ARG A 1 358 ? 28.370 9.513 -1.230 1.00 40.75 358 ARG A N 1
ATOM 2755 C CA . ARG A 1 358 ? 27.030 10.110 -1.216 1.00 40.75 358 ARG A CA 1
ATOM 2756 C C . ARG A 1 358 ? 26.011 9.090 -1.739 1.00 40.75 358 ARG A C 1
ATOM 2758 O O . ARG A 1 358 ? 26.167 8.566 -2.844 1.00 40.75 358 ARG A O 1
ATOM 2765 N N . SER A 1 359 ? 24.942 8.879 -0.972 1.00 50.59 359 SER A N 1
ATOM 2766 C CA . SER A 1 359 ? 23.759 8.075 -1.328 1.00 50.59 359 SER A CA 1
ATOM 2767 C C . SER A 1 359 ? 23.008 8.573 -2.570 1.00 50.59 359 SER A C 1
ATOM 2769 O O . SER A 1 359 ? 22.087 7.911 -3.031 1.00 50.59 359 SER A O 1
ATOM 2771 N N . ASP A 1 360 ? 23.391 9.733 -3.105 1.00 62.66 360 ASP A N 1
ATOM 2772 C CA . ASP A 1 360 ? 22.699 10.433 -4.193 1.00 62.66 360 ASP A CA 1
ATOM 2773 C C . ASP A 1 360 ? 23.111 9.946 -5.594 1.00 62.66 360 ASP A C 1
ATOM 2775 O O . ASP A 1 360 ? 22.684 10.518 -6.592 1.00 62.66 360 ASP A O 1
ATOM 2779 N N . SER A 1 361 ? 23.965 8.922 -5.680 1.00 76.06 361 SER A N 1
ATOM 2780 C CA . SER A 1 361 ? 24.459 8.347 -6.937 1.00 76.06 361 SER A CA 1
ATOM 2781 C C . SER A 1 361 ? 24.011 6.897 -7.096 1.00 76.06 361 SER A C 1
ATOM 2783 O O . SER A 1 361 ? 23.878 6.173 -6.107 1.00 76.06 361 SER A O 1
ATOM 2785 N N . ARG A 1 362 ? 23.851 6.445 -8.346 1.00 77.88 362 ARG A N 1
ATOM 2786 C CA . ARG A 1 362 ? 23.515 5.050 -8.672 1.00 77.88 362 ARG A CA 1
ATOM 2787 C C . ARG A 1 362 ? 24.499 4.061 -8.035 1.00 77.88 362 ARG A C 1
ATOM 2789 O O . ARG A 1 362 ? 24.074 3.112 -7.383 1.00 77.88 362 ARG A O 1
ATOM 2796 N N . ARG A 1 363 ? 25.803 4.345 -8.117 1.00 79.56 363 ARG A N 1
ATOM 2797 C CA . ARG A 1 363 ? 26.861 3.550 -7.471 1.00 79.56 363 ARG A CA 1
ATOM 2798 C C . ARG A 1 363 ? 26.708 3.485 -5.947 1.00 79.56 363 ARG A C 1
ATOM 2800 O O . ARG A 1 363 ? 26.830 2.420 -5.350 1.00 79.56 363 ARG A O 1
ATOM 2807 N N . GLY A 1 364 ? 26.400 4.617 -5.308 1.00 77.88 364 GLY A N 1
ATOM 2808 C CA . GLY A 1 364 ? 26.119 4.663 -3.870 1.00 77.88 364 GLY A CA 1
ATOM 2809 C C . GLY A 1 364 ? 24.885 3.843 -3.484 1.00 77.88 364 GLY A C 1
ATOM 2810 O O . GLY A 1 364 ? 24.888 3.166 -2.455 1.00 77.88 364 GLY A O 1
ATOM 2811 N N . TRP A 1 365 ? 23.853 3.855 -4.332 1.00 85.38 365 TRP A N 1
ATOM 2812 C CA . TRP A 1 365 ? 22.645 3.056 -4.147 1.00 85.38 365 TRP A CA 1
ATOM 2813 C C . TRP A 1 365 ? 22.925 1.551 -4.246 1.00 85.38 365 TRP A C 1
ATOM 2815 O O . TRP A 1 365 ? 22.485 0.812 -3.368 1.00 85.38 365 TRP A O 1
ATOM 2825 N N . LEU A 1 366 ? 23.702 1.107 -5.242 1.00 82.94 366 LEU A N 1
ATOM 2826 C CA . LEU A 1 366 ? 24.090 -0.303 -5.411 1.00 82.94 366 LEU A CA 1
ATOM 2827 C C . LEU A 1 366 ? 24.886 -0.822 -4.208 1.00 82.94 366 LEU A C 1
ATOM 2829 O O . LEU A 1 366 ? 24.534 -1.848 -3.631 1.00 82.94 366 LEU A O 1
ATOM 2833 N N . LYS A 1 367 ? 25.870 -0.050 -3.733 1.00 81.12 367 LYS A N 1
ATOM 2834 C CA . LYS A 1 367 ? 26.641 -0.410 -2.534 1.00 81.12 367 LYS A CA 1
ATOM 2835 C C . LYS A 1 367 ? 25.757 -0.549 -1.290 1.00 81.12 367 LYS A C 1
ATOM 2837 O O . LYS A 1 367 ? 25.939 -1.453 -0.477 1.00 81.12 367 LYS A O 1
ATOM 2842 N N . ASN A 1 368 ? 24.787 0.352 -1.124 1.00 78.31 368 ASN A N 1
ATOM 2843 C CA . ASN A 1 368 ? 23.827 0.261 -0.027 1.00 78.31 368 ASN A CA 1
ATOM 2844 C C . ASN A 1 368 ? 22.865 -0.927 -0.202 1.00 78.31 368 ASN A C 1
ATOM 2846 O O . ASN A 1 368 ? 22.468 -1.539 0.788 1.00 78.31 368 ASN A O 1
ATOM 2850 N N . TRP A 1 369 ? 22.483 -1.268 -1.433 1.00 80.81 369 TRP A N 1
ATOM 2851 C CA . TRP A 1 369 ? 21.672 -2.449 -1.711 1.00 80.81 369 TRP A CA 1
ATOM 2852 C C . TRP A 1 369 ? 22.388 -3.727 -1.272 1.00 80.81 369 TRP A C 1
ATOM 2854 O O . TRP A 1 369 ? 21.826 -4.489 -0.490 1.00 80.81 369 TRP A O 1
ATOM 2864 N N . GLU A 1 370 ? 23.631 -3.927 -1.705 1.00 78.75 370 GLU A N 1
ATOM 2865 C CA . GLU A 1 370 ? 24.431 -5.106 -1.353 1.00 78.75 370 GLU A CA 1
ATOM 2866 C C . GLU A 1 370 ? 24.603 -5.254 0.161 1.00 78.75 370 GLU A C 1
ATOM 2868 O O . GLU A 1 370 ? 24.409 -6.339 0.706 1.00 78.75 370 GLU A O 1
ATOM 2873 N N . ALA A 1 371 ? 24.868 -4.149 0.865 1.00 74.38 371 ALA A N 1
ATOM 2874 C CA . ALA A 1 371 ? 25.009 -4.157 2.319 1.00 74.38 371 ALA A CA 1
ATOM 2875 C C . ALA A 1 371 ? 23.717 -4.566 3.055 1.00 74.38 371 ALA A C 1
ATOM 2877 O O . ALA A 1 371 ? 23.777 -5.203 4.106 1.00 74.38 371 ALA A O 1
ATOM 2878 N N . ASN A 1 372 ? 22.546 -4.199 2.524 1.00 74.81 372 ASN A N 1
ATOM 2879 C CA . ASN A 1 372 ? 21.252 -4.503 3.145 1.00 74.81 372 ASN A CA 1
ATOM 2880 C C . ASN A 1 372 ? 20.659 -5.842 2.683 1.00 74.81 372 ASN A C 1
ATOM 2882 O O . ASN A 1 372 ? 19.790 -6.396 3.361 1.00 74.81 372 ASN A O 1
ATOM 2886 N N . TYR A 1 373 ? 21.107 -6.356 1.538 1.00 76.62 373 TYR A N 1
ATOM 2887 C CA . TYR A 1 373 ? 20.563 -7.547 0.894 1.00 76.62 373 TYR A CA 1
ATOM 2888 C C . TYR A 1 373 ? 21.672 -8.481 0.377 1.00 76.62 373 TYR A C 1
ATOM 2890 O O . TYR A 1 373 ? 21.683 -8.791 -0.815 1.00 76.62 373 TYR A O 1
ATOM 2898 N N . PRO A 1 374 ? 22.562 -8.988 1.254 1.00 73.38 374 PRO A N 1
ATOM 2899 C CA . PRO A 1 374 ? 23.697 -9.821 0.840 1.00 73.38 374 PRO A CA 1
ATOM 2900 C C . PRO A 1 374 ? 23.266 -11.136 0.169 1.00 73.38 374 PRO A C 1
ATOM 2902 O O . PRO A 1 374 ? 23.979 -11.666 -0.672 1.00 73.38 374 PRO A O 1
ATOM 2905 N N . ASP A 1 375 ? 22.070 -11.638 0.494 1.00 70.00 375 ASP A N 1
ATOM 2906 C CA . ASP A 1 375 ? 21.511 -12.867 -0.085 1.00 70.00 375 ASP A CA 1
ATOM 2907 C C . ASP A 1 375 ? 20.717 -12.628 -1.387 1.00 70.00 375 ASP A C 1
ATOM 2909 O O . ASP A 1 375 ? 19.979 -13.510 -1.839 1.00 70.00 375 ASP A O 1
ATOM 2913 N N . ARG A 1 376 ? 20.764 -11.418 -1.963 1.00 72.19 376 ARG A N 1
ATOM 2914 C CA . ARG A 1 376 ? 20.040 -11.074 -3.198 1.00 72.19 376 ARG A CA 1
ATOM 2915 C C . ARG A 1 376 ? 21.008 -10.788 -4.339 1.00 72.19 376 ARG A C 1
ATOM 2917 O O . ARG A 1 376 ? 22.078 -10.239 -4.094 1.00 72.19 376 ARG A O 1
ATOM 2924 N N . PRO A 1 377 ? 20.617 -11.092 -5.592 1.00 77.00 377 PRO A N 1
ATOM 2925 C CA . PRO A 1 377 ? 21.422 -10.706 -6.738 1.00 77.00 377 PRO A CA 1
ATOM 2926 C C . PRO A 1 377 ? 21.583 -9.184 -6.782 1.00 77.00 377 PRO A C 1
ATOM 2928 O O . PRO A 1 377 ? 20.659 -8.433 -6.434 1.00 77.00 377 PRO A O 1
ATOM 2931 N N . VAL A 1 378 ? 22.757 -8.751 -7.236 1.00 80.19 378 VAL A N 1
ATOM 2932 C CA . VAL A 1 378 ? 23.041 -7.341 -7.496 1.00 80.19 378 VAL A CA 1
ATOM 2933 C C . VAL A 1 378 ? 22.062 -6.839 -8.568 1.00 80.19 378 VAL A C 1
ATOM 2935 O O . VAL A 1 378 ? 21.894 -7.500 -9.598 1.00 80.19 378 VAL A O 1
ATOM 2938 N N . PRO A 1 379 ? 21.361 -5.716 -8.340 1.00 87.00 379 PRO A N 1
ATOM 2939 C CA . PRO A 1 379 ? 20.413 -5.186 -9.302 1.00 87.00 379 PRO A CA 1
ATOM 2940 C C . PRO A 1 379 ? 21.126 -4.707 -10.566 1.00 87.00 379 PRO A C 1
ATOM 2942 O O . PRO A 1 379 ? 22.099 -3.966 -10.488 1.00 87.00 379 PRO A O 1
ATOM 2945 N N . CYS A 1 380 ? 20.606 -5.079 -11.733 1.00 89.00 380 CYS A N 1
ATOM 2946 C CA . CYS A 1 380 ? 21.181 -4.707 -13.029 1.00 89.00 380 CYS A CA 1
ATOM 2947 C C . CYS A 1 380 ? 20.403 -3.565 -13.704 1.00 89.00 380 CYS A C 1
ATOM 2949 O O . CYS A 1 380 ? 19.304 -3.185 -13.282 1.00 89.00 380 CYS A O 1
ATOM 2951 N N . SER A 1 381 ? 20.954 -2.992 -14.776 1.00 90.56 381 SER A N 1
ATOM 2952 C CA . SER A 1 381 ? 20.235 -2.017 -15.602 1.00 90.56 381 SER A CA 1
ATOM 2953 C C . SER A 1 381 ? 19.076 -2.672 -16.364 1.00 90.56 381 SER A C 1
ATOM 2955 O O . SER A 1 381 ? 19.263 -3.579 -17.177 1.00 90.56 381 SER A O 1
ATOM 2957 N N . ALA A 1 382 ? 17.856 -2.161 -16.161 1.00 92.31 382 ALA A N 1
ATOM 2958 C CA . ALA A 1 382 ? 16.694 -2.597 -16.935 1.00 92.31 382 ALA A CA 1
ATOM 2959 C C . ALA A 1 382 ? 16.857 -2.305 -18.436 1.00 92.31 382 ALA A C 1
ATOM 2961 O O . ALA A 1 382 ? 16.368 -3.075 -19.257 1.00 92.31 382 ALA A O 1
ATOM 2962 N N . LYS A 1 383 ? 17.566 -1.233 -18.811 1.00 90.62 383 LYS A N 1
ATOM 2963 C CA . LYS A 1 383 ? 17.841 -0.908 -20.219 1.00 90.62 383 LYS A CA 1
ATOM 2964 C C . LYS A 1 383 ? 18.815 -1.902 -20.849 1.00 90.62 383 LYS A C 1
ATOM 2966 O O . LYS A 1 383 ? 18.565 -2.356 -21.963 1.00 90.62 383 LYS A O 1
ATOM 2971 N N . ALA A 1 384 ? 19.858 -2.302 -20.120 1.00 89.88 384 ALA A N 1
ATOM 2972 C CA . ALA A 1 384 ? 20.806 -3.314 -20.584 1.00 89.88 384 ALA A CA 1
ATOM 2973 C C . ALA A 1 384 ? 20.117 -4.676 -20.784 1.00 89.88 384 ALA A C 1
ATOM 2975 O O . ALA A 1 384 ? 20.245 -5.292 -21.839 1.00 89.88 384 ALA A O 1
ATOM 2976 N N . ILE A 1 385 ? 19.266 -5.096 -19.841 1.00 92.69 385 ILE A N 1
ATOM 2977 C CA . ILE A 1 385 ? 18.456 -6.312 -20.011 1.00 92.69 385 ILE A CA 1
ATOM 2978 C C . ILE A 1 385 ? 17.436 -6.172 -21.146 1.00 92.69 385 ILE A C 1
ATOM 2980 O O . ILE A 1 385 ? 17.193 -7.140 -21.856 1.00 92.69 385 ILE A O 1
ATOM 2984 N N . TYR A 1 386 ? 16.851 -4.992 -21.369 1.00 93.44 386 TYR A N 1
ATOM 2985 C CA . TYR A 1 386 ? 15.938 -4.772 -22.496 1.00 93.44 386 TYR A CA 1
ATOM 2986 C C . TYR A 1 386 ? 16.633 -4.897 -23.862 1.00 93.44 386 TYR A C 1
ATOM 2988 O O . TYR A 1 386 ? 16.009 -5.360 -24.820 1.00 93.44 386 TYR A O 1
ATOM 2996 N N . ARG A 1 387 ? 17.910 -4.491 -23.948 1.00 91.62 387 ARG A N 1
ATOM 2997 C CA . ARG A 1 387 ? 18.774 -4.694 -25.124 1.00 91.62 387 ARG A CA 1
ATOM 2998 C C . ARG A 1 387 ? 19.094 -6.177 -25.324 1.00 91.62 387 ARG A C 1
ATOM 3000 O O . ARG A 1 387 ? 18.977 -6.673 -26.438 1.00 91.62 387 ARG A O 1
ATOM 3007 N N . LEU A 1 388 ? 19.469 -6.858 -24.242 1.00 88.88 388 LEU A N 1
ATOM 3008 C CA . LEU A 1 388 ? 19.956 -8.237 -24.257 1.00 88.88 388 LEU A CA 1
ATOM 3009 C C . LEU A 1 388 ? 18.851 -9.285 -24.458 1.00 88.88 388 LEU A C 1
ATOM 3011 O O . LEU A 1 388 ? 19.034 -10.264 -25.176 1.00 88.88 388 LEU A O 1
ATOM 3015 N N . ALA A 1 389 ? 17.729 -9.128 -23.763 1.00 89.88 389 ALA A N 1
ATOM 3016 C CA . ALA A 1 389 ? 16.726 -10.171 -23.632 1.00 89.88 389 ALA A CA 1
ATOM 3017 C C . ALA A 1 389 ? 15.663 -10.126 -24.736 1.00 89.88 389 ALA A C 1
ATOM 3019 O O . ALA A 1 389 ? 15.366 -9.083 -25.317 1.00 89.88 389 ALA A O 1
ATOM 3020 N N . ASP A 1 390 ? 15.002 -11.265 -24.938 1.00 83.94 390 ASP A N 1
ATOM 3021 C CA . ASP A 1 390 ? 13.806 -11.392 -25.770 1.00 83.94 390 ASP A CA 1
ATOM 3022 C C . ASP A 1 390 ? 12.596 -11.866 -24.929 1.00 83.94 390 ASP A C 1
ATOM 3024 O O . ASP A 1 390 ? 12.744 -12.334 -23.796 1.00 83.94 390 ASP A O 1
ATOM 3028 N N . LYS A 1 391 ? 11.380 -11.743 -25.475 1.00 85.81 391 LYS A N 1
ATOM 3029 C CA . LYS A 1 391 ? 10.113 -12.243 -24.901 1.00 85.81 391 LYS A CA 1
ATOM 3030 C C . LYS A 1 391 ? 9.819 -11.747 -23.471 1.00 85.81 391 LYS A C 1
ATOM 3032 O O . LYS A 1 391 ? 9.625 -10.554 -23.249 1.00 85.81 391 LYS A O 1
ATOM 3037 N N . GLU A 1 392 ? 9.696 -12.664 -22.507 1.00 87.81 392 GLU A N 1
ATOM 3038 C CA . GLU A 1 392 ? 9.160 -12.398 -21.169 1.00 87.81 392 GLU A CA 1
ATOM 3039 C C . GLU A 1 392 ? 10.075 -11.488 -20.345 1.00 87.81 392 GLU A C 1
ATOM 3041 O O . GLU A 1 392 ? 9.608 -10.512 -19.754 1.00 87.81 392 GLU A O 1
ATOM 3046 N N . LEU A 1 393 ? 11.384 -11.750 -20.351 1.00 89.75 393 LEU A N 1
ATOM 3047 C CA . LEU A 1 393 ? 12.338 -10.928 -19.612 1.00 89.75 393 LEU A CA 1
ATOM 3048 C C . LEU A 1 393 ? 12.410 -9.504 -20.180 1.00 89.75 393 LEU A C 1
ATOM 3050 O O . LEU A 1 393 ? 12.440 -8.535 -19.418 1.00 89.75 393 LEU A O 1
ATOM 3054 N N . LYS A 1 394 ? 12.329 -9.368 -21.510 1.00 92.25 394 LYS A N 1
ATOM 3055 C CA . LYS A 1 394 ? 12.222 -8.065 -22.175 1.00 92.25 394 LYS A CA 1
ATOM 3056 C C . LYS A 1 394 ? 10.967 -7.306 -21.731 1.00 92.25 394 LYS A C 1
ATOM 3058 O O . LYS A 1 394 ? 11.048 -6.117 -21.429 1.00 92.25 394 LYS A O 1
ATOM 3063 N N . ALA A 1 395 ? 9.826 -7.987 -21.596 1.00 91.75 395 ALA A N 1
ATOM 3064 C CA . ALA A 1 395 ? 8.588 -7.390 -21.087 1.00 91.75 395 ALA A CA 1
ATOM 3065 C C . ALA A 1 395 ? 8.681 -6.970 -19.602 1.00 91.75 395 ALA A C 1
ATOM 3067 O O . ALA A 1 395 ? 8.134 -5.930 -19.215 1.00 91.75 395 ALA A O 1
ATOM 3068 N N . ARG A 1 396 ? 9.403 -7.728 -18.761 1.00 89.81 396 ARG A N 1
ATOM 3069 C CA . ARG A 1 396 ? 9.682 -7.343 -17.361 1.00 89.81 396 ARG A CA 1
ATOM 3070 C C . ARG A 1 396 ? 10.561 -6.088 -17.298 1.00 89.81 396 ARG A C 1
ATOM 3072 O O . ARG A 1 396 ? 10.232 -5.159 -16.560 1.00 89.81 396 ARG A O 1
ATOM 3079 N N . ALA A 1 397 ? 11.611 -6.024 -18.118 1.00 93.00 397 ALA A N 1
ATOM 3080 C CA . ALA A 1 397 ? 12.472 -4.849 -18.243 1.00 93.00 397 ALA A CA 1
ATOM 3081 C C . ALA A 1 397 ? 11.701 -3.619 -18.755 1.00 93.00 397 ALA A C 1
ATOM 3083 O O . ALA A 1 397 ? 11.767 -2.551 -18.146 1.00 93.00 397 ALA A O 1
ATOM 3084 N N . PHE A 1 398 ? 10.875 -3.785 -19.794 1.00 93.75 398 PHE A N 1
ATOM 3085 C CA . PHE A 1 398 ? 9.963 -2.752 -20.296 1.00 93.75 398 PHE A CA 1
ATOM 3086 C C . PHE A 1 398 ? 9.055 -2.207 -19.191 1.00 93.75 398 PHE A C 1
ATOM 3088 O O . PHE A 1 398 ? 8.953 -0.999 -18.976 1.00 93.75 398 PHE A O 1
ATOM 3095 N N . THR A 1 399 ? 8.411 -3.107 -18.446 1.00 91.94 399 THR A N 1
ATOM 3096 C CA . THR A 1 399 ? 7.520 -2.741 -17.339 1.00 91.94 399 THR A CA 1
ATOM 3097 C C . THR A 1 399 ? 8.264 -1.953 -16.262 1.00 91.94 399 THR A C 1
ATOM 3099 O O . THR A 1 399 ? 7.717 -1.004 -15.707 1.00 91.94 399 THR A O 1
ATOM 3102 N N . HIS A 1 400 ? 9.510 -2.318 -15.962 1.00 92.56 400 HIS A N 1
ATOM 3103 C CA . HIS A 1 400 ? 10.318 -1.585 -14.995 1.00 92.56 400 HIS A CA 1
ATOM 3104 C C . HIS A 1 400 ? 10.684 -0.180 -15.492 1.00 92.56 400 HIS A C 1
ATOM 3106 O O . HIS A 1 400 ? 10.518 0.785 -14.747 1.00 92.56 400 HIS A O 1
ATOM 3112 N N . ILE A 1 401 ? 11.129 -0.045 -16.748 1.00 91.62 401 ILE A N 1
ATOM 3113 C CA . ILE A 1 401 ? 11.491 1.250 -17.350 1.00 91.62 401 ILE A CA 1
ATOM 3114 C C . ILE A 1 401 ? 10.282 2.189 -17.340 1.00 91.62 401 ILE A C 1
ATOM 3116 O O . ILE A 1 401 ? 10.373 3.312 -16.853 1.00 91.62 401 ILE A O 1
ATOM 3120 N N . THR A 1 402 ? 9.129 1.706 -17.806 1.00 90.50 402 THR A N 1
ATOM 3121 C CA . THR A 1 402 ? 7.890 2.496 -17.877 1.00 90.50 402 THR A CA 1
ATOM 3122 C C . THR A 1 402 ? 7.381 2.923 -16.499 1.00 90.50 402 THR A C 1
ATOM 3124 O O . THR A 1 402 ? 7.036 4.086 -16.309 1.00 90.50 402 THR A O 1
ATOM 3127 N N . LYS A 1 403 ? 7.390 2.026 -15.502 1.00 87.69 403 LYS A N 1
ATOM 3128 C CA . LYS A 1 403 ? 7.006 2.354 -14.114 1.00 87.69 403 LYS A CA 1
ATOM 3129 C C . LYS A 1 403 ? 7.990 3.284 -13.401 1.00 87.69 403 LYS A C 1
ATOM 3131 O O . LYS A 1 403 ? 7.615 3.890 -12.402 1.00 87.69 403 LYS A O 1
ATOM 3136 N N . SER A 1 404 ? 9.222 3.379 -13.894 1.00 87.75 404 SER A N 1
ATOM 3137 C CA . SER A 1 404 ? 10.274 4.250 -13.357 1.00 87.75 404 SER A CA 1
ATOM 3138 C C . SER A 1 404 ? 10.238 5.673 -13.931 1.00 87.75 404 SER A C 1
ATOM 3140 O O . SER A 1 404 ? 11.066 6.509 -13.557 1.00 87.75 404 SER A O 1
ATOM 3142 N N . LEU A 1 405 ? 9.310 5.967 -14.849 1.00 89.44 405 LEU A N 1
ATOM 3143 C CA . LEU A 1 405 ? 9.149 7.310 -15.395 1.00 89.44 405 LEU A CA 1
ATOM 3144 C C . LEU A 1 405 ? 8.587 8.267 -14.344 1.00 89.44 405 LEU A C 1
ATOM 3146 O O . LEU A 1 405 ? 7.671 7.954 -13.586 1.00 89.44 405 LEU A O 1
ATOM 3150 N N . SER A 1 406 ? 9.144 9.470 -14.328 1.00 88.62 406 SER A N 1
ATOM 3151 C CA . SER A 1 406 ? 8.714 10.569 -13.476 1.00 88.62 406 SER A CA 1
ATOM 3152 C C . SER A 1 406 ? 8.846 11.881 -14.240 1.00 88.62 406 SER A C 1
ATOM 3154 O O . SER A 1 406 ? 9.572 11.956 -15.229 1.00 88.62 406 SER A O 1
ATOM 3156 N N . ILE A 1 407 ? 8.207 12.942 -13.744 1.00 88.56 407 ILE A N 1
ATOM 3157 C CA . ILE A 1 407 ? 8.338 14.298 -14.305 1.00 88.56 407 ILE A CA 1
ATOM 3158 C C . ILE A 1 407 ? 9.809 14.735 -14.383 1.00 88.56 407 ILE A C 1
ATOM 3160 O O . ILE A 1 407 ? 10.171 15.482 -15.284 1.00 88.56 407 ILE A O 1
ATOM 3164 N N . GLN A 1 408 ? 10.652 14.255 -13.461 1.00 85.69 408 GLN A N 1
ATOM 3165 C CA . GLN A 1 408 ? 12.064 14.630 -13.391 1.00 85.69 408 GLN A CA 1
ATOM 3166 C C . GLN A 1 408 ? 12.973 13.770 -14.270 1.00 85.69 408 GLN A C 1
ATOM 3168 O O . GLN A 1 408 ? 13.969 14.276 -14.773 1.00 85.69 408 GLN A O 1
ATOM 3173 N N . SER A 1 409 ? 12.645 12.491 -14.469 1.00 87.06 409 SER A N 1
ATOM 3174 C CA . SER A 1 409 ? 13.456 11.579 -15.286 1.00 87.06 409 SER A CA 1
ATOM 3175 C C . SER A 1 409 ? 13.075 11.613 -16.765 1.00 87.06 409 SER A C 1
ATOM 3177 O O . SER A 1 409 ? 13.952 11.486 -17.614 1.00 87.06 409 SER A O 1
ATOM 3179 N N . VAL A 1 410 ? 11.793 11.820 -17.096 1.00 91.12 410 VAL A N 1
ATOM 3180 C CA . VAL A 1 410 ? 11.299 11.687 -18.476 1.00 91.12 410 VAL A CA 1
ATOM 3181 C C . VAL A 1 410 ? 11.972 12.618 -19.495 1.00 91.12 410 VAL A C 1
ATOM 3183 O O . VAL A 1 410 ? 12.170 12.155 -20.616 1.00 91.12 410 VAL A O 1
ATOM 3186 N N . PRO A 1 411 ? 12.398 13.861 -19.172 1.00 90.25 411 PRO A N 1
ATOM 3187 C CA . PRO A 1 411 ? 13.148 14.669 -20.130 1.00 90.25 411 PRO A CA 1
ATOM 3188 C C . PRO A 1 411 ? 14.472 14.003 -20.508 1.00 90.25 411 PRO A C 1
ATOM 3190 O O . PRO A 1 411 ? 14.733 13.809 -21.685 1.00 90.25 411 PRO A O 1
ATOM 3193 N N . PHE A 1 412 ? 15.272 13.561 -19.536 1.00 88.38 412 PHE A N 1
ATOM 3194 C CA . PHE A 1 412 ? 16.538 12.873 -19.820 1.00 88.38 412 PHE A CA 1
ATOM 3195 C C . PHE A 1 412 ? 16.323 11.573 -20.602 1.00 88.38 412 PHE A C 1
ATOM 3197 O O . PHE A 1 412 ? 17.078 11.248 -21.511 1.00 88.38 412 PHE A O 1
ATOM 3204 N N . GLU A 1 413 ? 15.251 10.847 -20.287 1.00 90.12 413 GLU A N 1
ATOM 3205 C CA . GLU A 1 413 ? 14.908 9.606 -20.973 1.00 90.12 413 GLU A CA 1
ATOM 3206 C C . GLU A 1 413 ? 14.484 9.834 -22.431 1.00 90.12 413 GLU A C 1
ATOM 3208 O O . GLU A 1 413 ? 14.936 9.103 -23.309 1.00 90.12 413 GLU A O 1
ATOM 3213 N N . LEU A 1 414 ? 13.660 10.846 -22.720 1.00 88.50 414 LEU A N 1
ATOM 3214 C CA . LEU A 1 414 ? 13.149 11.114 -24.070 1.00 88.50 414 LEU A CA 1
ATOM 3215 C C . LEU A 1 414 ? 14.242 11.455 -25.076 1.00 88.50 414 LEU A C 1
ATOM 3217 O O . LEU A 1 414 ? 14.145 11.060 -26.238 1.00 88.50 414 LEU A O 1
ATOM 3221 N N . PHE A 1 415 ? 15.252 12.192 -24.623 1.00 83.75 415 PHE A N 1
ATOM 3222 C CA . PHE A 1 415 ? 16.369 12.598 -25.466 1.00 83.75 415 PHE A CA 1
ATOM 3223 C C . PHE A 1 415 ? 17.515 11.576 -25.454 1.00 83.75 415 PHE A C 1
ATOM 3225 O O . PHE A 1 415 ? 18.427 11.703 -26.255 1.00 83.75 415 PHE A O 1
ATOM 3232 N N . SER A 1 416 ? 17.459 10.518 -24.636 1.00 84.25 416 SER A N 1
ATOM 3233 C CA . SER A 1 416 ? 18.512 9.493 -24.592 1.00 84.25 416 SER A CA 1
ATOM 3234 C C . SER A 1 416 ? 18.628 8.656 -25.879 1.00 84.25 416 SER A C 1
ATOM 3236 O O . SER A 1 416 ? 17.637 8.368 -26.561 1.00 84.25 416 SER A O 1
ATOM 3238 N N . GLY A 1 417 ? 19.840 8.154 -26.151 1.00 79.81 417 GLY A N 1
ATOM 3239 C CA . GLY A 1 417 ? 20.104 7.223 -27.258 1.00 79.81 417 GLY A CA 1
ATOM 3240 C C . GLY A 1 417 ? 19.307 5.915 -27.161 1.00 79.81 417 GLY A C 1
ATOM 3241 O O . GLY A 1 417 ? 18.909 5.344 -28.176 1.00 79.81 417 GLY A O 1
ATOM 3242 N N . PHE A 1 418 ? 18.965 5.477 -25.946 1.00 86.19 418 PHE A N 1
ATOM 3243 C CA . PHE A 1 418 ? 18.094 4.319 -25.736 1.00 86.19 418 PHE A CA 1
ATOM 3244 C C . PHE A 1 418 ? 16.705 4.527 -26.358 1.00 86.19 418 PHE A C 1
ATOM 3246 O O . PHE A 1 418 ? 16.185 3.663 -27.062 1.00 86.19 418 PHE A O 1
ATOM 3253 N N . SER A 1 419 ? 16.112 5.698 -26.160 1.00 87.38 419 SER A N 1
ATOM 3254 C CA . SER A 1 419 ? 14.798 6.035 -26.717 1.00 87.38 419 SER A CA 1
ATOM 3255 C C . SER A 1 419 ? 14.859 6.284 -28.224 1.00 87.38 419 SER A C 1
ATOM 3257 O O . SER A 1 419 ? 13.888 6.021 -28.941 1.00 87.38 419 SER A O 1
ATOM 3259 N N . ALA A 1 420 ? 16.003 6.732 -28.744 1.00 85.31 420 ALA A N 1
ATOM 3260 C CA . ALA A 1 420 ? 16.239 6.775 -30.185 1.00 85.31 420 ALA A CA 1
ATOM 3261 C C . ALA A 1 420 ? 16.199 5.358 -30.794 1.00 85.31 420 ALA A C 1
ATOM 3263 O O . ALA A 1 420 ? 15.457 5.130 -31.755 1.00 85.31 420 ALA A O 1
ATOM 3264 N N . ALA A 1 421 ? 16.894 4.401 -30.170 1.00 83.69 421 ALA A N 1
ATOM 3265 C CA . ALA A 1 421 ? 16.987 3.013 -30.623 1.00 83.69 421 ALA A CA 1
ATOM 3266 C C . ALA A 1 421 ? 15.684 2.205 -30.454 1.00 83.69 421 ALA A C 1
ATOM 3268 O O . ALA A 1 421 ? 15.380 1.339 -31.274 1.00 83.69 421 ALA A O 1
ATOM 3269 N N . PHE A 1 422 ? 14.883 2.481 -29.417 1.00 89.81 422 PHE A N 1
ATOM 3270 C CA . PHE A 1 422 ? 13.696 1.684 -29.082 1.00 89.81 422 PHE A CA 1
ATOM 3271 C C . PHE A 1 422 ? 12.397 2.489 -29.194 1.00 89.81 422 PHE A C 1
ATOM 3273 O O . PHE A 1 422 ? 11.930 3.114 -28.239 1.00 89.81 422 PHE A O 1
ATOM 3280 N N . SER A 1 423 ? 11.749 2.414 -30.362 1.00 89.62 423 SER A N 1
ATOM 3281 C CA . SER A 1 423 ? 10.524 3.172 -30.666 1.00 89.62 423 SER A CA 1
ATOM 3282 C C . SER A 1 423 ? 9.352 2.881 -29.722 1.00 89.62 423 SER A C 1
ATOM 3284 O O . SER A 1 423 ? 8.558 3.776 -29.441 1.00 89.62 423 SER A O 1
ATOM 3286 N N . GLU A 1 424 ? 9.233 1.650 -29.216 1.00 91.94 424 GLU A N 1
ATOM 3287 C CA . GLU A 1 424 ? 8.186 1.264 -28.257 1.00 91.94 424 GLU A CA 1
ATOM 3288 C C . GLU A 1 424 ? 8.353 1.972 -26.908 1.00 91.94 424 GLU A C 1
ATOM 3290 O O . GLU A 1 424 ? 7.380 2.467 -26.340 1.00 91.94 424 GLU A O 1
ATOM 3295 N N . ILE A 1 425 ? 9.595 2.079 -26.430 1.00 92.19 425 ILE A N 1
ATOM 3296 C CA . ILE A 1 425 ? 9.934 2.813 -25.208 1.00 92.19 425 ILE A CA 1
ATOM 3297 C C . ILE A 1 425 ? 9.679 4.305 -25.415 1.00 92.19 425 ILE A C 1
ATOM 3299 O O . ILE A 1 425 ? 8.987 4.929 -24.607 1.00 92.19 425 ILE A O 1
ATOM 3303 N N . ARG A 1 426 ? 10.167 4.858 -26.535 1.00 92.81 426 ARG A N 1
ATOM 3304 C CA . ARG A 1 426 ? 9.969 6.268 -26.888 1.00 92.81 426 ARG A CA 1
ATOM 3305 C C . ARG A 1 426 ? 8.497 6.642 -26.922 1.00 92.81 426 ARG A C 1
ATOM 3307 O O . ARG A 1 426 ? 8.126 7.701 -26.431 1.00 92.81 426 ARG A O 1
ATOM 3314 N N . LYS A 1 427 ? 7.648 5.769 -27.468 1.00 93.81 427 LYS A N 1
ATOM 3315 C CA . LYS A 1 427 ? 6.201 5.987 -27.502 1.00 93.81 427 LYS A CA 1
ATOM 3316 C C . LYS A 1 427 ? 5.625 6.153 -26.094 1.00 93.81 427 LYS A C 1
ATOM 3318 O O . LYS A 1 427 ? 4.947 7.141 -25.845 1.00 93.81 427 LYS A O 1
ATOM 3323 N N . VAL A 1 428 ? 5.934 5.244 -25.165 1.00 94.88 428 VAL A N 1
ATOM 3324 C CA . VAL A 1 428 ? 5.415 5.331 -23.787 1.00 94.88 428 VAL A CA 1
ATOM 3325 C C . VAL A 1 428 ? 5.948 6.558 -23.050 1.00 94.88 428 VAL A C 1
ATOM 3327 O O . VAL A 1 428 ? 5.196 7.224 -22.340 1.00 94.88 428 VAL A O 1
ATOM 3330 N N . GLN A 1 429 ? 7.225 6.890 -23.231 1.00 92.69 429 GLN A N 1
ATOM 3331 C CA . GLN A 1 429 ? 7.799 8.104 -22.652 1.00 92.69 429 GLN A CA 1
ATOM 3332 C C . GLN A 1 429 ? 7.144 9.373 -23.214 1.00 92.69 429 GLN A C 1
ATOM 3334 O O . GLN A 1 429 ? 6.857 10.292 -22.450 1.00 92.69 429 GLN A O 1
ATOM 3339 N N . MET A 1 430 ? 6.868 9.418 -24.523 1.00 91.94 430 MET A N 1
ATOM 3340 C CA . MET A 1 430 ? 6.168 10.537 -25.163 1.00 91.94 430 MET A CA 1
ATOM 3341 C C . MET A 1 430 ? 4.733 10.653 -24.652 1.00 91.94 430 MET A C 1
ATOM 3343 O O . MET A 1 430 ? 4.304 11.747 -24.297 1.00 91.94 430 MET A O 1
ATOM 3347 N N . ASP A 1 431 ? 4.010 9.537 -24.544 1.00 93.81 431 ASP A N 1
ATOM 3348 C CA . ASP A 1 431 ? 2.646 9.515 -24.010 1.00 93.81 431 ASP A CA 1
ATOM 3349 C C . ASP A 1 431 ? 2.611 10.038 -22.564 1.00 93.81 431 ASP A C 1
ATOM 3351 O O . ASP A 1 431 ? 1.771 10.876 -22.225 1.00 93.81 431 ASP A O 1
ATOM 3355 N N . PHE A 1 432 ? 3.560 9.610 -21.725 1.00 93.44 432 PHE A N 1
ATOM 3356 C CA . PHE A 1 432 ? 3.724 10.130 -20.366 1.00 93.44 432 PHE A CA 1
ATOM 3357 C C . PHE A 1 432 ? 4.038 11.633 -20.371 1.00 93.44 432 PHE A C 1
ATOM 3359 O O . PHE A 1 432 ? 3.435 12.408 -19.625 1.00 93.44 432 PHE A O 1
A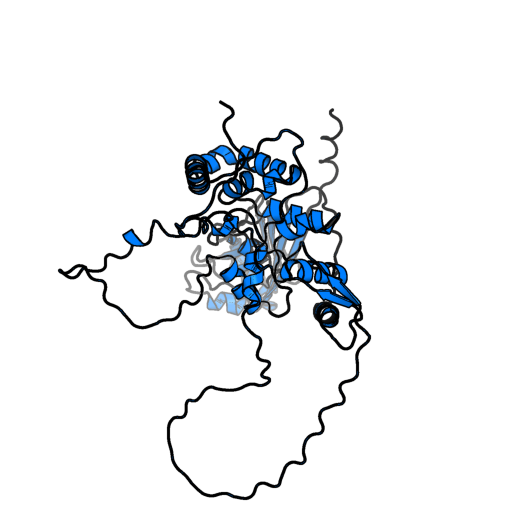TOM 3366 N N . ALA A 1 433 ? 4.955 12.073 -21.235 1.00 93.06 433 ALA A N 1
ATOM 3367 C CA . ALA A 1 433 ? 5.353 13.471 -21.305 1.00 93.06 433 ALA A CA 1
ATOM 3368 C C . ALA A 1 433 ? 4.219 14.391 -21.768 1.00 93.06 433 ALA A C 1
ATOM 3370 O O . ALA A 1 433 ? 4.063 15.487 -21.232 1.00 93.06 433 ALA A O 1
ATOM 3371 N N . LEU A 1 434 ? 3.390 13.942 -22.712 1.00 93.62 434 LEU A N 1
ATOM 3372 C CA . LEU A 1 434 ? 2.212 14.679 -23.167 1.00 93.62 434 LEU A CA 1
ATOM 3373 C C . LEU A 1 434 ? 1.160 14.805 -22.058 1.00 93.62 434 LEU A C 1
ATOM 3375 O O . LEU A 1 434 ? 0.591 15.883 -21.881 1.00 93.62 434 LEU A O 1
ATOM 3379 N N . GLN A 1 435 ? 0.936 13.744 -21.276 1.00 94.12 435 GLN A N 1
ATOM 3380 C CA . GLN A 1 435 ? -0.006 13.760 -20.148 1.00 94.12 435 GLN A CA 1
ATOM 3381 C C . GLN A 1 435 ? 0.420 14.725 -19.033 1.00 94.12 435 GLN A C 1
ATOM 3383 O O . GLN A 1 435 ? -0.433 15.363 -18.417 1.00 94.12 435 GLN A O 1
ATOM 3388 N N . HIS A 1 436 ? 1.727 14.878 -18.806 1.00 92.75 436 HIS A N 1
ATOM 3389 C CA . HIS A 1 436 ? 2.293 15.714 -17.740 1.00 92.75 436 HIS A CA 1
ATOM 3390 C C . HIS A 1 436 ? 2.984 16.992 -18.255 1.00 92.75 436 HIS A C 1
ATOM 3392 O O . HIS A 1 436 ? 3.767 17.620 -17.535 1.00 92.75 436 HIS A O 1
ATOM 3398 N N . TRP A 1 437 ? 2.695 17.414 -19.493 1.00 92.88 437 TRP A N 1
ATOM 3399 C CA . TRP A 1 437 ? 3.460 18.455 -20.193 1.00 92.88 437 TRP A CA 1
ATOM 3400 C C . TRP A 1 437 ? 3.549 19.782 -19.432 1.00 92.88 437 TRP A C 1
ATOM 3402 O O . TRP A 1 437 ? 4.602 20.419 -19.420 1.00 92.88 437 TRP A O 1
ATOM 3412 N N . SER A 1 438 ? 2.468 20.207 -18.768 1.00 91.25 438 SER A N 1
ATOM 3413 C CA . SER A 1 438 ? 2.433 21.457 -17.995 1.00 91.25 438 SER A CA 1
ATOM 3414 C C . SER A 1 438 ? 3.443 21.484 -16.847 1.00 91.25 438 SER A C 1
ATOM 3416 O O . SER A 1 438 ? 4.020 22.535 -16.557 1.00 91.25 438 SER A O 1
ATOM 3418 N N . GLU A 1 439 ? 3.669 20.336 -16.213 1.00 90.06 439 GLU A N 1
ATOM 3419 C CA . GLU A 1 439 ? 4.620 20.184 -15.112 1.00 90.06 439 GLU A CA 1
ATOM 3420 C C . GLU A 1 439 ? 6.043 20.025 -15.658 1.00 90.06 439 GLU A C 1
ATOM 3422 O O . GLU A 1 439 ? 6.966 20.700 -15.200 1.00 90.06 439 GLU A O 1
ATOM 3427 N N . ILE A 1 440 ? 6.203 19.218 -16.711 1.00 91.19 440 ILE A N 1
ATOM 3428 C CA . ILE A 1 440 ? 7.497 18.946 -17.348 1.00 91.19 440 ILE A CA 1
ATOM 3429 C C . ILE A 1 440 ? 8.109 20.214 -17.938 1.00 91.19 440 ILE A C 1
ATOM 3431 O O . ILE A 1 440 ? 9.266 20.515 -17.659 1.00 91.19 440 ILE A O 1
ATOM 3435 N N . ARG A 1 441 ? 7.349 21.020 -18.689 1.00 89.44 441 ARG A N 1
ATOM 3436 C CA . ARG A 1 441 ? 7.885 22.231 -19.341 1.00 89.44 441 ARG A CA 1
ATOM 3437 C C . ARG A 1 441 ? 8.455 23.269 -18.368 1.00 89.44 441 ARG A C 1
ATOM 3439 O O . ARG A 1 441 ? 9.212 24.139 -18.786 1.00 89.44 441 ARG A O 1
ATOM 3446 N N . SER A 1 442 ? 8.038 23.216 -17.103 1.00 88.00 442 SER A N 1
ATOM 3447 C CA . SER A 1 442 ? 8.470 24.142 -16.049 1.00 88.00 442 SER A CA 1
ATOM 3448 C C . SER A 1 442 ? 9.542 23.534 -15.134 1.00 88.00 442 SER A C 1
ATOM 3450 O O . SER A 1 442 ? 10.113 24.253 -14.311 1.00 88.00 442 SER A O 1
ATOM 3452 N N . SER A 1 443 ? 9.805 22.231 -15.269 1.00 87.62 443 SER A N 1
ATOM 3453 C CA . SER A 1 443 ? 10.746 21.472 -14.445 1.00 87.62 443 SER A CA 1
ATOM 3454 C C . SER A 1 443 ? 12.202 21.856 -14.714 1.00 87.62 443 SER A C 1
ATOM 3456 O O . SER A 1 443 ? 12.559 22.297 -15.809 1.00 87.62 443 SER A O 1
ATOM 3458 N N . ASP A 1 444 ? 13.059 21.678 -13.708 1.00 85.94 444 ASP A N 1
ATOM 3459 C CA . ASP A 1 444 ? 14.493 21.942 -13.847 1.00 85.94 444 ASP A CA 1
ATOM 3460 C C . ASP A 1 444 ? 15.187 20.902 -14.736 1.00 85.94 444 ASP A C 1
ATOM 3462 O O . ASP A 1 444 ? 16.094 21.257 -15.483 1.00 85.94 444 ASP A O 1
ATOM 3466 N N . SER A 1 445 ? 14.687 19.663 -14.759 1.00 84.38 445 SER A N 1
ATOM 3467 C CA . SER A 1 445 ? 15.140 18.608 -15.674 1.00 84.38 445 SER A CA 1
ATOM 3468 C C . SER A 1 445 ? 14.962 18.997 -17.145 1.00 84.38 445 SER A C 1
ATOM 3470 O O . SER A 1 445 ? 15.903 18.893 -17.927 1.00 84.38 445 SER A O 1
ATOM 3472 N N . MET A 1 446 ? 13.804 19.544 -17.530 1.00 87.38 446 MET A N 1
ATOM 3473 C CA . MET A 1 446 ? 13.595 20.028 -18.901 1.00 87.38 446 MET A CA 1
ATOM 3474 C C . MET A 1 446 ? 14.477 21.241 -19.233 1.00 87.38 446 MET A C 1
ATOM 3476 O O . MET A 1 446 ? 14.999 21.340 -20.343 1.00 87.38 446 MET 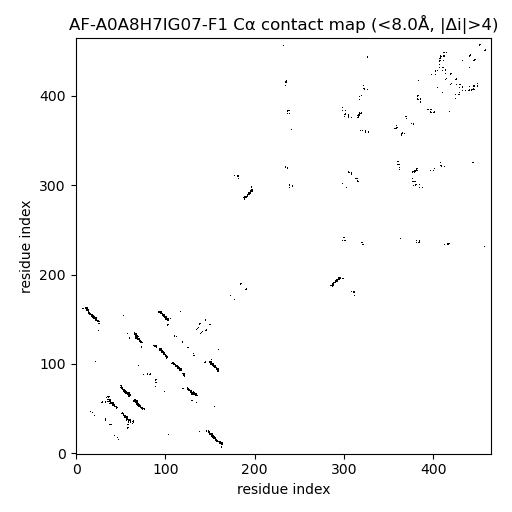A O 1
ATOM 3480 N N . LYS A 1 447 ? 14.684 22.167 -18.284 1.00 86.94 447 LYS A N 1
ATOM 3481 C CA . LYS A 1 447 ? 15.602 23.306 -18.483 1.00 86.94 447 LYS A CA 1
ATOM 3482 C C . LYS A 1 447 ? 17.037 22.837 -18.698 1.00 86.94 447 LYS A C 1
ATOM 3484 O O . LYS A 1 447 ? 17.721 23.385 -19.559 1.00 86.94 447 LYS A O 1
ATOM 3489 N N . GLN A 1 448 ? 17.474 21.838 -17.936 1.00 84.19 448 GLN A N 1
ATOM 3490 C CA . GLN A 1 448 ? 18.802 21.256 -18.058 1.00 84.19 448 GLN A CA 1
ATOM 3491 C C . GLN A 1 448 ? 18.990 20.606 -19.432 1.00 84.19 448 GLN A C 1
ATOM 3493 O O . GLN A 1 448 ? 19.920 20.971 -20.144 1.00 84.19 448 GLN A O 1
ATOM 3498 N N . VAL A 1 449 ? 18.064 19.741 -19.854 1.00 84.50 449 VAL A N 1
ATOM 3499 C CA . VAL A 1 449 ? 18.130 19.093 -21.174 1.00 84.50 449 VAL A CA 1
ATOM 3500 C C . VAL A 1 449 ? 18.128 20.120 -22.312 1.00 84.50 449 VAL A C 1
ATOM 3502 O O . VAL A 1 449 ? 18.926 20.020 -23.238 1.00 84.50 449 VAL A O 1
ATOM 3505 N N . LEU A 1 450 ? 17.294 21.163 -22.233 1.00 84.12 450 LEU A N 1
ATOM 3506 C CA . LEU A 1 450 ? 17.294 22.246 -23.224 1.00 84.12 450 LEU A CA 1
ATOM 3507 C C . LEU A 1 450 ? 18.607 23.037 -23.241 1.00 84.12 450 LEU A C 1
ATOM 3509 O O . LEU A 1 450 ? 19.036 23.482 -24.304 1.00 84.12 450 LEU A O 1
ATOM 3513 N N . SER A 1 451 ? 19.241 23.234 -22.083 1.00 81.81 451 SER A N 1
ATOM 3514 C CA . SER A 1 451 ? 20.564 23.858 -22.006 1.00 81.81 451 SER A CA 1
ATOM 3515 C C . SER A 1 451 ? 21.624 22.988 -22.681 1.00 81.81 451 SER A C 1
ATOM 3517 O O . SER A 1 451 ? 22.474 23.516 -23.393 1.00 81.81 451 SER A O 1
ATOM 3519 N N . GLU A 1 452 ? 21.566 21.672 -22.479 1.00 76.94 452 GLU A N 1
ATOM 3520 C CA . GLU A 1 452 ? 22.491 20.712 -23.085 1.00 76.94 452 GLU A CA 1
ATOM 3521 C C . GLU A 1 452 ? 22.310 20.644 -24.612 1.00 76.94 452 GLU A C 1
ATOM 3523 O O . GLU A 1 452 ? 23.297 20.745 -25.343 1.00 76.94 452 GLU A O 1
ATOM 3528 N N . LEU A 1 453 ? 21.063 20.611 -25.099 1.00 76.88 453 LEU A N 1
ATOM 3529 C CA . LEU A 1 453 ? 20.731 20.664 -26.530 1.00 76.88 453 LEU A CA 1
ATOM 3530 C C . LEU A 1 453 ? 21.269 21.935 -27.202 1.00 76.88 453 LEU A C 1
ATOM 3532 O O . LEU A 1 453 ? 21.920 21.863 -28.237 1.00 76.88 453 LEU A O 1
ATOM 3536 N N . ARG A 1 454 ? 21.069 23.106 -26.580 1.00 75.25 454 ARG A N 1
ATOM 3537 C CA . ARG A 1 454 ? 21.577 24.391 -27.105 1.00 75.25 454 ARG A CA 1
ATOM 3538 C C . ARG A 1 454 ? 23.099 24.487 -27.114 1.00 75.25 454 ARG A C 1
ATOM 3540 O O . ARG A 1 454 ? 23.646 25.288 -27.860 1.00 75.25 454 ARG A O 1
ATOM 3547 N N . SER A 1 455 ? 23.773 23.717 -26.264 1.00 72.69 455 SER A N 1
ATOM 3548 C CA . SER A 1 455 ? 25.235 23.675 -26.210 1.00 72.69 455 SER A CA 1
ATOM 3549 C C . SER A 1 455 ? 25.865 22.722 -27.233 1.00 72.69 455 SER A C 1
ATOM 3551 O O . SER A 1 455 ? 27.074 22.525 -27.184 1.00 72.69 455 SER A O 1
ATOM 3553 N N . GLY A 1 456 ? 25.071 22.125 -28.134 1.00 58.44 456 GLY A N 1
ATOM 3554 C CA . GLY A 1 456 ? 25.565 21.206 -29.166 1.00 58.44 456 GLY A CA 1
ATOM 3555 C C . GLY A 1 456 ? 26.029 19.850 -28.622 1.00 58.44 456 GLY A C 1
ATOM 3556 O O . GLY A 1 456 ? 26.767 19.138 -29.290 1.00 58.44 456 GLY A O 1
ATOM 3557 N N . LYS A 1 457 ? 25.621 19.478 -27.401 1.00 56.34 457 LYS A N 1
ATOM 3558 C CA . LYS A 1 457 ? 26.070 18.252 -26.711 1.00 56.34 457 LYS A CA 1
ATOM 3559 C C . LYS A 1 457 ? 25.243 16.998 -27.032 1.00 56.34 457 LYS A C 1
ATOM 3561 O O . LYS A 1 457 ? 25.331 16.015 -26.305 1.00 56.34 457 LYS A O 1
ATOM 3566 N N . TYR A 1 458 ? 24.423 17.025 -28.081 1.00 47.88 458 TYR A N 1
ATOM 3567 C CA . TYR A 1 458 ? 23.571 15.903 -28.487 1.00 47.88 458 TYR A CA 1
ATOM 3568 C C . TYR A 1 458 ? 23.842 15.535 -29.954 1.00 47.88 458 TYR A C 1
ATOM 3570 O O . TYR A 1 458 ? 23.472 16.312 -30.834 1.00 47.88 458 TYR A O 1
ATOM 3578 N N . PRO A 1 459 ? 24.452 14.371 -30.245 1.00 43.62 459 PRO A N 1
ATOM 3579 C CA . PRO A 1 459 ? 24.584 13.896 -31.616 1.00 43.62 459 PRO A CA 1
ATOM 3580 C C . PRO A 1 459 ? 23.229 13.342 -32.088 1.00 43.62 459 PRO A C 1
ATOM 3582 O O . PRO A 1 459 ? 22.644 12.481 -31.429 1.00 43.62 459 PRO A O 1
ATOM 3585 N N . GLY A 1 460 ? 22.705 13.858 -33.206 1.00 45.56 460 GLY A N 1
ATOM 3586 C CA . GLY A 1 460 ? 21.466 13.366 -33.838 1.00 45.56 460 GLY A CA 1
ATOM 3587 C C . GLY A 1 460 ? 20.380 14.410 -34.133 1.00 45.56 460 GLY A C 1
ATOM 3588 O O . GLY A 1 460 ? 19.331 14.045 -34.657 1.00 45.56 460 GLY A O 1
ATOM 3589 N N . TYR A 1 461 ? 20.617 15.686 -33.826 1.00 43.34 461 TYR A N 1
ATOM 3590 C CA . TYR A 1 461 ? 19.821 16.815 -34.323 1.00 43.34 461 TYR A CA 1
ATOM 3591 C C . TYR A 1 461 ? 20.765 17.822 -34.984 1.00 43.34 461 TYR A C 1
ATOM 3593 O O . TYR A 1 461 ? 21.024 18.893 -34.443 1.00 43.34 461 TYR A O 1
ATOM 3601 N N . GLU A 1 462 ? 21.332 17.450 -36.128 1.00 38.88 462 GLU A N 1
ATOM 3602 C CA . GLU A 1 462 ? 21.883 18.457 -37.031 1.00 38.88 462 GLU A CA 1
ATOM 3603 C C . GLU A 1 462 ? 20.695 19.137 -37.720 1.00 38.88 462 GLU A C 1
ATOM 3605 O O . GLU A 1 462 ? 19.825 18.470 -38.285 1.00 38.88 462 GLU A O 1
ATOM 3610 N N . GLU A 1 463 ? 20.598 20.458 -37.575 1.00 38.50 463 GLU A N 1
ATOM 3611 C CA . GLU A 1 463 ? 19.667 21.268 -38.354 1.00 38.50 463 GLU A CA 1
ATOM 3612 C C . GLU A 1 463 ? 20.084 21.152 -39.825 1.00 38.50 463 GLU A C 1
ATOM 3614 O O . GLU A 1 463 ? 21.143 21.637 -40.219 1.00 38.50 463 GLU A O 1
ATOM 3619 N N . GLU A 1 464 ? 19.268 20.474 -40.633 1.00 34.97 464 GLU A N 1
ATOM 3620 C CA . GLU A 1 464 ? 19.305 20.644 -42.084 1.00 34.97 464 GLU A CA 1
ATOM 3621 C C . GLU A 1 464 ? 18.864 22.090 -42.384 1.00 34.97 464 GLU A C 1
ATOM 3623 O O . GLU A 1 464 ? 17.665 22.387 -42.389 1.00 34.97 464 GLU A O 1
ATOM 3628 N N . GLU A 1 465 ? 19.833 22.996 -42.557 1.00 32.38 465 GLU A N 1
ATOM 3629 C CA . GLU A 1 465 ? 19.633 24.334 -43.147 1.00 32.38 465 GLU A CA 1
ATOM 3630 C C . GLU A 1 465 ? 19.525 24.288 -44.678 1.00 32.38 465 GLU A C 1
ATOM 3632 O O . GLU A 1 465 ? 20.344 23.593 -45.329 1.00 32.38 465 GLU A O 1
#

Secondary structure (DSSP, 8-state):
--STTSSTTS--B--EEEEEEEEE-HHHHHHHTTT-SSPPPEEPPPBTTTTEEEEEES--SSGGGTEEEEEEEEPPPHHHHHT-GGG--B--S-EEEEEEEE-TTS--EEEEEEEEEE--BTTSSEEEEEEEEEHIIIIIS-HHHHHHTEEEEEEEEEEPPBPPP------PPPHHHHHHHHHGGG-TTT--EEEE------------SS-------------------SSS-TTS--THHHHGGGGS--------------------PPP----PPPPPPPP--PPPPPEEEE--SS-HHHHHHHHHHHHHS---EEPPTHHHHTT--TTTGGGT--PPPPTT-PPPP------PPPTTSHHHHHHHHHHH-TTSPPPEEHHHHHHH--HHHHHHHHHHHHHT--TTTHHHHHHSHHHHH-HHHHHHHHHHHHHTHHHHTTSHHHHHHHHHHHTT--TT-----

Sequence (465 aa):
MNQANSTMTEFQESQTVTLEWTVRNLKQLFENSKGEQKSKVVKSAIFGGGRWQVLFYPNSGHEGGGYISLYLSCEPTSDEKEKAMNGKWQREGLYKFTFELRSINKGTSFNTKEAYNHAFSWKTANWGWAQFARRDAVYYAPNTVRMQDAFVIVCQITSSPSAPVSNMNVQSVPRSLMASVGSLLDDPIYSDVEFIIPQGGGEEMFSSGFAEGASLGADLVEDDSDVGSLYMNAHDDSDEEDAELDDITWEVTSDAGIIVRVEDVETAPLIPVPSAKPQVPAPVVPGPSKTPVVVRDVAYVTYKAFLYYLYTDTIVFAPLKSQFLVSSPSASFAQALQLPISSDGAPMNSPGIGIMGRSDSRRGWLKNWEANYPDRPVPCSAKAIYRLADKELKARAFTHITKSLSIQSVPFELFSGFSAAFSEIRKVQMDFALQHWSEIRSSDSMKQVLSELRSGKYPGYEEEE